Protein AF-A0A847CYR3-F1 (afdb_monomer_lite)

Structure (mmCIF, N/CA/C/O backbone):
data_AF-A0A847CYR3-F1
#
_entry.id   AF-A0A847CYR3-F1
#
loop_
_atom_site.group_PDB
_atom_site.id
_atom_site.type_symbol
_atom_site.label_atom_id
_atom_site.label_alt_id
_atom_site.label_comp_id
_atom_site.label_asym_id
_atom_site.label_entity_id
_atom_site.label_seq_id
_atom_site.pdbx_PDB_ins_code
_atom_site.Cartn_x
_atom_site.Cartn_y
_atom_site.Cartn_z
_atom_site.occupancy
_atom_site.B_iso_or_equiv
_atom_site.auth_seq_id
_atom_site.auth_comp_id
_atom_site.auth_asym_id
_atom_site.auth_atom_id
_atom_site.pdbx_PDB_model_num
ATOM 1 N N . MET A 1 1 ? 11.014 29.394 -1.853 1.00 54.16 1 MET A N 1
ATOM 2 C CA . MET A 1 1 ? 11.135 27.942 -1.633 1.00 54.16 1 MET A CA 1
ATOM 3 C C . MET A 1 1 ? 9.811 27.490 -1.051 1.00 54.16 1 MET A C 1
ATOM 5 O O . MET A 1 1 ? 9.315 28.183 -0.170 1.00 54.16 1 MET A O 1
ATOM 9 N N . ASP A 1 2 ? 9.189 26.465 -1.626 1.00 77.44 2 ASP A N 1
ATOM 10 C CA . ASP A 1 2 ? 7.878 25.978 -1.182 1.00 77.44 2 ASP A CA 1
ATOM 11 C C . ASP A 1 2 ? 7.961 25.466 0.272 1.00 77.44 2 ASP A C 1
ATOM 13 O O . ASP A 1 2 ? 8.981 24.902 0.672 1.00 77.44 2 ASP A O 1
ATOM 17 N N . LYS A 1 3 ? 6.912 25.697 1.075 1.00 76.50 3 LYS A N 1
ATOM 18 C CA . LYS A 1 3 ? 6.835 25.234 2.471 1.00 76.50 3 LYS A CA 1
ATOM 19 C C . LYS A 1 3 ? 6.951 23.711 2.541 1.00 76.50 3 LYS A C 1
ATOM 21 O O . LYS A 1 3 ? 7.580 23.198 3.464 1.00 76.50 3 LYS A O 1
ATOM 26 N N . PHE A 1 4 ? 6.401 23.009 1.548 1.00 70.62 4 PHE A N 1
ATOM 27 C CA . PHE A 1 4 ? 6.527 21.558 1.422 1.00 70.62 4 PHE A CA 1
ATOM 28 C C . PHE A 1 4 ? 7.966 21.119 1.138 1.00 70.62 4 PHE A C 1
ATOM 30 O O . PHE A 1 4 ? 8.460 20.209 1.800 1.00 70.62 4 PHE A O 1
ATOM 37 N N . GLU A 1 5 ? 8.668 21.807 0.236 1.00 74.38 5 GLU A N 1
ATOM 38 C CA . GLU A 1 5 ? 10.084 21.539 -0.053 1.00 74.38 5 GLU A CA 1
ATOM 39 C C . GLU A 1 5 ? 10.963 21.766 1.188 1.00 74.38 5 GLU A C 1
ATOM 41 O O . GLU A 1 5 ? 11.888 21.005 1.459 1.00 74.38 5 GLU A O 1
ATOM 46 N N . LEU A 1 6 ? 10.648 22.797 1.983 1.00 77.88 6 LEU A N 1
ATOM 47 C CA . LEU A 1 6 ? 11.369 23.107 3.219 1.00 77.88 6 LEU A CA 1
ATOM 48 C C . LEU A 1 6 ? 11.134 22.034 4.290 1.00 77.88 6 LEU A C 1
ATOM 50 O O . LEU A 1 6 ? 12.084 21.563 4.907 1.00 77.88 6 LEU A O 1
ATOM 54 N N . LEU A 1 7 ? 9.883 21.608 4.484 1.00 83.06 7 LEU A N 1
ATOM 55 C CA . LEU A 1 7 ? 9.541 20.529 5.415 1.00 83.06 7 LEU A CA 1
ATOM 56 C C . LEU A 1 7 ? 10.179 19.197 5.018 1.00 83.06 7 LEU A C 1
ATOM 58 O O . LEU A 1 7 ? 10.617 18.457 5.896 1.00 83.06 7 LEU A O 1
ATOM 62 N N . LYS A 1 8 ? 10.270 18.913 3.714 1.00 85.88 8 LYS A N 1
ATOM 63 C CA . LYS A 1 8 ? 10.933 17.714 3.197 1.00 85.88 8 LYS A CA 1
ATOM 64 C C . LYS A 1 8 ? 12.419 17.693 3.559 1.00 85.88 8 LYS A C 1
ATOM 66 O O . LYS A 1 8 ? 12.887 16.695 4.087 1.00 85.88 8 LYS A O 1
ATOM 71 N N . GLN A 1 9 ? 13.120 18.814 3.394 1.00 82.50 9 GLN A N 1
ATOM 72 C CA . GLN A 1 9 ? 14.530 18.916 3.789 1.00 82.50 9 GLN A CA 1
ATOM 73 C C . GLN A 1 9 ? 14.729 18.755 5.298 1.00 82.50 9 GLN A C 1
ATOM 75 O O . GLN A 1 9 ? 15.654 18.081 5.732 1.00 82.50 9 GLN A O 1
ATOM 80 N N . TYR A 1 10 ? 13.854 19.337 6.121 1.00 78.62 10 TYR A N 1
ATOM 81 C CA . TYR A 1 10 ? 13.931 19.139 7.571 1.00 78.62 10 TYR A CA 1
ATOM 82 C C . TYR A 1 10 ? 13.644 17.693 7.978 1.00 78.62 10 TYR A C 1
ATOM 84 O O . TYR A 1 10 ? 14.228 17.216 8.946 1.00 78.62 10 TYR A O 1
ATOM 92 N N . LYS A 1 11 ? 12.783 16.996 7.234 1.00 82.25 11 LYS A N 1
ATOM 93 C CA . LYS A 1 11 ? 12.520 15.577 7.458 1.00 82.25 11 LYS A CA 1
ATOM 94 C C . LYS A 1 11 ? 13.734 14.724 7.088 1.00 82.25 11 LYS A C 1
ATOM 96 O O . LYS A 1 11 ? 14.122 13.885 7.881 1.00 82.25 11 LYS A O 1
ATOM 101 N N . GLU A 1 12 ? 14.397 15.016 5.972 1.00 82.38 12 GLU A N 1
ATOM 102 C CA . GLU A 1 12 ? 15.655 14.350 5.598 1.00 82.38 12 GLU A CA 1
ATOM 103 C C . GLU A 1 12 ? 16.734 14.534 6.684 1.00 82.38 12 GLU A C 1
ATOM 105 O O . GLU A 1 12 ? 17.414 13.584 7.051 1.00 82.38 12 GLU A O 1
ATOM 110 N N . LEU A 1 13 ? 16.834 15.722 7.294 1.00 79.19 13 LEU A N 1
ATOM 111 C CA . LEU A 1 13 ? 17.760 15.958 8.412 1.00 79.19 13 LEU A CA 1
ATOM 112 C C . LEU A 1 13 ? 17.386 15.194 9.693 1.00 79.19 13 LEU A C 1
ATOM 114 O O . LEU A 1 13 ? 18.271 14.848 10.477 1.00 79.19 13 LEU A O 1
ATOM 118 N N . LEU A 1 14 ? 16.094 14.979 9.940 1.00 79.56 14 LEU A N 1
ATOM 119 C CA . LEU A 1 14 ? 15.612 14.170 11.058 1.00 79.56 14 LEU A CA 1
ATOM 120 C C . LEU A 1 14 ? 15.943 12.690 10.823 1.00 79.56 14 LEU A C 1
ATOM 122 O O . LEU A 1 14 ? 16.481 12.042 11.717 1.00 79.56 14 LEU A O 1
ATOM 126 N N . ASP A 1 15 ? 15.691 12.198 9.610 1.00 75.00 15 ASP A N 1
ATOM 127 C CA . ASP A 1 15 ? 15.953 10.814 9.202 1.00 75.00 15 ASP A CA 1
ATOM 128 C C . ASP A 1 15 ? 17.467 10.508 9.205 1.00 75.00 15 ASP A C 1
ATOM 130 O O . ASP A 1 15 ? 17.891 9.409 9.560 1.00 75.00 15 ASP A O 1
ATOM 134 N N . GLU A 1 16 ? 18.309 11.504 8.906 1.00 81.56 16 GLU A N 1
ATOM 135 C CA . GLU A 1 16 ? 19.772 11.422 9.032 1.00 81.56 16 GLU A CA 1
ATOM 136 C C . GLU A 1 16 ? 20.283 11.585 10.484 1.00 81.56 16 GLU A C 1
ATOM 138 O O . GLU A 1 16 ? 21.493 11.540 10.729 1.00 81.56 16 GLU A O 1
ATOM 143 N N . GLY A 1 17 ? 19.393 11.798 11.464 1.00 71.75 17 GLY A N 1
ATOM 144 C CA . GLY A 1 17 ? 19.739 11.984 12.879 1.00 71.75 17 GLY A CA 1
ATOM 145 C C . GLY A 1 17 ? 20.493 13.287 13.180 1.00 71.75 17 GLY A C 1
ATOM 146 O O . GLY A 1 17 ? 21.142 13.411 14.222 1.00 71.75 17 GLY A O 1
ATOM 147 N N . ILE A 1 18 ? 20.445 14.260 12.265 1.00 70.00 18 ILE A N 1
ATOM 148 C CA . ILE A 1 18 ? 21.126 15.559 12.382 1.00 70.00 18 ILE A CA 1
ATOM 149 C C . ILE A 1 18 ? 20.370 16.487 13.335 1.00 70.00 18 ILE A C 1
ATOM 151 O O . ILE A 1 18 ? 20.986 17.304 14.025 1.00 70.00 18 ILE A O 1
ATOM 155 N N . ILE A 1 19 ? 19.045 16.365 13.371 1.00 80.81 19 ILE A N 1
ATOM 156 C CA . ILE A 1 19 ? 18.164 17.090 14.288 1.00 80.81 19 ILE A CA 1
ATOM 157 C C . ILE A 1 19 ? 17.325 16.102 15.093 1.00 80.81 19 ILE A C 1
ATOM 159 O O . ILE A 1 19 ? 17.097 14.973 14.665 1.00 80.81 19 ILE A O 1
ATOM 163 N N . THR A 1 20 ? 16.861 16.524 16.265 1.00 84.88 20 THR A N 1
ATOM 164 C CA . THR A 1 20 ? 15.950 15.705 17.071 1.00 84.88 20 THR A CA 1
ATOM 165 C C . THR A 1 20 ? 14.507 15.837 16.578 1.00 84.88 20 THR A C 1
ATOM 167 O O . THR A 1 20 ? 14.157 16.803 15.896 1.00 84.88 20 THR A O 1
ATOM 170 N N . GLN A 1 21 ? 13.640 14.898 16.970 1.00 81.62 21 GLN A N 1
ATOM 171 C CA . GLN A 1 21 ? 12.198 14.991 16.706 1.00 81.62 21 GLN A CA 1
ATOM 172 C C . GLN A 1 21 ? 11.602 16.301 17.259 1.00 81.62 21 GLN A C 1
ATOM 174 O O . GLN A 1 21 ? 10.798 16.950 16.596 1.00 81.62 21 GLN A O 1
ATOM 179 N N . GLU A 1 22 ? 12.069 16.747 18.430 1.00 81.56 22 GLU A N 1
ATOM 180 C CA . GLU A 1 22 ? 11.645 18.002 19.060 1.00 81.56 22 GLU A CA 1
ATOM 181 C C . GLU A 1 22 ? 12.035 19.236 18.221 1.00 81.56 22 GLU A C 1
ATOM 183 O O . GLU A 1 22 ? 11.235 20.162 18.050 1.00 81.56 22 GLU A O 1
ATOM 188 N N . ASP A 1 23 ? 13.234 19.231 17.626 1.00 77.00 23 ASP A N 1
ATOM 189 C CA . ASP A 1 23 ? 13.691 20.288 16.716 1.00 77.00 23 ASP A CA 1
ATOM 190 C C . ASP A 1 23 ? 12.875 20.315 15.415 1.00 77.00 23 ASP A C 1
ATOM 192 O O . ASP A 1 23 ? 12.523 21.394 14.921 1.00 77.00 23 ASP A O 1
ATOM 196 N N . PHE A 1 24 ? 12.551 19.137 14.870 1.00 88.88 24 PHE A N 1
ATOM 197 C CA . PHE A 1 24 ? 11.722 19.004 13.675 1.00 88.88 24 PHE A CA 1
ATOM 198 C C . PHE A 1 24 ? 10.305 19.534 13.915 1.00 88.88 24 PHE A C 1
ATOM 200 O O . PHE A 1 24 ? 9.823 20.362 13.140 1.00 88.88 24 PHE A O 1
ATOM 207 N N . ASP A 1 25 ? 9.657 19.134 15.009 1.00 77.69 25 ASP A N 1
ATOM 208 C CA . ASP A 1 25 ? 8.285 19.544 15.320 1.00 77.69 25 ASP A CA 1
ATOM 209 C C . ASP A 1 25 ? 8.183 21.045 15.606 1.00 77.69 25 ASP A C 1
ATOM 211 O O . ASP A 1 25 ? 7.256 21.717 15.134 1.00 77.69 25 ASP A O 1
ATOM 215 N N . LYS A 1 26 ? 9.189 21.612 16.282 1.00 86.62 26 LYS A N 1
ATOM 216 C CA . LYS A 1 26 ? 9.305 23.062 16.464 1.00 86.62 26 LYS A CA 1
ATOM 217 C C . LYS A 1 26 ? 9.406 23.787 15.123 1.00 86.62 26 LYS A C 1
ATOM 219 O O . LYS A 1 26 ? 8.707 24.780 14.908 1.00 86.62 26 LYS A O 1
ATOM 224 N N . LYS A 1 27 ? 10.231 23.289 14.195 1.00 80.81 27 LYS A N 1
ATOM 225 C CA . LYS A 1 27 ? 10.402 23.921 12.881 1.00 80.81 27 LYS A CA 1
ATOM 226 C C . LYS A 1 27 ? 9.192 23.742 11.976 1.00 80.81 27 LYS A C 1
ATOM 228 O O . LYS A 1 27 ? 8.808 24.677 11.278 1.00 80.81 27 LYS A O 1
ATOM 233 N N . LYS A 1 28 ? 8.548 22.579 12.035 1.00 84.00 28 LYS A N 1
ATOM 234 C CA . LYS A 1 28 ? 7.296 22.294 11.338 1.00 84.00 28 LYS A CA 1
ATOM 235 C C . LYS A 1 28 ? 6.201 23.262 11.767 1.00 84.00 28 LYS A C 1
ATOM 237 O O . LYS A 1 28 ? 5.533 23.835 10.908 1.00 84.00 28 LYS A O 1
ATOM 242 N N . LYS A 1 29 ? 6.084 23.515 13.072 1.00 81.56 29 LYS A N 1
ATOM 243 C CA . LYS A 1 29 ? 5.170 24.522 13.613 1.00 81.56 29 LYS A CA 1
ATOM 244 C C . LYS A 1 29 ? 5.506 25.929 13.114 1.00 81.56 29 LYS A C 1
ATOM 246 O O . LYS A 1 29 ? 4.622 26.596 12.600 1.00 81.56 29 LYS A O 1
ATOM 251 N N . GLU A 1 30 ? 6.774 26.345 13.154 1.00 78.19 30 GLU A N 1
ATOM 252 C CA . GLU A 1 30 ? 7.202 27.659 12.638 1.00 78.19 30 GLU A CA 1
ATOM 253 C C . GLU A 1 30 ? 6.883 27.850 11.137 1.00 78.19 30 GLU A C 1
ATOM 255 O O . GLU A 1 30 ? 6.375 28.898 10.739 1.00 78.19 30 GLU A O 1
ATOM 260 N N . ILE A 1 31 ? 7.130 26.837 10.296 1.00 79.88 31 ILE A N 1
ATOM 261 C CA . ILE A 1 31 ? 6.894 26.893 8.839 1.00 79.88 31 ILE A CA 1
ATOM 262 C C . ILE A 1 31 ? 5.391 26.954 8.515 1.00 79.88 31 ILE A C 1
ATOM 264 O O . ILE A 1 31 ? 4.963 27.691 7.612 1.00 79.88 31 ILE A O 1
ATOM 268 N N . LEU A 1 32 ? 4.582 26.190 9.252 1.00 74.56 32 LEU A N 1
ATOM 269 C CA . LEU A 1 32 ? 3.137 26.114 9.047 1.00 74.56 32 LEU A CA 1
ATOM 270 C C . LEU A 1 32 ? 2.405 27.337 9.624 1.00 74.56 32 LEU A C 1
ATOM 272 O O . LEU A 1 32 ? 1.521 27.852 8.944 1.00 74.56 32 LEU A O 1
ATOM 276 N N . ASP A 1 33 ? 2.852 27.885 10.761 1.00 68.38 33 ASP A N 1
ATOM 277 C CA . ASP A 1 33 ? 2.268 29.085 11.394 1.00 68.38 33 ASP A CA 1
ATOM 278 C C . ASP A 1 33 ? 2.635 30.405 10.690 1.00 68.38 33 ASP A C 1
ATOM 280 O O . ASP A 1 33 ? 2.083 31.460 11.014 1.00 68.38 33 ASP A O 1
ATOM 284 N N . THR A 1 34 ? 3.537 30.397 9.699 1.00 51.47 34 THR A N 1
ATOM 285 C CA . THR A 1 34 ? 3.918 31.633 8.996 1.00 51.47 34 THR A CA 1
ATOM 286 C C . THR A 1 34 ? 2.783 32.124 8.082 1.00 51.47 34 THR A C 1
ATOM 288 O O . THR A 1 34 ? 2.704 31.755 6.902 1.00 51.47 34 THR A O 1
ATOM 291 N N . THR A 1 35 ? 1.918 32.978 8.631 1.00 38.53 35 THR A N 1
ATOM 292 C CA . THR A 1 35 ? 1.044 33.908 7.905 1.00 38.53 35 THR A CA 1
ATOM 293 C C . THR A 1 35 ? 1.848 35.181 7.623 1.00 38.53 35 THR A C 1
ATOM 295 O O . THR A 1 35 ? 2.403 35.756 8.548 1.00 38.53 35 THR A O 1
ATOM 298 N N . PHE A 1 36 ? 1.951 35.556 6.343 1.00 33.12 36 PHE A N 1
ATOM 299 C CA . PHE A 1 36 ? 2.362 36.860 5.788 1.00 33.12 36 PHE A CA 1
ATOM 300 C C . PHE A 1 36 ? 3.142 37.829 6.716 1.00 33.12 36 PHE A C 1
ATOM 302 O O . PHE A 1 36 ? 2.530 38.547 7.492 1.00 33.12 36 PHE A O 1
ATOM 309 N N . GLU A 1 37 ? 4.469 37.927 6.550 1.00 29.14 37 GLU A N 1
ATOM 310 C CA . GLU A 1 37 ? 5.198 39.207 6.414 1.00 29.14 37 GLU A CA 1
ATOM 311 C C . GLU A 1 37 ? 6.682 38.959 6.069 1.00 29.14 37 GLU A C 1
ATOM 313 O O . GLU A 1 37 ? 7.480 38.476 6.871 1.00 29.14 37 GLU A O 1
ATOM 318 N N . LEU A 1 38 ? 7.051 39.297 4.830 1.00 37.91 38 LEU A N 1
ATOM 319 C CA . LEU A 1 38 ? 8.431 39.563 4.434 1.00 37.91 38 LEU A CA 1
ATOM 320 C C . LEU A 1 38 ? 8.771 40.989 4.885 1.00 37.91 38 LEU A C 1
ATOM 322 O O . LEU A 1 38 ? 8.400 41.925 4.190 1.00 37.91 38 LEU A O 1
ATOM 326 N N . ASP A 1 39 ? 9.420 41.140 6.041 1.00 33.78 39 ASP A N 1
ATOM 327 C CA . ASP A 1 39 ? 10.458 42.154 6.303 1.00 33.78 39 ASP A CA 1
ATOM 328 C C . ASP A 1 39 ? 10.849 42.169 7.791 1.00 33.78 39 ASP A C 1
ATOM 330 O O . ASP A 1 39 ? 10.149 42.741 8.625 1.00 33.78 39 ASP A O 1
ATOM 334 N N . LYS A 1 40 ? 12.011 41.581 8.116 1.00 31.08 40 LYS A N 1
ATOM 335 C CA . LYS A 1 40 ? 13.066 42.163 8.975 1.00 31.08 40 LYS A CA 1
ATOM 336 C C . LYS A 1 40 ? 14.165 41.140 9.274 1.00 31.08 40 LYS A C 1
ATOM 338 O O . LYS A 1 40 ? 13.949 40.073 9.832 1.00 31.08 40 LYS A O 1
ATOM 343 N N . ILE A 1 41 ? 15.360 41.535 8.863 1.00 31.02 41 ILE A N 1
ATOM 344 C CA . ILE A 1 41 ? 16.682 40.967 9.136 1.00 31.02 41 ILE A CA 1
ATOM 345 C C . ILE A 1 41 ? 16.961 41.005 10.654 1.00 31.02 41 ILE A C 1
ATOM 347 O O . ILE A 1 41 ? 16.659 42.028 11.258 1.00 31.02 41 ILE A O 1
ATOM 351 N N . ASP A 1 42 ? 17.606 39.988 11.248 1.00 30.03 42 ASP A N 1
ATOM 352 C CA . ASP A 1 42 ? 18.969 40.185 11.780 1.00 30.03 42 ASP A CA 1
ATOM 353 C C . ASP A 1 42 ? 19.765 38.911 12.088 1.00 30.03 42 ASP A C 1
ATOM 355 O O . ASP A 1 42 ? 19.241 37.825 12.327 1.00 30.03 42 ASP A O 1
ATOM 359 N N . LYS A 1 43 ? 21.076 39.118 11.977 1.00 44.38 43 LYS A N 1
ATOM 360 C CA . LYS A 1 43 ? 22.206 38.222 12.181 1.00 44.38 43 LYS A CA 1
ATOM 361 C C . LYS A 1 43 ? 22.343 37.814 13.652 1.00 44.38 43 LYS A C 1
ATOM 363 O O . LYS A 1 43 ? 21.827 38.469 14.545 1.00 44.38 43 LYS A O 1
ATOM 368 N N . ASP A 1 44 ? 23.155 36.779 13.839 1.00 35.59 44 ASP A N 1
ATOM 369 C CA . ASP A 1 44 ? 23.726 36.294 15.100 1.00 35.59 44 ASP A CA 1
ATOM 370 C C . ASP A 1 44 ? 22.869 35.290 15.883 1.00 35.59 44 ASP A C 1
ATOM 372 O O . ASP A 1 44 ? 22.121 35.614 16.799 1.00 35.59 44 ASP A O 1
ATOM 376 N N . VAL A 1 45 ? 23.094 34.008 15.574 1.00 31.50 45 VAL A N 1
ATOM 377 C CA . VAL A 1 45 ? 22.905 32.920 16.539 1.00 31.50 45 VAL A CA 1
ATOM 378 C C . VAL A 1 45 ? 24.277 32.304 16.814 1.00 31.50 45 VAL A C 1
ATOM 380 O O . VAL A 1 45 ? 24.862 31.630 15.963 1.00 31.50 45 VAL A O 1
ATOM 383 N N . GLU A 1 46 ? 24.821 32.588 17.998 1.00 29.86 46 GLU A N 1
ATOM 384 C CA . GLU A 1 46 ? 26.012 31.930 18.538 1.00 29.86 46 GLU A CA 1
ATOM 385 C C . GLU A 1 46 ? 25.713 30.459 18.852 1.00 29.86 46 GLU A C 1
ATOM 387 O O . GLU A 1 46 ? 24.806 30.141 19.619 1.00 29.86 46 GLU A O 1
ATOM 392 N N . ILE A 1 47 ? 26.521 29.554 18.296 1.00 28.72 47 ILE A N 1
ATOM 393 C CA . ILE A 1 47 ? 26.496 28.124 18.622 1.00 28.72 47 ILE A CA 1
ATOM 394 C C . ILE A 1 47 ? 27.456 27.871 19.800 1.00 28.72 47 ILE A C 1
ATOM 396 O O . ILE A 1 47 ? 28.650 28.186 19.682 1.00 28.72 47 ILE A O 1
ATOM 400 N N . PRO A 1 48 ? 27.009 27.258 20.914 1.00 29.17 48 PRO A N 1
ATOM 401 C CA . PRO A 1 48 ? 27.892 26.843 21.997 1.00 29.17 48 PRO A CA 1
ATOM 402 C C . PRO A 1 48 ? 28.877 25.772 21.516 1.00 29.17 48 PRO A C 1
ATOM 404 O O . PRO A 1 48 ? 28.512 24.670 21.113 1.00 29.17 48 PRO A O 1
ATOM 407 N N . LYS A 1 49 ? 30.169 26.102 21.567 1.00 34.53 49 LYS A N 1
ATOM 408 C CA . LYS A 1 49 ? 31.267 25.194 21.228 1.00 34.53 49 LYS A CA 1
ATOM 409 C C . LYS A 1 49 ? 31.371 24.066 22.256 1.00 34.53 49 LYS A C 1
ATOM 411 O O . LYS A 1 49 ? 31.854 24.299 23.364 1.00 34.53 49 LYS A O 1
ATOM 416 N N . LYS A 1 50 ? 31.094 22.826 21.848 1.00 30.22 50 LYS A N 1
ATOM 417 C CA . LYS A 1 50 ? 31.831 21.669 22.373 1.00 30.22 50 LYS A CA 1
ATOM 418 C C . LYS A 1 50 ? 31.953 20.555 21.330 1.00 30.22 50 LYS A C 1
ATOM 420 O O . LYS A 1 50 ? 30.968 19.986 20.895 1.00 30.22 50 LYS A O 1
ATOM 425 N N . ASN A 1 51 ? 33.212 20.302 20.962 1.00 35.84 51 ASN A N 1
ATOM 426 C CA . ASN A 1 51 ? 33.752 19.181 20.188 1.00 35.84 51 ASN A CA 1
ATOM 427 C C . ASN A 1 51 ? 33.057 18.821 18.869 1.00 35.84 51 ASN A C 1
ATOM 429 O O . ASN A 1 51 ? 32.378 17.807 18.770 1.00 35.84 51 ASN A O 1
ATOM 433 N N . ILE A 1 52 ? 33.367 19.582 17.814 1.00 29.25 52 ILE A N 1
ATOM 434 C CA . ILE A 1 52 ? 33.157 19.141 16.431 1.00 29.25 52 ILE A CA 1
ATOM 435 C C . ILE A 1 52 ? 34.476 19.252 15.663 1.00 29.25 52 ILE A C 1
ATOM 437 O O . ILE A 1 52 ? 35.208 20.238 15.753 1.00 29.25 52 ILE A O 1
ATOM 441 N N . ASN A 1 53 ? 34.774 18.181 14.934 1.00 32.88 53 ASN A N 1
ATOM 442 C CA . ASN A 1 53 ? 35.987 17.939 14.171 1.00 32.88 53 ASN A CA 1
ATOM 443 C C . ASN A 1 53 ? 36.141 18.967 13.024 1.00 32.88 53 ASN A C 1
ATOM 445 O O . ASN A 1 53 ? 35.233 19.166 12.214 1.00 32.88 53 ASN A O 1
ATOM 449 N N . ASN A 1 54 ? 37.301 19.626 12.936 1.00 39.19 54 ASN A N 1
ATOM 450 C CA . ASN A 1 54 ? 37.534 20.810 12.089 1.00 39.19 54 ASN A CA 1
ATOM 451 C C . ASN A 1 54 ? 37.495 20.565 10.560 1.00 39.19 54 ASN A C 1
ATOM 453 O O . ASN A 1 54 ? 37.578 21.531 9.799 1.00 39.19 54 ASN A O 1
ATOM 457 N N . SER A 1 55 ? 37.342 19.327 10.072 1.00 34.75 55 SER A N 1
ATOM 458 C CA . SER A 1 55 ? 37.171 19.068 8.629 1.00 34.75 55 SER A CA 1
ATOM 459 C C . SER A 1 55 ? 35.727 19.286 8.144 1.00 34.75 55 SER A C 1
ATOM 461 O O . SER A 1 55 ? 35.523 19.646 6.984 1.00 34.75 55 SER A O 1
ATOM 463 N N . PHE A 1 56 ? 34.732 19.183 9.034 1.00 35.06 56 PHE A N 1
ATOM 464 C CA . PHE A 1 56 ? 33.306 19.301 8.693 1.00 35.06 56 PHE A CA 1
ATOM 465 C C . PHE A 1 56 ? 32.827 20.755 8.580 1.00 35.06 56 PHE A C 1
ATOM 467 O O . PHE A 1 56 ? 32.090 21.097 7.656 1.00 35.06 56 PHE A O 1
ATOM 474 N N . LEU A 1 57 ? 33.346 21.657 9.422 1.00 40.12 57 LEU A N 1
ATOM 475 C CA . LEU A 1 57 ? 33.061 23.100 9.342 1.00 40.12 57 LEU A CA 1
ATOM 476 C C . LEU A 1 57 ? 33.540 23.739 8.027 1.00 40.12 57 LEU A C 1
ATOM 478 O O . LEU A 1 57 ? 32.988 24.748 7.585 1.00 40.12 57 LEU A O 1
ATOM 482 N N . LYS A 1 58 ? 34.550 23.146 7.377 1.00 38.47 58 LYS A N 1
ATOM 483 C CA . LYS A 1 58 ? 35.027 23.579 6.057 1.00 38.47 58 LYS A CA 1
ATOM 484 C C . LYS A 1 58 ? 34.082 23.132 4.935 1.00 38.47 58 LYS A C 1
ATOM 486 O O . LYS A 1 58 ? 33.923 23.858 3.960 1.00 38.47 58 LYS A O 1
ATOM 491 N N . LYS A 1 59 ? 33.414 21.986 5.105 1.00 35.25 59 LYS A N 1
ATOM 492 C CA . LYS A 1 59 ? 32.436 21.433 4.156 1.00 35.25 59 LYS A CA 1
ATOM 493 C C . LYS A 1 59 ? 31.117 22.219 4.195 1.00 35.25 59 LYS A C 1
ATOM 495 O O . LYS A 1 59 ? 30.647 22.660 3.152 1.00 35.25 59 LYS A O 1
ATOM 500 N N . ALA A 1 60 ? 30.613 22.526 5.392 1.00 35.47 60 ALA A N 1
ATOM 501 C CA . ALA A 1 60 ? 29.398 23.330 5.577 1.00 35.47 60 ALA A CA 1
ATOM 502 C C . ALA A 1 60 ? 29.542 24.780 5.062 1.00 35.47 60 ALA A C 1
ATOM 504 O O . ALA A 1 60 ? 28.618 25.332 4.469 1.00 35.47 60 ALA A O 1
ATOM 505 N N . LYS A 1 61 ? 30.729 25.393 5.210 1.00 40.66 61 LYS A N 1
ATOM 506 C CA . LYS A 1 61 ? 30.999 26.746 4.686 1.00 40.66 61 LYS A CA 1
ATOM 507 C C . LYS A 1 61 ? 31.090 26.829 3.159 1.00 40.66 61 LYS A C 1
ATOM 509 O O . LYS A 1 61 ? 30.878 27.916 2.628 1.00 40.66 61 LYS A O 1
ATOM 514 N N . ASN A 1 62 ? 31.406 25.732 2.471 1.00 41.25 62 ASN A N 1
ATOM 515 C CA . ASN A 1 62 ? 31.495 25.717 1.008 1.00 41.25 62 ASN A CA 1
ATOM 516 C C . ASN A 1 62 ? 30.117 25.538 0.351 1.00 41.25 62 ASN A C 1
ATOM 518 O O . ASN A 1 62 ? 29.852 26.160 -0.672 1.00 41.25 62 ASN A O 1
ATOM 522 N N . VAL A 1 63 ? 29.209 24.787 0.983 1.00 40.09 63 VAL A N 1
ATOM 523 C CA . VAL A 1 63 ? 27.821 24.622 0.510 1.00 40.09 63 VAL A CA 1
ATOM 524 C C . VAL A 1 63 ? 27.028 25.931 0.636 1.00 40.09 63 VAL A C 1
ATOM 526 O O . VAL A 1 63 ? 26.338 26.331 -0.296 1.00 40.09 63 VAL A O 1
ATOM 529 N N . LEU A 1 64 ? 27.219 26.681 1.728 1.00 37.66 64 LEU A N 1
ATOM 530 C CA . LEU A 1 64 ? 26.569 27.983 1.951 1.00 37.66 64 LEU A CA 1
ATOM 531 C C . LEU A 1 64 ? 27.097 29.131 1.064 1.00 37.66 64 LEU A C 1
ATOM 533 O O . LEU A 1 64 ? 26.574 30.241 1.136 1.00 37.66 64 LEU A O 1
ATOM 537 N N . LYS A 1 65 ? 28.128 28.898 0.238 1.00 37.59 65 LYS A N 1
ATOM 538 C CA . LYS A 1 65 ? 28.707 29.912 -0.664 1.00 37.59 65 LYS A CA 1
ATOM 539 C C . LYS A 1 65 ? 28.395 29.709 -2.149 1.00 37.59 65 LYS A C 1
ATOM 541 O O . LYS A 1 65 ? 28.825 30.532 -2.949 1.00 37.59 65 LYS A O 1
ATOM 546 N N . GLY A 1 66 ? 27.626 28.684 -2.518 1.00 34.44 66 GLY A N 1
ATOM 547 C CA . GLY A 1 66 ? 27.137 28.533 -3.892 1.00 34.44 66 GLY A CA 1
ATOM 548 C C . GLY A 1 66 ? 28.220 28.261 -4.944 1.00 34.44 66 GLY A C 1
ATOM 549 O O . GLY A 1 66 ? 28.039 28.630 -6.101 1.00 34.44 66 GLY A O 1
ATOM 550 N N . GLU A 1 67 ? 29.333 27.617 -4.584 1.00 32.47 67 GLU A N 1
ATOM 551 C CA . GLU A 1 67 ? 30.307 27.139 -5.573 1.00 32.47 67 GLU A CA 1
ATOM 552 C C . GLU A 1 67 ? 29.976 25.696 -5.975 1.00 32.47 67 GLU A C 1
ATOM 554 O O . GLU A 1 67 ? 30.119 24.748 -5.202 1.00 32.47 67 GLU A O 1
ATOM 559 N N . SER A 1 68 ? 29.475 25.553 -7.202 1.00 31.78 68 SER A N 1
ATOM 560 C CA . SER A 1 68 ? 29.049 24.289 -7.797 1.00 31.78 68 SER A CA 1
ATOM 561 C C . SER A 1 68 ? 30.238 23.334 -7.954 1.00 31.78 68 SER A C 1
ATOM 563 O O . SER A 1 68 ? 31.217 23.651 -8.627 1.00 31.78 68 SER A O 1
ATOM 565 N N . THR A 1 69 ? 30.151 22.146 -7.359 1.00 28.52 69 THR A N 1
ATOM 566 C CA . THR A 1 69 ? 30.975 20.998 -7.758 1.00 28.52 69 THR A CA 1
ATOM 567 C C . THR A 1 69 ? 30.036 19.849 -8.076 1.00 28.52 69 THR A C 1
ATOM 569 O O . THR A 1 69 ? 29.284 19.385 -7.225 1.00 28.52 69 THR A O 1
ATOM 572 N N . SER A 1 70 ? 30.047 19.444 -9.343 1.00 30.53 70 SER A N 1
ATOM 573 C CA . SER A 1 70 ? 29.293 18.314 -9.874 1.00 30.53 70 SER A CA 1
ATOM 574 C C . SER A 1 70 ? 29.677 17.032 -9.139 1.00 30.53 70 SER A C 1
ATOM 576 O O . SER A 1 70 ? 30.845 16.637 -9.169 1.00 30.53 70 SER A O 1
ATOM 578 N N . ILE A 1 71 ? 28.703 16.373 -8.517 1.00 26.05 71 ILE A N 1
ATOM 579 C CA . ILE A 1 71 ? 28.847 15.011 -8.005 1.00 26.05 71 ILE A CA 1
ATOM 580 C C . ILE A 1 71 ? 27.937 14.119 -8.844 1.00 26.05 71 ILE A C 1
ATOM 582 O O . ILE A 1 71 ? 26.728 14.324 -8.908 1.00 26.05 71 ILE A O 1
ATOM 586 N N . THR A 1 72 ? 28.557 13.157 -9.518 1.00 24.78 72 THR A N 1
ATOM 587 C CA . THR A 1 72 ? 27.910 12.063 -10.236 1.00 24.78 72 THR A CA 1
ATOM 588 C C . THR A 1 72 ? 27.098 11.227 -9.249 1.00 24.78 72 THR A C 1
ATOM 590 O O . THR A 1 72 ? 27.671 10.632 -8.338 1.00 24.78 72 THR A O 1
ATOM 593 N N . ILE A 1 73 ? 25.778 11.182 -9.422 1.00 24.83 73 ILE A N 1
ATOM 594 C CA . ILE A 1 73 ? 24.892 10.293 -8.668 1.00 24.83 73 ILE A CA 1
ATOM 595 C C . ILE A 1 73 ? 24.855 8.957 -9.411 1.00 24.83 73 ILE A C 1
ATOM 597 O O . ILE A 1 73 ? 24.270 8.852 -10.486 1.00 24.83 73 ILE A O 1
ATOM 601 N N . THR A 1 74 ? 25.493 7.934 -8.853 1.00 25.80 74 THR A N 1
ATOM 602 C CA . THR A 1 74 ? 25.162 6.540 -9.162 1.00 25.80 74 THR A CA 1
ATOM 603 C C . THR A 1 74 ? 23.963 6.153 -8.306 1.00 25.80 74 THR A C 1
ATOM 605 O O . THR A 1 74 ? 24.089 6.057 -7.088 1.00 25.80 74 THR A O 1
ATOM 608 N N . SER A 1 75 ? 22.801 5.969 -8.931 1.00 27.62 75 SER A N 1
ATOM 609 C CA . SER A 1 75 ? 21.603 5.434 -8.284 1.00 27.62 75 SER A CA 1
ATOM 610 C C . SER A 1 75 ? 21.734 3.916 -8.124 1.00 27.62 75 SER A C 1
ATOM 612 O O . SER A 1 75 ? 21.598 3.176 -9.100 1.00 27.62 75 SER A O 1
ATOM 614 N N . SER A 1 76 ? 21.988 3.447 -6.909 1.00 27.89 76 SER A N 1
ATOM 615 C CA . SER A 1 76 ? 21.630 2.090 -6.491 1.00 27.89 76 SER A CA 1
ATOM 616 C C . SER A 1 76 ? 20.275 2.153 -5.781 1.00 27.89 76 SER A C 1
ATOM 618 O O . SER A 1 76 ? 20.059 3.042 -4.958 1.00 27.89 76 SER A O 1
ATOM 620 N N . LEU A 1 77 ? 19.354 1.259 -6.157 1.00 30.00 77 LEU A N 1
ATOM 621 C CA . LEU A 1 77 ? 18.066 1.043 -5.485 1.00 30.00 77 LEU A CA 1
ATOM 622 C C . LEU A 1 77 ? 18.274 0.742 -3.984 1.00 30.00 77 LEU A C 1
ATOM 624 O O . LEU A 1 77 ? 19.342 0.233 -3.638 1.00 30.00 77 LEU A O 1
ATOM 628 N N . PRO A 1 78 ? 17.287 1.018 -3.105 1.00 36.25 78 PRO A N 1
ATOM 629 C CA . PRO A 1 78 ? 17.358 0.582 -1.714 1.00 36.25 78 PRO A CA 1
ATOM 630 C C . PRO A 1 78 ? 17.375 -0.951 -1.677 1.00 36.25 78 PRO A C 1
ATOM 632 O O . PRO A 1 78 ? 16.475 -1.592 -2.218 1.00 36.25 78 PRO A O 1
ATOM 635 N N . GLU A 1 79 ? 18.434 -1.523 -1.104 1.00 42.34 79 GLU A N 1
ATOM 636 C CA . GLU A 1 79 ? 18.512 -2.953 -0.808 1.00 42.34 79 GLU A CA 1
ATOM 637 C C . GLU A 1 79 ? 17.357 -3.337 0.122 1.00 42.34 79 GLU A C 1
ATOM 639 O O . GLU A 1 79 ? 17.039 -2.633 1.082 1.00 42.34 79 GLU A O 1
ATOM 644 N N . GLU A 1 80 ? 16.699 -4.442 -0.208 1.00 52.41 80 GLU A N 1
ATOM 645 C CA . GLU A 1 80 ? 15.689 -5.067 0.629 1.00 52.41 80 GLU A CA 1
ATOM 646 C C . GLU A 1 80 ? 16.335 -5.482 1.959 1.00 52.41 80 GLU A C 1
ATOM 648 O O . GLU A 1 80 ? 17.360 -6.165 1.960 1.00 52.41 80 GLU A O 1
ATOM 653 N N . LEU A 1 81 ? 15.761 -5.031 3.083 1.00 58.38 81 LEU A N 1
ATOM 654 C CA . LEU A 1 81 ? 16.273 -5.342 4.419 1.00 58.38 81 LEU A CA 1
ATOM 655 C C . LEU A 1 81 ? 16.329 -6.859 4.601 1.00 58.38 81 LEU A C 1
ATOM 657 O O . LEU A 1 81 ? 15.321 -7.559 4.465 1.00 58.38 81 LEU A O 1
ATOM 661 N N . THR A 1 82 ? 17.506 -7.355 4.947 1.00 80.19 82 THR A N 1
ATOM 662 C CA . THR A 1 82 ? 17.731 -8.759 5.269 1.00 80.19 82 THR A CA 1
ATOM 663 C C . THR A 1 82 ? 16.928 -9.162 6.511 1.00 80.19 82 THR A C 1
ATOM 665 O O . THR A 1 82 ? 16.612 -8.342 7.374 1.00 80.19 82 THR A O 1
ATOM 668 N N . GLU A 1 83 ? 16.609 -10.450 6.646 1.00 72.25 83 GLU A N 1
ATOM 669 C CA . GLU A 1 83 ? 15.928 -10.971 7.844 1.00 72.25 83 GLU A CA 1
ATOM 670 C C . GLU A 1 83 ? 16.727 -10.716 9.137 1.00 72.25 83 GLU A C 1
ATOM 672 O O . GLU A 1 83 ? 16.147 -10.564 10.211 1.00 72.25 83 GLU A O 1
ATOM 677 N N . GLU A 1 84 ? 18.055 -10.601 9.036 1.00 75.06 84 GLU A N 1
ATOM 678 C CA . GLU A 1 84 ? 18.921 -10.214 10.152 1.00 75.06 84 GLU A CA 1
ATOM 679 C C . GLU A 1 84 ? 18.691 -8.752 10.571 1.00 75.06 84 GLU A C 1
ATOM 681 O O . GLU A 1 84 ? 18.568 -8.475 11.765 1.00 75.06 84 GLU A O 1
ATOM 686 N N . GLU A 1 85 ? 18.540 -7.833 9.612 1.00 74.06 85 GLU A N 1
ATOM 687 C CA . GLU A 1 85 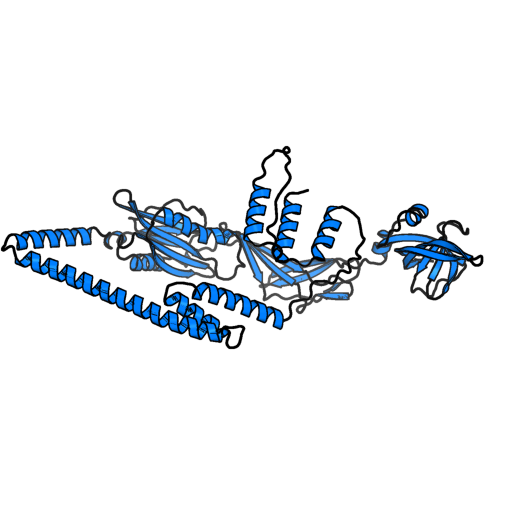? 18.244 -6.417 9.876 1.00 74.06 85 GLU A CA 1
ATOM 688 C C . GLU A 1 85 ? 16.823 -6.218 10.421 1.00 74.06 85 GLU A C 1
ATOM 690 O O . GLU A 1 85 ? 16.620 -5.434 11.351 1.00 74.06 85 GLU A O 1
ATOM 695 N N . LYS A 1 86 ? 15.836 -6.969 9.914 1.00 70.38 86 LYS A N 1
ATOM 696 C CA . LYS A 1 86 ? 14.463 -6.958 10.457 1.00 70.38 86 LYS A CA 1
ATOM 697 C C . LYS A 1 86 ? 14.426 -7.446 11.908 1.00 70.38 86 LYS A C 1
ATOM 699 O O . LYS A 1 86 ? 13.756 -6.846 12.751 1.00 70.38 86 LYS A O 1
ATOM 704 N N . GLU A 1 87 ? 15.168 -8.508 12.222 1.00 81.88 87 GLU A N 1
ATOM 705 C CA . GLU A 1 87 ? 15.266 -9.042 13.583 1.00 81.88 87 GLU A CA 1
ATOM 706 C C . GLU A 1 87 ? 16.029 -8.095 14.524 1.00 81.88 87 GLU A C 1
ATOM 708 O O . GLU A 1 87 ? 15.692 -7.989 15.707 1.00 81.88 87 GLU A O 1
ATOM 713 N N . GLU A 1 88 ? 17.026 -7.366 14.019 1.00 83.56 88 GLU A N 1
ATOM 714 C CA . GLU A 1 88 ? 17.721 -6.324 14.775 1.00 83.56 88 GLU A CA 1
ATOM 715 C C . GLU A 1 88 ? 16.794 -5.141 15.109 1.00 83.56 88 GLU A C 1
ATOM 717 O O . GLU A 1 88 ? 16.765 -4.703 16.263 1.00 83.56 88 GLU A O 1
ATOM 722 N N . ILE A 1 89 ? 15.977 -4.679 14.154 1.00 76.25 89 ILE A N 1
ATOM 723 C CA . ILE A 1 89 ? 14.957 -3.636 14.378 1.00 76.25 89 ILE A CA 1
ATOM 724 C C . ILE A 1 89 ? 13.952 -4.089 15.443 1.00 76.25 89 ILE A C 1
ATOM 726 O O . ILE A 1 89 ? 13.771 -3.400 16.447 1.00 76.25 89 ILE A O 1
ATOM 730 N N . ARG A 1 90 ? 13.391 -5.300 15.313 1.00 87.88 90 ARG A N 1
ATOM 731 C CA . ARG A 1 90 ? 12.446 -5.863 16.295 1.00 87.88 90 ARG A CA 1
ATOM 732 C C . ARG A 1 90 ? 13.033 -5.908 17.710 1.00 87.88 90 ARG A C 1
ATOM 734 O O . ARG A 1 90 ? 12.348 -5.598 18.689 1.00 87.88 90 ARG A O 1
ATOM 741 N N . LYS A 1 91 ? 14.302 -6.315 17.839 1.00 84.56 91 LYS A N 1
ATOM 742 C CA . LYS A 1 91 ? 15.010 -6.352 19.128 1.00 84.56 91 LYS A CA 1
ATOM 743 C C . LYS A 1 91 ? 15.279 -4.955 19.681 1.00 84.56 91 LYS A C 1
ATOM 745 O O . LYS A 1 91 ? 15.246 -4.789 20.898 1.00 84.56 91 LYS A O 1
ATOM 750 N N . ASN A 1 92 ? 15.544 -3.969 18.825 1.00 81.25 92 ASN A N 1
ATOM 751 C CA . ASN A 1 92 ? 15.713 -2.575 19.232 1.00 81.25 92 ASN A CA 1
ATOM 752 C C . ASN A 1 92 ? 14.398 -1.972 19.747 1.00 81.25 92 ASN A C 1
ATOM 754 O O . ASN A 1 92 ? 14.396 -1.427 20.848 1.00 81.25 92 ASN A O 1
ATOM 758 N N . ASP A 1 93 ? 13.281 -2.181 19.051 1.00 82.25 93 ASP A N 1
ATOM 759 C CA . ASP A 1 93 ? 11.968 -1.669 19.468 1.00 82.25 93 ASP A CA 1
ATOM 760 C C . ASP A 1 93 ? 11.525 -2.252 20.820 1.00 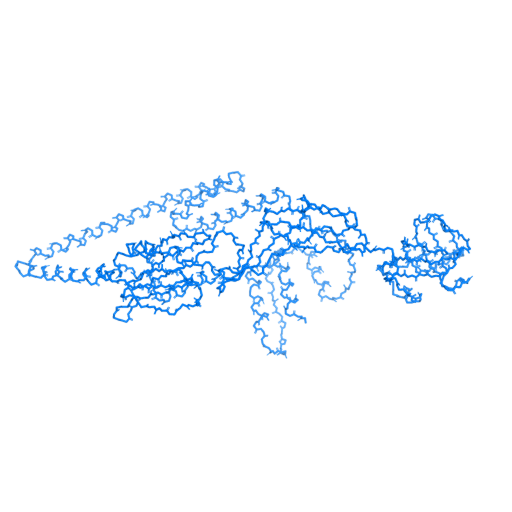82.25 93 ASP A C 1
ATOM 762 O O . ASP A 1 93 ? 11.079 -1.535 21.722 1.00 82.25 93 ASP A O 1
ATOM 766 N N . LEU A 1 94 ? 11.695 -3.568 21.003 1.00 80.75 94 LEU A N 1
ATOM 767 C CA . LEU A 1 94 ? 11.398 -4.235 22.275 1.00 80.75 94 LEU A CA 1
ATOM 768 C C . LEU A 1 94 ? 12.288 -3.737 23.417 1.00 80.75 94 LEU A C 1
ATOM 770 O O . LEU A 1 94 ? 11.829 -3.639 24.558 1.00 80.75 94 LEU A O 1
ATOM 774 N N . TYR A 1 95 ? 13.549 -3.435 23.115 1.00 88.31 95 TYR A N 1
ATOM 775 C CA . TYR A 1 95 ? 14.511 -2.921 24.079 1.00 88.31 95 TYR A CA 1
ATOM 776 C C . TYR A 1 95 ? 14.142 -1.506 24.544 1.00 88.31 95 TYR A C 1
ATOM 778 O O . TYR A 1 95 ? 14.090 -1.246 25.748 1.00 88.31 95 TYR A O 1
ATOM 786 N N . ASP A 1 96 ? 13.807 -0.617 23.610 1.00 85.44 96 ASP A N 1
ATOM 787 C CA . ASP A 1 96 ? 13.440 0.769 23.909 1.00 85.44 96 ASP A CA 1
ATOM 788 C C . ASP A 1 96 ? 12.118 0.846 24.688 1.00 85.44 96 ASP A C 1
ATOM 790 O O . ASP A 1 96 ? 12.001 1.588 25.673 1.00 85.44 96 ASP A O 1
ATOM 794 N N . LEU A 1 97 ? 11.148 -0.005 24.335 1.00 81.56 97 LEU A N 1
ATOM 795 C CA . LEU A 1 97 ? 9.908 -0.154 25.095 1.00 81.56 97 LEU A CA 1
ATOM 796 C C . LEU A 1 97 ? 10.175 -0.625 26.532 1.00 81.56 97 LEU A C 1
ATOM 798 O O . LEU A 1 97 ? 9.572 -0.111 27.478 1.00 81.56 97 LEU A O 1
ATOM 802 N N . ALA A 1 98 ? 11.087 -1.580 26.719 1.00 86.88 98 ALA A N 1
ATOM 803 C CA . ALA A 1 98 ? 11.420 -2.083 28.045 1.00 86.88 98 ALA A CA 1
ATOM 804 C C . ALA A 1 98 ? 12.132 -1.038 28.922 1.00 86.88 98 ALA A C 1
ATOM 806 O O . ALA A 1 98 ? 11.842 -0.957 30.116 1.00 86.88 98 ALA A O 1
ATOM 807 N N . ILE A 1 99 ? 13.001 -0.196 28.347 1.00 87.12 99 ILE A N 1
ATOM 808 C CA . ILE A 1 99 ? 13.604 0.945 29.059 1.00 87.12 99 ILE A CA 1
ATOM 809 C C . ILE A 1 99 ? 12.527 1.947 29.491 1.00 87.12 99 ILE A C 1
ATOM 811 O O . ILE A 1 99 ? 12.526 2.398 30.640 1.00 87.12 99 ILE A O 1
ATOM 815 N N . SER A 1 100 ? 11.596 2.276 28.591 1.00 86.38 100 SER A N 1
ATOM 816 C CA . SER A 1 100 ? 10.496 3.208 28.871 1.00 86.38 100 SER A CA 1
ATOM 817 C C . SER A 1 100 ? 9.625 2.737 30.042 1.00 86.38 100 SER A C 1
ATOM 819 O O . SER A 1 100 ? 9.335 3.514 30.956 1.00 86.38 100 SER A O 1
ATOM 821 N N . LEU A 1 101 ? 9.266 1.448 30.058 1.00 80.19 101 LEU A N 1
ATOM 822 C CA . LEU A 1 101 ? 8.487 0.827 31.134 1.00 80.19 101 LEU A CA 1
ATOM 823 C C . LEU A 1 101 ? 9.284 0.721 32.441 1.00 80.19 101 LEU A C 1
ATOM 825 O O . LEU A 1 101 ? 8.765 1.013 33.518 1.00 80.19 101 LEU A O 1
ATOM 829 N N . GLY A 1 102 ? 10.565 0.358 32.362 1.00 78.31 102 GLY A N 1
ATOM 830 C CA . GLY A 1 102 ? 11.427 0.211 33.531 1.00 78.31 102 GLY A CA 1
ATOM 831 C C . GLY A 1 102 ? 11.666 1.514 34.296 1.00 78.31 102 GLY A C 1
ATOM 832 O O . GLY A 1 102 ? 11.838 1.489 35.518 1.00 78.31 102 GLY A O 1
ATOM 833 N N . GLY A 1 103 ? 11.606 2.658 33.605 1.00 78.38 103 GLY A N 1
ATOM 834 C CA . GLY A 1 103 ? 11.682 3.996 34.198 1.00 78.38 103 GLY A CA 1
ATOM 835 C C . GLY A 1 103 ? 10.443 4.435 34.991 1.00 78.38 103 GLY A C 1
ATOM 836 O O . GLY A 1 103 ? 10.479 5.494 35.616 1.00 78.38 103 GLY A O 1
ATOM 837 N N . LYS A 1 104 ? 9.354 3.658 34.983 1.00 84.25 104 LYS A N 1
ATOM 838 C CA . LYS A 1 104 ? 8.110 3.983 35.698 1.00 84.25 104 LYS A CA 1
ATOM 839 C C . LYS A 1 104 ? 8.140 3.545 37.166 1.00 84.25 104 LYS A C 1
ATOM 841 O O . LYS A 1 104 ? 9.021 2.798 37.594 1.00 84.25 104 LYS A O 1
ATOM 846 N N . GLU A 1 105 ? 7.188 4.044 37.957 1.00 83.81 105 GLU A N 1
ATOM 847 C CA . GLU A 1 105 ? 7.181 3.895 39.421 1.00 83.81 105 GLU A CA 1
ATOM 848 C C . GLU A 1 105 ? 6.338 2.723 39.946 1.00 83.81 105 GLU A C 1
ATOM 850 O O . GLU A 1 105 ? 6.463 2.401 41.126 1.00 83.81 105 GLU A O 1
ATOM 855 N N . THR A 1 106 ? 5.514 2.066 39.120 1.00 84.62 106 THR A N 1
ATOM 856 C CA . THR A 1 106 ? 4.615 0.997 39.597 1.00 84.62 106 THR A CA 1
ATOM 857 C C . THR A 1 106 ? 5.231 -0.396 39.482 1.00 84.62 106 THR A C 1
ATOM 859 O O . THR A 1 106 ? 6.069 -0.664 38.614 1.00 84.62 106 THR A O 1
ATOM 862 N N . SER A 1 107 ? 4.804 -1.322 40.351 1.00 84.94 107 SER A N 1
ATOM 863 C CA . SER A 1 107 ? 5.278 -2.713 40.283 1.00 84.94 107 SER A CA 1
ATOM 864 C C . SER A 1 107 ? 4.844 -3.404 38.983 1.00 84.94 107 SER A C 1
ATOM 866 O O . SER A 1 107 ? 5.621 -4.164 38.409 1.00 84.94 107 SER A O 1
ATOM 868 N N . LYS A 1 108 ? 3.647 -3.098 38.467 1.00 86.44 108 LYS A N 1
ATOM 869 C CA . LYS A 1 108 ? 3.113 -3.672 37.221 1.00 86.44 108 LYS A CA 1
ATOM 870 C C . LYS A 1 108 ? 4.008 -3.363 36.017 1.00 86.44 108 LYS A C 1
ATOM 872 O O . LYS A 1 108 ? 4.465 -4.283 35.345 1.00 86.44 108 LYS A O 1
ATOM 877 N N . GLU A 1 109 ? 4.312 -2.087 35.793 1.00 85.31 109 GLU A N 1
ATOM 878 C CA . GLU A 1 109 ? 5.102 -1.629 34.640 1.00 85.31 109 GLU A CA 1
ATOM 879 C C . GLU A 1 109 ? 6.547 -2.149 34.701 1.00 85.31 109 GLU A C 1
ATOM 881 O O . GLU A 1 109 ? 7.100 -2.590 33.693 1.00 85.31 109 GLU A O 1
ATOM 886 N N . LYS A 1 110 ? 7.146 -2.193 35.902 1.00 86.12 110 LYS A N 1
ATOM 887 C CA . LYS A 1 110 ? 8.468 -2.810 36.098 1.00 86.12 110 LYS A CA 1
ATOM 888 C C . LYS A 1 110 ? 8.451 -4.319 35.841 1.00 86.12 110 LYS A C 1
ATOM 890 O O . LYS A 1 110 ? 9.428 -4.850 35.318 1.00 86.12 110 LYS A O 1
ATOM 895 N N . GLY A 1 111 ? 7.357 -5.006 36.175 1.00 86.25 111 GLY A N 1
ATOM 896 C CA . GLY A 1 111 ? 7.157 -6.419 35.845 1.00 86.25 111 GLY A CA 1
ATOM 897 C C . GLY A 1 111 ? 7.151 -6.663 34.334 1.00 86.25 111 GLY A C 1
ATOM 898 O O . GLY A 1 111 ? 7.884 -7.525 33.849 1.00 86.25 111 GLY A O 1
ATOM 899 N N . GLU A 1 112 ? 6.406 -5.846 33.589 1.00 88.44 112 GLU A N 1
ATOM 900 C CA . GLU A 1 112 ? 6.337 -5.912 32.122 1.00 88.44 112 GLU A CA 1
ATOM 901 C C . GLU A 1 112 ? 7.689 -5.590 31.458 1.00 88.44 112 GLU A C 1
ATOM 903 O O . GLU A 1 112 ? 8.088 -6.258 30.501 1.00 88.44 112 GLU A O 1
ATOM 908 N N . ALA A 1 113 ? 8.442 -4.623 31.995 1.00 88.88 113 ALA A N 1
ATOM 909 C CA . ALA A 1 113 ? 9.799 -4.316 31.537 1.00 88.88 113 ALA A CA 1
ATOM 910 C C . ALA A 1 113 ? 10.745 -5.524 31.675 1.00 88.88 113 ALA A C 1
ATOM 912 O O . ALA A 1 113 ? 11.491 -5.843 30.748 1.00 88.88 113 ALA A O 1
ATOM 913 N N . ILE A 1 114 ? 10.692 -6.230 32.811 1.00 91.12 114 ILE A N 1
ATOM 914 C CA . ILE A 1 114 ? 11.512 -7.425 33.063 1.00 91.12 114 ILE A CA 1
ATOM 915 C C . ILE A 1 114 ? 11.163 -8.552 32.084 1.00 91.12 114 ILE A C 1
ATOM 917 O O . ILE A 1 114 ? 12.067 -9.218 31.582 1.00 91.12 114 ILE A O 1
ATOM 921 N N . GLU A 1 115 ? 9.880 -8.786 31.797 1.00 92.62 115 GLU A N 1
ATOM 922 C CA . GLU A 1 115 ? 9.463 -9.824 30.842 1.00 92.62 115 GLU A CA 1
ATOM 923 C C . GLU A 1 115 ? 9.947 -9.534 29.420 1.00 92.62 115 GLU A C 1
ATOM 925 O O . GLU A 1 115 ? 10.481 -10.427 28.758 1.00 92.62 115 GLU A O 1
ATOM 930 N N . LYS A 1 116 ? 9.846 -8.277 28.973 1.00 88.25 116 LYS A N 1
ATOM 931 C CA . LYS A 1 116 ? 10.354 -7.865 27.658 1.00 88.25 116 LYS A CA 1
ATOM 932 C C . LYS A 1 116 ? 11.871 -8.020 27.565 1.00 88.25 116 LYS A C 1
ATOM 934 O O . LYS A 1 116 ? 12.353 -8.580 26.584 1.00 88.25 116 LYS A O 1
ATOM 939 N N . LEU A 1 117 ? 12.623 -7.636 28.599 1.00 91.31 117 LEU A N 1
ATOM 940 C CA . LEU A 1 117 ? 14.078 -7.825 28.614 1.00 91.31 117 LEU A CA 1
ATOM 941 C C . LEU A 1 117 ? 14.489 -9.301 28.654 1.00 91.31 117 LEU A C 1
ATOM 943 O O . LEU A 1 117 ? 15.480 -9.657 28.026 1.00 91.31 117 LEU A O 1
ATOM 947 N N . LYS A 1 118 ? 13.730 -10.177 29.326 1.00 91.69 118 LYS A N 1
ATOM 948 C CA . LYS A 1 118 ? 13.988 -11.631 29.312 1.00 91.69 118 LYS A CA 1
ATOM 949 C C . LYS A 1 118 ? 13.864 -12.235 27.915 1.00 91.69 118 LYS A C 1
ATOM 951 O O . LYS A 1 118 ? 14.594 -13.163 27.593 1.00 91.69 118 LYS A O 1
ATOM 956 N N . SER A 1 119 ? 12.979 -11.699 27.073 1.00 90.06 119 SER A N 1
ATOM 957 C CA . SER A 1 119 ? 12.892 -12.104 25.660 1.00 90.06 119 SER A CA 1
ATOM 958 C C . SER A 1 119 ? 14.099 -11.653 24.816 1.00 90.06 119 SER A C 1
ATOM 960 O O . SER A 1 119 ? 14.236 -12.069 23.667 1.00 90.06 119 SER A O 1
ATOM 962 N N . LEU A 1 120 ? 14.978 -10.829 25.398 1.00 91.81 120 LEU A N 1
ATOM 963 C CA . LEU A 1 120 ? 16.189 -10.254 24.814 1.00 91.81 120 LEU A CA 1
ATOM 964 C C . LEU A 1 120 ? 17.457 -10.697 25.578 1.00 91.81 120 LEU A C 1
ATOM 966 O O . LEU A 1 120 ? 18.417 -9.932 25.673 1.00 91.81 120 LEU A O 1
ATOM 970 N N . GLU A 1 121 ? 17.474 -11.895 26.171 1.00 86.00 121 GLU A N 1
ATOM 971 C CA . GLU A 1 121 ? 18.631 -12.407 26.929 1.00 86.00 121 GLU A CA 1
ATOM 972 C C . GLU A 1 121 ? 19.918 -12.382 26.077 1.00 86.00 121 GLU A C 1
ATOM 974 O O . GLU A 1 121 ? 19.927 -12.809 24.919 1.00 86.00 121 GLU A O 1
ATOM 979 N N . GLY A 1 122 ? 21.003 -11.832 26.634 1.00 83.50 122 GLY A N 1
ATOM 980 C CA . GLY A 1 122 ? 22.281 -11.664 25.928 1.00 83.50 122 GLY A CA 1
ATOM 981 C C . GLY A 1 122 ? 22.322 -10.554 24.862 1.00 83.50 122 GLY A C 1
ATOM 982 O O . GLY A 1 122 ? 23.317 -10.439 24.142 1.00 83.50 122 GLY A O 1
ATOM 983 N N . TRP A 1 123 ? 21.275 -9.729 24.746 1.00 87.44 123 TRP A N 1
ATOM 984 C CA . TRP A 1 123 ? 21.203 -8.594 23.817 1.00 87.44 123 TRP A CA 1
ATOM 985 C C . TRP A 1 123 ? 21.409 -7.246 24.529 1.00 87.44 123 TRP A C 1
ATOM 987 O O . TRP A 1 123 ? 20.678 -6.900 25.457 1.00 87.44 123 TRP A O 1
ATOM 997 N N . LYS A 1 124 ? 22.380 -6.441 24.068 1.00 91.62 124 LYS A N 1
ATOM 998 C CA . LYS A 1 124 ? 22.808 -5.186 24.727 1.00 91.62 124 LYS A CA 1
ATOM 999 C C . LYS A 1 124 ? 23.091 -5.417 26.226 1.00 91.62 124 LYS A C 1
ATOM 1001 O O . LYS A 1 124 ? 23.802 -6.352 26.579 1.00 91.62 124 LYS A O 1
ATOM 1006 N N . ASP A 1 125 ? 22.591 -4.555 27.108 1.00 92.75 125 ASP A N 1
ATOM 1007 C CA . ASP A 1 125 ? 22.692 -4.672 28.564 1.00 92.75 125 ASP A CA 1
ATOM 1008 C C . ASP A 1 125 ? 21.405 -5.201 29.221 1.00 92.75 125 ASP A C 1
ATOM 1010 O O . ASP A 1 125 ? 21.155 -4.921 30.397 1.00 92.75 125 ASP A O 1
ATOM 1014 N N . SER A 1 126 ? 20.607 -5.994 28.492 1.00 90.56 126 SER A N 1
ATOM 1015 C CA . SER A 1 126 ? 19.347 -6.565 28.984 1.00 90.56 126 SER A CA 1
ATOM 1016 C C . SER A 1 126 ? 19.515 -7.335 30.295 1.00 90.56 126 SER A C 1
ATOM 1018 O O . SER A 1 126 ? 18.782 -7.067 31.242 1.00 90.56 126 SER A O 1
ATOM 1020 N N . ASP A 1 127 ? 20.529 -8.193 30.417 1.00 91.81 127 ASP A N 1
ATOM 1021 C CA . ASP A 1 127 ? 20.781 -8.992 31.627 1.00 91.81 127 ASP A CA 1
ATOM 1022 C C . ASP A 1 127 ? 21.033 -8.113 32.864 1.00 91.81 127 ASP A C 1
ATOM 1024 O O . ASP A 1 127 ? 20.531 -8.376 33.961 1.00 91.81 127 ASP A O 1
ATOM 1028 N N . ARG A 1 128 ? 21.769 -7.009 32.677 1.00 94.62 128 ARG A N 1
ATOM 1029 C CA . ARG A 1 128 ? 22.029 -6.021 33.733 1.00 94.62 128 ARG A CA 1
ATOM 1030 C C . ARG A 1 128 ? 20.746 -5.291 34.128 1.00 94.62 128 ARG A C 1
ATOM 1032 O O . ARG A 1 128 ? 20.506 -5.080 35.318 1.00 94.62 128 ARG A O 1
ATOM 1039 N N . LEU A 1 129 ? 19.933 -4.900 33.147 1.00 92.56 129 LEU A N 1
ATOM 1040 C CA . LEU A 1 129 ? 18.662 -4.216 33.382 1.00 92.56 129 LEU A CA 1
ATOM 1041 C C . LEU A 1 129 ? 17.625 -5.140 34.036 1.00 92.56 129 LEU A C 1
ATOM 1043 O O . LEU A 1 129 ? 16.908 -4.693 34.926 1.00 92.56 129 LEU A O 1
ATOM 1047 N N . ILE A 1 130 ? 17.599 -6.432 33.694 1.00 93.56 130 ILE A N 1
ATOM 1048 C CA . ILE A 1 130 ? 16.772 -7.444 34.371 1.00 93.56 130 ILE A CA 1
ATOM 1049 C C . ILE A 1 130 ? 17.129 -7.497 35.855 1.00 93.56 130 ILE A C 1
ATOM 1051 O O . ILE A 1 130 ? 16.231 -7.468 36.700 1.00 93.56 130 ILE A O 1
ATOM 1055 N N . GLU A 1 131 ? 18.421 -7.545 36.195 1.00 92.56 131 GLU A N 1
ATOM 1056 C CA . GLU A 1 131 ? 18.860 -7.568 37.593 1.00 92.56 131 GLU A CA 1
ATOM 1057 C C . GLU A 1 131 ? 18.466 -6.279 38.333 1.00 92.56 131 GLU A C 1
ATOM 1059 O O . GLU A 1 131 ? 17.963 -6.331 39.461 1.00 92.56 131 GLU A O 1
ATOM 1064 N N . GLN A 1 132 ? 18.666 -5.120 37.698 1.00 92.31 132 GLN A N 1
ATOM 1065 C CA . GLN A 1 132 ? 18.311 -3.823 38.269 1.00 92.31 132 GLN A CA 1
ATOM 1066 C C . GLN A 1 132 ? 16.799 -3.705 38.505 1.00 92.31 132 GLN A C 1
ATOM 1068 O O . GLN A 1 132 ? 16.368 -3.442 39.630 1.00 92.31 132 GLN A O 1
ATOM 1073 N N . TYR A 1 133 ? 15.988 -3.934 37.473 1.00 93.38 133 TYR A N 1
ATOM 1074 C CA . TYR A 1 133 ? 14.538 -3.797 37.560 1.00 93.38 133 TYR A CA 1
ATOM 1075 C C . TYR A 1 133 ? 13.918 -4.844 38.476 1.00 93.38 133 TYR A C 1
ATOM 1077 O O . TYR A 1 133 ? 12.968 -4.518 39.178 1.00 93.38 133 TYR A O 1
ATOM 1085 N N . SER A 1 134 ? 14.482 -6.053 38.575 1.00 90.75 134 SER A N 1
ATOM 1086 C CA . SER A 1 134 ? 14.007 -7.057 39.539 1.00 90.75 134 SER A CA 1
ATOM 1087 C C . SER A 1 134 ? 14.181 -6.589 40.988 1.00 90.75 134 SER A C 1
ATOM 1089 O O . SER A 1 134 ? 13.273 -6.754 41.803 1.00 90.75 134 SER A O 1
ATOM 1091 N N . LYS A 1 135 ? 15.309 -5.941 41.315 1.00 93.00 135 LYS A N 1
ATOM 1092 C CA . LYS A 1 135 ? 15.533 -5.350 42.648 1.00 93.00 135 LYS A CA 1
ATOM 1093 C C . LYS A 1 135 ? 14.562 -4.204 42.927 1.00 93.00 135 LYS A C 1
ATOM 1095 O O . LYS A 1 135 ? 13.999 -4.123 44.016 1.00 93.00 135 LYS A O 1
ATOM 1100 N N . GLU A 1 136 ? 14.361 -3.320 41.954 1.00 91.75 136 GLU A N 1
ATOM 1101 C CA . GLU A 1 136 ? 13.425 -2.200 42.085 1.00 91.75 136 GLU A CA 1
ATOM 1102 C C . GLU A 1 136 ? 11.971 -2.677 42.204 1.00 91.75 136 GLU A C 1
ATOM 1104 O O . GLU A 1 136 ? 11.230 -2.167 43.043 1.00 91.75 136 GLU A O 1
ATOM 1109 N N . PHE A 1 137 ? 11.581 -3.694 41.433 1.00 92.44 137 PHE A N 1
ATOM 1110 C CA . PHE A 1 137 ? 10.263 -4.322 41.474 1.00 92.44 137 PHE A CA 1
ATOM 1111 C C . PHE A 1 137 ? 9.931 -4.848 42.873 1.00 92.44 137 PHE A C 1
ATOM 1113 O O . PHE A 1 137 ? 8.863 -4.543 43.402 1.00 92.44 137 PHE A O 1
ATOM 1120 N N . GLU A 1 138 ? 10.850 -5.575 43.518 1.00 92.06 138 GLU A N 1
ATOM 1121 C CA . GLU A 1 138 ? 10.625 -6.074 44.881 1.00 92.06 138 GLU A CA 1
ATOM 1122 C C . GLU A 1 138 ? 10.454 -4.945 45.908 1.00 92.06 138 GLU A C 1
ATOM 1124 O O . GLU A 1 138 ? 9.645 -5.062 46.833 1.00 92.06 138 GLU A O 1
ATOM 1129 N N . ILE A 1 139 ? 11.199 -3.845 45.754 1.00 91.25 139 ILE A N 1
ATOM 1130 C CA . ILE A 1 139 ? 11.095 -2.675 46.637 1.00 91.25 139 ILE A CA 1
ATO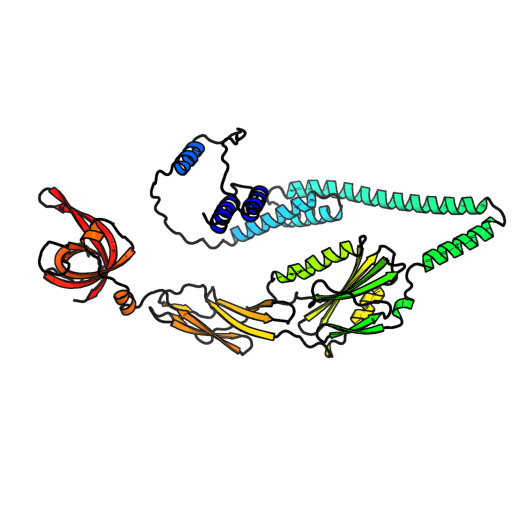M 1131 C C . ILE A 1 139 ? 9.741 -1.986 46.456 1.00 91.25 139 ILE A C 1
ATOM 1133 O O . ILE A 1 139 ? 9.079 -1.674 47.447 1.00 91.25 139 ILE A O 1
ATOM 1137 N N . VAL A 1 140 ? 9.337 -1.735 45.209 1.00 90.38 140 VAL A N 1
ATOM 1138 C CA . VAL A 1 140 ? 8.069 -1.066 44.886 1.00 90.38 140 VAL A CA 1
ATOM 1139 C C . VAL A 1 140 ? 6.889 -1.918 45.342 1.00 90.38 140 VAL A C 1
ATOM 1141 O O . VAL A 1 140 ? 6.030 -1.423 46.067 1.00 90.38 140 VAL A O 1
ATOM 1144 N N . LYS A 1 141 ? 6.900 -3.218 45.034 1.00 91.19 141 LYS A N 1
ATOM 1145 C CA . LYS A 1 141 ? 5.847 -4.151 45.446 1.00 91.19 141 LYS A CA 1
ATOM 1146 C C . LYS A 1 141 ? 5.658 -4.178 46.964 1.00 91.19 141 LYS A C 1
ATOM 1148 O O . LYS A 1 141 ? 4.532 -4.130 47.449 1.00 91.19 141 LYS A O 1
ATOM 1153 N N . ARG A 1 142 ? 6.756 -4.196 47.729 1.00 91.75 142 ARG A N 1
ATOM 1154 C CA . ARG A 1 142 ? 6.689 -4.151 49.197 1.00 91.75 142 ARG A CA 1
ATOM 1155 C C . ARG A 1 142 ? 6.076 -2.846 49.704 1.00 91.75 142 ARG A C 1
ATOM 1157 O O . ARG A 1 142 ? 5.258 -2.886 50.615 1.00 91.75 142 ARG A O 1
ATOM 1164 N N . LYS A 1 143 ? 6.443 -1.703 49.116 1.00 90.25 143 LYS A N 1
ATOM 1165 C CA . LYS A 1 143 ? 5.864 -0.400 49.483 1.00 90.25 143 LYS A CA 1
ATOM 1166 C C . LYS A 1 143 ? 4.365 -0.336 49.191 1.00 90.25 143 LYS A C 1
ATOM 1168 O O . LYS A 1 143 ? 3.616 0.141 50.037 1.00 90.25 143 LYS A O 1
ATOM 1173 N N . GLU A 1 144 ? 3.934 -0.839 48.036 1.00 89.94 144 GLU A N 1
ATOM 1174 C CA . GLU A 1 144 ? 2.515 -0.916 47.666 1.00 89.94 144 GLU A CA 1
ATOM 1175 C C . GLU A 1 144 ? 1.727 -1.812 48.645 1.00 89.94 144 GLU A C 1
ATOM 1177 O O . GLU A 1 144 ? 0.631 -1.454 49.083 1.00 89.94 144 GLU A O 1
ATOM 1182 N N . GLU A 1 145 ? 2.294 -2.954 49.052 1.00 89.88 145 GLU A N 1
ATOM 1183 C CA . GLU A 1 145 ? 1.696 -3.849 50.054 1.00 89.88 145 GLU A CA 1
ATOM 1184 C C . GLU A 1 145 ? 1.628 -3.206 51.454 1.00 89.88 145 GLU A C 1
ATOM 1186 O O . GLU A 1 145 ? 0.584 -3.267 52.110 1.00 89.88 145 GLU A O 1
ATOM 1191 N N . GLU A 1 146 ? 2.701 -2.543 51.898 1.00 92.12 146 GLU A N 1
ATOM 1192 C CA . GLU A 1 146 ? 2.755 -1.813 53.173 1.00 92.12 146 GLU A CA 1
ATOM 1193 C C . GLU A 1 146 ? 1.755 -0.648 53.211 1.00 92.12 146 GLU A C 1
ATOM 1195 O O . GLU A 1 146 ? 1.082 -0.432 54.223 1.00 92.12 146 GLU A O 1
ATOM 1200 N N . GLU A 1 147 ? 1.615 0.095 52.113 1.00 88.00 147 GLU A N 1
ATOM 1201 C CA . GLU A 1 147 ? 0.638 1.175 51.992 1.00 88.00 147 GLU A CA 1
ATOM 1202 C C . GLU A 1 147 ? -0.797 0.646 52.041 1.00 88.00 147 GLU A C 1
ATOM 1204 O O . GLU A 1 147 ? -1.633 1.193 52.767 1.00 88.00 147 GLU A O 1
ATOM 1209 N N . LYS A 1 148 ? -1.070 -0.468 51.357 1.00 84.81 148 LYS A N 1
ATOM 1210 C CA . LYS A 1 148 ? -2.368 -1.146 51.414 1.00 84.81 148 LYS A CA 1
ATOM 1211 C C . LYS A 1 148 ? -2.706 -1.611 52.831 1.00 84.81 148 LYS A C 1
ATOM 1213 O O . LYS A 1 148 ? -3.847 -1.468 53.276 1.00 84.81 148 LYS A O 1
ATOM 1218 N N . GLU A 1 149 ? -1.730 -2.137 53.569 1.00 90.00 149 GLU A N 1
ATOM 1219 C CA . GLU A 1 149 ? -1.924 -2.534 54.966 1.00 90.00 149 GLU A CA 1
ATOM 1220 C C . GLU A 1 149 ? -2.110 -1.321 55.893 1.00 90.00 149 GLU A C 1
ATOM 1222 O O . GLU A 1 149 ? -2.943 -1.361 56.803 1.00 90.00 149 GLU A O 1
ATOM 1227 N N . ARG A 1 150 ? -1.380 -0.224 55.654 1.00 88.00 150 ARG A N 1
ATOM 1228 C CA . ARG A 1 150 ? -1.526 1.037 56.397 1.00 88.00 150 ARG A CA 1
ATOM 1229 C C . ARG A 1 150 ? -2.925 1.619 56.229 1.00 88.00 150 ARG A C 1
ATOM 1231 O O . ARG A 1 150 ? -3.547 1.949 57.234 1.00 88.00 150 ARG A O 1
ATOM 1238 N N . LEU A 1 151 ? -3.422 1.694 54.996 1.00 83.50 151 LEU A N 1
ATOM 1239 C CA . LEU A 1 151 ? -4.774 2.173 54.700 1.00 83.50 151 LEU A CA 1
ATOM 1240 C C . LEU A 1 151 ? -5.828 1.309 55.400 1.00 83.50 151 LEU A C 1
ATOM 1242 O O . LEU A 1 151 ? -6.705 1.835 56.076 1.00 83.50 151 LEU A O 1
ATOM 1246 N N . LYS A 1 152 ? -5.669 -0.020 55.360 1.00 84.31 152 LYS A N 1
ATOM 1247 C CA . LYS A 1 152 ? -6.566 -0.944 56.066 1.00 84.31 152 LYS A CA 1
ATOM 1248 C C . LYS A 1 152 ? -6.576 -0.716 57.583 1.00 84.31 152 LYS A C 1
ATOM 1250 O O . LYS A 1 152 ? -7.641 -0.678 58.192 1.00 84.31 152 LYS A O 1
ATOM 1255 N N . LYS A 1 153 ? -5.404 -0.531 58.201 1.00 87.81 153 LYS A N 1
ATOM 1256 C CA . LYS A 1 153 ? -5.291 -0.224 59.641 1.00 87.81 153 LYS A CA 1
ATOM 1257 C C . LYS A 1 153 ? -5.886 1.139 59.991 1.00 87.81 153 LYS A C 1
ATOM 1259 O O . LYS A 1 153 ? -6.452 1.290 61.071 1.00 87.81 153 LYS A O 1
ATOM 1264 N N . GLU A 1 154 ? -5.739 2.126 59.113 1.00 85.38 154 GLU A N 1
ATOM 1265 C CA . GLU A 1 154 ? -6.321 3.456 59.294 1.00 85.38 154 GLU A CA 1
ATOM 1266 C C . GLU A 1 154 ? -7.854 3.405 59.241 1.00 85.38 154 GLU A C 1
ATOM 1268 O O . GLU A 1 154 ? -8.516 3.999 60.095 1.00 85.38 154 GLU A O 1
ATOM 1273 N N . ASP A 1 155 ? -8.416 2.638 58.309 1.00 80.94 155 ASP A N 1
ATOM 1274 C CA . ASP A 1 155 ? -9.859 2.412 58.205 1.00 80.94 155 ASP A CA 1
ATOM 1275 C C . ASP A 1 155 ? -10.406 1.650 59.423 1.00 80.94 155 ASP A C 1
ATOM 1277 O O . ASP A 1 155 ? -11.409 2.064 60.016 1.00 80.94 155 ASP A O 1
ATOM 1281 N N . ASP A 1 156 ? -9.702 0.606 59.877 1.00 81.75 156 ASP A N 1
ATOM 1282 C CA . ASP A 1 156 ? -10.048 -0.140 61.093 1.00 81.75 156 ASP A CA 1
ATOM 1283 C C . ASP A 1 156 ? -10.002 0.762 62.344 1.00 81.75 156 ASP A C 1
ATOM 1285 O O . ASP A 1 156 ? -10.877 0.680 63.216 1.00 81.75 156 ASP A O 1
ATOM 1289 N N . LEU A 1 157 ? -9.015 1.662 62.437 1.00 83.56 157 LEU A N 1
ATOM 1290 C CA . LEU A 1 157 ? -8.890 2.621 63.538 1.00 83.56 157 LEU A CA 1
ATOM 1291 C C . LEU A 1 157 ? -10.026 3.649 63.518 1.00 83.56 157 LEU A C 1
ATOM 1293 O O . LEU A 1 157 ? -10.660 3.862 64.555 1.00 83.56 157 LEU A O 1
ATOM 1297 N N . LYS A 1 158 ? -10.335 4.234 62.353 1.00 80.69 158 LYS A N 1
ATOM 1298 C CA . LYS A 1 158 ? -11.471 5.158 62.174 1.00 80.69 158 LYS A CA 1
ATOM 1299 C C . LYS A 1 158 ? -12.788 4.490 62.569 1.00 80.69 158 LYS A C 1
ATOM 1301 O O . LYS A 1 158 ? -13.593 5.090 63.288 1.00 80.69 158 LYS A O 1
ATOM 1306 N N . MET A 1 159 ? -12.986 3.226 62.187 1.00 74.31 159 MET A N 1
ATOM 1307 C CA . MET A 1 159 ? -14.159 2.444 62.586 1.00 74.31 159 MET A CA 1
ATOM 1308 C C . MET A 1 159 ? -14.203 2.225 64.105 1.00 74.31 159 MET A C 1
ATOM 1310 O O . MET A 1 159 ? -15.246 2.405 64.741 1.00 74.31 159 MET A O 1
ATOM 1314 N N . HIS A 1 160 ? -13.072 1.891 64.724 1.00 74.44 160 HIS A N 1
ATOM 1315 C CA . HIS A 1 160 ? -13.003 1.655 66.164 1.00 74.44 160 HIS A CA 1
ATOM 1316 C C . HIS A 1 160 ? -13.181 2.945 66.994 1.00 74.44 160 HIS A C 1
ATOM 1318 O O . HIS A 1 160 ? -13.756 2.907 68.092 1.00 74.44 160 HIS A O 1
ATOM 1324 N N . GLU A 1 161 ? -12.722 4.095 66.498 1.00 77.94 161 GLU A N 1
ATOM 1325 C CA . GLU A 1 161 ? -12.956 5.411 67.106 1.00 77.94 161 GLU A CA 1
ATOM 1326 C C . GLU A 1 161 ? -14.423 5.836 67.002 1.00 77.94 161 GLU A C 1
ATOM 1328 O O . GLU A 1 161 ? -14.995 6.279 68.005 1.00 77.94 161 GLU A O 1
ATOM 1333 N N . ALA A 1 162 ? -15.064 5.602 65.852 1.00 68.75 162 ALA A N 1
ATOM 1334 C CA . ALA A 1 162 ? -16.499 5.817 65.661 1.00 68.75 162 ALA A CA 1
ATOM 1335 C C . ALA A 1 162 ? -17.351 4.956 66.618 1.00 68.75 162 ALA A C 1
ATOM 1337 O O . ALA A 1 162 ? -18.314 5.433 67.219 1.00 68.75 162 ALA A O 1
ATOM 1338 N N . ILE A 1 163 ? -16.958 3.700 66.854 1.00 67.12 163 ILE A N 1
ATOM 1339 C CA . ILE A 1 163 ? -17.634 2.820 67.824 1.00 67.12 163 ILE A CA 1
ATOM 1340 C C . ILE A 1 163 ? -17.424 3.310 69.270 1.00 67.12 163 ILE A C 1
ATOM 1342 O O . ILE A 1 163 ? -18.318 3.198 70.114 1.00 67.12 163 ILE A O 1
ATOM 1346 N N . ARG A 1 164 ? -16.243 3.852 69.597 1.00 65.38 164 ARG A N 1
ATOM 1347 C CA . ARG A 1 164 ? -15.918 4.341 70.949 1.00 65.38 164 ARG A CA 1
ATOM 1348 C C . ARG A 1 164 ? -16.643 5.649 71.280 1.00 65.38 164 ARG A C 1
ATOM 1350 O O . ARG A 1 164 ? -17.082 5.809 72.422 1.00 65.38 164 ARG A O 1
ATOM 1357 N N . SER A 1 165 ? -16.785 6.562 70.320 1.00 60.34 165 SER A N 1
ATOM 1358 C CA . SER A 1 165 ? -17.550 7.805 70.495 1.00 60.34 165 SER A CA 1
ATOM 1359 C C . SER A 1 165 ? -19.047 7.527 70.688 1.00 60.34 165 SER A C 1
ATOM 1361 O O . SER A 1 165 ? -19.669 8.147 71.552 1.00 60.34 165 SER A O 1
ATOM 1363 N N . ALA A 1 166 ? -19.591 6.505 70.018 1.00 53.12 166 ALA A N 1
ATOM 1364 C CA . ALA A 1 166 ? -20.974 6.053 70.194 1.00 53.12 166 ALA A CA 1
ATOM 1365 C C . ALA A 1 166 ? -21.274 5.483 71.600 1.00 53.12 166 ALA A C 1
ATOM 1367 O O . ALA A 1 166 ? -22.396 5.596 72.088 1.00 53.12 166 ALA A O 1
ATOM 1368 N N . LYS A 1 167 ? -20.279 4.912 72.298 1.00 55.03 167 LYS A N 1
ATOM 1369 C CA . LYS A 1 167 ? -20.453 4.337 73.651 1.00 55.03 167 LYS A CA 1
ATOM 1370 C C . LYS A 1 167 ? -20.458 5.367 74.791 1.00 55.03 167 LYS A C 1
ATOM 1372 O O . LYS A 1 167 ? -20.921 5.042 75.881 1.00 55.03 167 LYS A O 1
ATOM 1377 N N . LYS A 1 168 ? -19.950 6.591 74.583 1.00 56.25 168 LYS A N 1
ATOM 1378 C CA . LYS A 1 168 ? -19.820 7.615 75.646 1.00 56.25 168 LYS A CA 1
ATOM 1379 C C . LYS A 1 168 ? -21.093 8.425 75.927 1.00 56.25 168 LYS A C 1
ATOM 1381 O O . LYS A 1 168 ? -21.124 9.158 76.910 1.00 56.25 168 LYS A O 1
ATOM 1386 N N . PHE A 1 169 ? -22.144 8.276 75.127 1.00 48.09 169 PHE A N 1
ATOM 1387 C CA . PHE A 1 169 ? -23.375 9.057 75.257 1.00 48.09 169 PHE A CA 1
ATOM 1388 C C . PHE A 1 169 ? -24.589 8.124 75.362 1.00 48.09 169 PHE A C 1
ATOM 1390 O O . PHE A 1 169 ? -25.173 7.708 74.368 1.00 48.09 169 PHE A O 1
ATOM 1397 N N . GLY A 1 170 ? -24.971 7.766 76.590 1.00 57.47 170 GLY A N 1
ATOM 1398 C CA . GLY A 1 170 ? -26.146 6.932 76.849 1.00 57.47 170 GLY A CA 1
ATOM 1399 C C . GLY A 1 170 ? -27.424 7.487 76.204 1.00 57.47 170 GLY A C 1
ATOM 1400 O O . GLY A 1 170 ? -27.675 8.688 76.265 1.00 57.47 170 GLY A O 1
ATOM 1401 N N . ILE A 1 171 ? -28.206 6.584 75.598 1.00 53.75 171 ILE A N 1
ATOM 1402 C CA . ILE A 1 171 ? -29.546 6.724 74.978 1.00 53.75 171 ILE A CA 1
ATOM 1403 C C . ILE A 1 171 ? -29.649 7.750 73.827 1.00 53.75 171 ILE A C 1
ATOM 1405 O O . ILE A 1 171 ? -30.169 7.409 72.766 1.00 53.75 171 ILE A O 1
ATOM 1409 N N . ILE A 1 172 ? -29.077 8.949 73.952 1.00 53.94 172 ILE A N 1
ATOM 1410 C CA . ILE A 1 172 ? -29.030 9.964 72.890 1.00 53.94 172 ILE A CA 1
ATOM 1411 C C . ILE A 1 172 ? -28.099 9.524 71.750 1.00 53.94 172 ILE A C 1
ATOM 1413 O O . ILE A 1 172 ? -28.469 9.695 70.592 1.00 53.94 172 ILE A O 1
ATOM 1417 N N . ALA A 1 173 ? -26.963 8.860 72.021 1.00 52.91 173 ALA A N 1
ATOM 1418 C CA . ALA A 1 173 ? -26.167 8.280 70.933 1.00 52.91 173 ALA A CA 1
ATOM 1419 C C . ALA A 1 173 ? -26.802 7.043 70.317 1.00 52.91 173 ALA A C 1
ATOM 1421 O O . ALA A 1 173 ? -26.466 6.733 69.191 1.00 52.91 173 ALA A O 1
ATOM 1422 N N . GLY A 1 174 ? -27.744 6.366 70.978 1.00 58.12 174 GLY A N 1
ATOM 1423 C CA . GLY A 1 174 ? -28.520 5.311 70.326 1.00 58.12 174 GLY A CA 1
ATOM 1424 C C . GLY A 1 174 ? -29.365 5.884 69.192 1.00 58.12 174 GLY A C 1
ATOM 1425 O O . GLY A 1 174 ? -29.320 5.372 68.083 1.00 58.12 174 GLY A O 1
ATOM 1426 N N . ILE A 1 175 ? -30.060 6.998 69.449 1.00 63.47 175 ILE A N 1
ATOM 1427 C CA . ILE A 1 175 ? -30.902 7.694 68.463 1.00 63.47 175 ILE A CA 1
ATOM 1428 C C . ILE A 1 175 ? -30.051 8.424 67.424 1.00 63.47 175 ILE A C 1
ATOM 1430 O O . ILE A 1 175 ? -30.364 8.360 66.244 1.00 63.47 175 ILE A O 1
ATOM 1434 N N . VAL A 1 176 ? -28.954 9.071 67.825 1.00 62.84 176 VAL A N 1
ATOM 1435 C CA . VAL A 1 176 ? -28.028 9.718 66.884 1.00 62.84 176 VAL A CA 1
ATOM 1436 C C . VAL A 1 176 ? -27.269 8.680 66.059 1.00 62.84 176 VAL A C 1
ATOM 1438 O O . VAL A 1 176 ? -27.091 8.908 64.880 1.00 62.84 176 VAL A O 1
ATOM 1441 N N . LEU A 1 177 ? -26.898 7.515 66.598 1.00 61.69 177 LEU A N 1
ATOM 1442 C CA . LEU A 1 177 ? -26.319 6.411 65.824 1.00 61.69 177 LEU A CA 1
ATOM 1443 C C . LEU A 1 177 ? -27.367 5.773 64.914 1.00 61.69 177 LEU A C 1
ATOM 1445 O O . LEU A 1 177 ? -27.023 5.429 63.801 1.00 61.69 177 LEU A O 1
ATOM 1449 N N . LEU A 1 178 ? -28.636 5.658 65.318 1.00 66.50 178 LEU A N 1
ATOM 1450 C CA . LEU A 1 178 ? -29.711 5.197 64.431 1.00 66.50 178 LEU A CA 1
ATOM 1451 C C . LEU A 1 178 ? -30.001 6.217 63.333 1.00 66.50 178 LEU A C 1
ATOM 1453 O O . LEU A 1 178 ? -30.187 5.822 62.196 1.00 66.50 178 LEU A O 1
ATOM 1457 N N . LEU A 1 179 ? -29.984 7.516 63.636 1.00 71.31 179 LEU A N 1
ATOM 1458 C CA . LEU A 1 179 ? -30.119 8.583 62.647 1.00 71.31 179 LEU A CA 1
ATOM 1459 C C . LEU A 1 179 ? -28.881 8.694 61.767 1.00 71.31 179 LEU A C 1
ATOM 1461 O O . LEU A 1 179 ? -29.042 8.927 60.587 1.00 71.31 179 LEU A O 1
ATOM 1465 N N . ILE A 1 180 ? -27.672 8.472 62.283 1.00 70.88 180 ILE A N 1
ATOM 1466 C CA . ILE A 1 180 ? -26.432 8.406 61.504 1.00 70.88 180 ILE A CA 1
ATOM 1467 C C . ILE A 1 180 ? -26.395 7.116 60.699 1.00 70.88 180 ILE A C 1
ATOM 1469 O O . ILE A 1 180 ? -25.934 7.180 59.584 1.00 70.88 180 ILE A O 1
ATOM 1473 N N . ILE A 1 181 ? -26.903 5.979 61.178 1.00 71.38 181 ILE A N 1
ATOM 1474 C CA . ILE A 1 181 ? -27.033 4.733 60.407 1.00 71.38 181 ILE A CA 1
ATOM 1475 C C . ILE A 1 181 ? -28.131 4.884 59.366 1.00 71.38 181 ILE A C 1
ATOM 1477 O O . ILE A 1 181 ? -27.946 4.403 58.263 1.00 71.38 181 ILE A O 1
ATOM 1481 N N . LEU A 1 182 ? -29.243 5.555 59.662 1.00 65.38 182 LEU A N 1
ATOM 1482 C CA . LEU A 1 182 ? -30.293 5.862 58.692 1.00 65.38 182 LEU A CA 1
ATOM 1483 C C . LEU A 1 182 ? -29.817 6.909 57.693 1.00 65.38 182 LEU A C 1
ATOM 1485 O O . LEU A 1 182 ? -30.155 6.790 56.532 1.00 65.38 182 LEU A O 1
ATOM 1489 N N . PHE A 1 183 ? -28.999 7.877 58.102 1.00 67.25 183 PHE A N 1
ATOM 1490 C CA . PHE A 1 183 ? -28.413 8.904 57.243 1.00 67.25 183 PHE A CA 1
ATOM 1491 C C . PHE A 1 183 ? -27.237 8.353 56.436 1.00 67.25 183 PHE A C 1
ATOM 1493 O O . PHE A 1 183 ? -27.142 8.646 55.260 1.00 67.25 183 PHE A O 1
ATOM 1500 N N . TYR A 1 184 ? -26.402 7.479 57.001 1.00 59.56 184 TYR A N 1
ATOM 1501 C CA . TYR A 1 184 ? -25.390 6.708 56.276 1.00 59.56 184 TYR A CA 1
ATOM 1502 C C . TYR A 1 184 ? -26.050 5.695 55.368 1.00 59.56 184 TYR A C 1
ATOM 1504 O O . TYR A 1 184 ? -25.582 5.550 54.258 1.00 59.56 184 TYR A O 1
ATOM 1512 N N . SER A 1 185 ? -27.131 5.034 55.790 1.00 56.56 185 SER A N 1
ATOM 1513 C CA . SER A 1 185 ? -27.921 4.153 54.929 1.00 56.56 185 SER A CA 1
ATOM 1514 C C . SER A 1 185 ? -28.607 4.959 53.847 1.00 56.56 185 SER A C 1
ATOM 1516 O O . SER A 1 185 ? -28.640 4.457 52.747 1.00 56.56 185 SER A O 1
ATOM 1518 N N . PHE A 1 186 ? -29.073 6.185 54.112 1.00 53.97 186 PHE A N 1
ATOM 1519 C CA . PHE A 1 186 ? -29.660 7.120 53.144 1.00 53.97 186 PHE A CA 1
ATOM 1520 C C . PHE A 1 186 ? -28.610 7.699 52.188 1.00 53.97 186 PHE A C 1
ATOM 1522 O O . PHE A 1 186 ? -28.906 7.845 51.015 1.00 53.97 186 PHE A O 1
ATOM 1529 N N . ILE A 1 187 ? -27.376 7.941 52.643 1.00 52.22 187 ILE A N 1
ATOM 1530 C CA . ILE A 1 187 ? -26.220 8.306 51.807 1.00 52.22 187 ILE A CA 1
ATOM 1531 C C . ILE A 1 187 ? -25.715 7.083 51.013 1.00 52.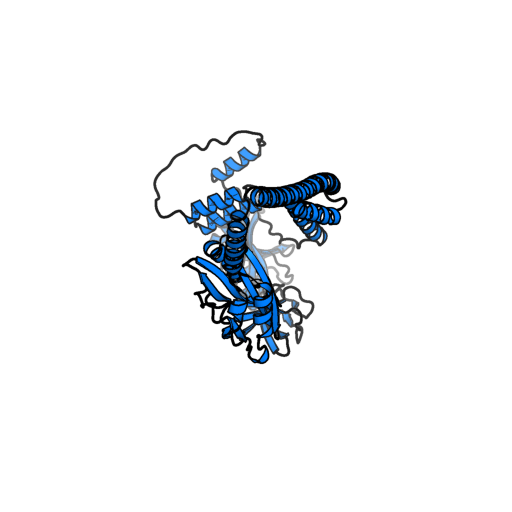22 187 ILE A C 1
ATOM 1533 O O . ILE A 1 187 ? -25.317 7.193 49.859 1.00 52.22 187 ILE A O 1
ATOM 1537 N N . TYR A 1 188 ? -25.779 5.877 51.584 1.00 48.59 188 TYR A N 1
ATOM 1538 C CA . TYR A 1 188 ? -25.542 4.623 50.858 1.00 48.59 188 TYR A CA 1
ATOM 1539 C C . TYR A 1 188 ? -26.692 4.305 49.890 1.00 48.59 188 TYR A C 1
ATOM 1541 O O . TYR A 1 188 ? -26.454 3.652 48.877 1.00 48.59 188 TYR A O 1
ATOM 1549 N N . PHE A 1 189 ? -27.915 4.763 50.187 1.00 45.25 189 PHE A N 1
ATOM 1550 C CA . PHE A 1 189 ? -29.105 4.691 49.330 1.00 45.25 189 PHE A CA 1
ATOM 1551 C C . PHE A 1 189 ? -29.131 5.801 48.282 1.00 45.25 189 PHE A C 1
ATOM 1553 O O . PHE A 1 189 ? -29.850 5.671 47.299 1.00 45.25 189 PHE A O 1
ATOM 1560 N N . SER A 1 190 ? -28.386 6.893 48.489 1.00 47.88 190 SER A N 1
ATOM 1561 C CA . SER A 1 190 ? -28.261 7.976 47.516 1.00 47.88 190 SER A CA 1
ATOM 1562 C C . SER A 1 190 ? -27.275 7.641 46.402 1.00 47.88 190 SER A C 1
ATOM 1564 O O . SER A 1 190 ? -27.180 8.411 45.454 1.00 47.88 190 SER A O 1
ATOM 1566 N N . LYS A 1 191 ? -26.570 6.503 46.488 1.00 53.84 191 LYS A N 1
ATOM 1567 C CA . LYS A 1 191 ? -25.953 5.879 45.314 1.00 53.84 191 LYS A CA 1
ATOM 1568 C C . LYS A 1 191 ? -27.069 5.379 44.397 1.00 53.84 191 LYS A C 1
ATOM 1570 O O . LYS A 1 191 ? -27.990 4.712 44.873 1.00 53.84 191 LYS A O 1
ATOM 1575 N N . PHE A 1 192 ? -26.999 5.715 43.111 1.00 57.56 192 PHE A N 1
ATOM 1576 C CA . PHE A 1 192 ? -28.037 5.389 42.134 1.00 57.56 192 PHE A CA 1
ATOM 1577 C C . PHE A 1 192 ? -28.281 3.866 42.118 1.00 57.56 192 PHE A C 1
ATOM 1579 O O . PHE A 1 192 ? -27.365 3.083 41.872 1.00 57.56 192 PHE A O 1
ATOM 1586 N N . ASN A 1 193 ? -29.483 3.445 42.526 1.00 57.50 193 ASN A N 1
ATOM 1587 C CA . ASN A 1 193 ? -29.798 2.054 42.859 1.00 57.50 193 ASN A CA 1
ATOM 1588 C C . ASN A 1 193 ? -30.262 1.281 41.611 1.00 57.50 193 ASN A C 1
ATOM 1590 O O . ASN A 1 193 ? -30.982 1.835 40.780 1.00 57.50 193 ASN A O 1
ATOM 1594 N N . ILE A 1 194 ? -29.905 -0.004 41.528 1.00 51.00 194 ILE A N 1
ATOM 1595 C CA . ILE A 1 194 ? -30.087 -0.934 40.390 1.00 51.00 194 ILE A CA 1
ATOM 1596 C C . ILE A 1 194 ? -31.534 -0.991 39.859 1.00 51.00 194 ILE A C 1
ATOM 1598 O O . ILE A 1 194 ? -31.754 -1.262 38.683 1.00 51.00 194 ILE A O 1
ATOM 1602 N N . ASN A 1 195 ? -32.530 -0.641 40.680 1.00 55.03 195 ASN A N 1
ATOM 1603 C CA . ASN A 1 195 ? -33.939 -0.546 40.267 1.00 55.03 195 ASN A CA 1
ATOM 1604 C C . ASN A 1 195 ? -34.191 0.486 39.146 1.00 55.03 195 ASN A C 1
ATOM 1606 O O . ASN A 1 195 ? -35.271 0.532 38.564 1.00 55.03 195 ASN A O 1
ATOM 1610 N N . SER A 1 196 ? -33.210 1.331 38.837 1.00 55.75 196 SER A N 1
ATOM 1611 C CA . SER A 1 196 ? -33.244 2.267 37.711 1.00 55.75 196 SER A CA 1
ATOM 1612 C C . SER A 1 196 ? -33.048 1.615 36.332 1.00 55.75 196 SER A C 1
ATOM 1614 O O . SER A 1 196 ? -33.277 2.284 35.322 1.00 55.75 196 SER A O 1
ATOM 1616 N N . PHE A 1 197 ? -32.706 0.321 36.286 1.00 66.81 197 PHE A N 1
ATOM 1617 C CA . PHE A 1 197 ? -32.556 -0.479 35.062 1.00 66.81 197 PHE A CA 1
ATOM 1618 C C . PHE A 1 197 ? -33.727 -1.444 34.807 1.00 66.81 197 PHE A C 1
ATOM 1620 O O . PHE A 1 197 ? -33.689 -2.223 33.865 1.00 66.81 197 PHE A O 1
ATOM 1627 N N . GLU A 1 198 ? -34.794 -1.408 35.617 1.00 68.62 198 GLU A N 1
ATOM 1628 C CA . GLU A 1 198 ? -35.943 -2.322 35.457 1.00 68.62 198 GLU A CA 1
ATOM 1629 C C . GLU A 1 198 ? -36.752 -2.073 34.176 1.00 68.62 198 GLU A C 1
ATOM 1631 O O . GLU A 1 198 ? -37.486 -2.949 33.719 1.00 68.62 198 GLU A O 1
ATOM 1636 N N . LYS A 1 199 ? -36.662 -0.865 33.611 1.00 82.44 199 LYS A N 1
ATOM 1637 C CA . LYS A 1 199 ? -37.379 -0.479 32.395 1.00 82.44 199 LYS A CA 1
ATOM 1638 C C . LYS A 1 199 ? -36.393 -0.081 31.317 1.00 82.44 199 LYS A C 1
ATOM 1640 O O . LYS A 1 199 ? -35.675 0.909 31.480 1.00 82.44 199 LYS A O 1
ATOM 1645 N N . MET A 1 200 ? -36.450 -0.801 30.207 1.00 87.69 200 MET A N 1
ATOM 1646 C CA . MET A 1 200 ? -35.603 -0.587 29.046 1.00 87.69 200 MET A CA 1
ATOM 1647 C C . MET A 1 200 ? -36.404 -0.004 27.877 1.00 87.69 200 MET A C 1
ATOM 1649 O O . MET A 1 200 ? -37.588 -0.305 27.706 1.00 87.69 200 MET A O 1
ATOM 1653 N N . ASN A 1 201 ? -35.752 0.840 27.087 1.00 89.88 201 ASN A N 1
ATOM 1654 C CA . ASN A 1 201 ? -36.213 1.331 25.797 1.00 89.88 201 ASN A CA 1
ATOM 1655 C C . ASN A 1 201 ? -35.439 0.630 24.685 1.00 89.88 201 ASN A C 1
ATOM 1657 O O . ASN A 1 201 ? -34.261 0.322 24.845 1.00 89.88 201 ASN A O 1
ATOM 1661 N N . LYS A 1 202 ? -36.097 0.438 23.541 1.00 92.50 202 LYS A N 1
ATOM 1662 C CA . LYS A 1 202 ? -35.427 -0.036 22.331 1.00 92.50 202 LYS A CA 1
ATOM 1663 C C . LYS A 1 202 ? -34.577 1.075 21.731 1.00 92.50 202 LYS A C 1
ATOM 1665 O O . LYS A 1 202 ? -35.033 2.216 21.651 1.00 92.50 202 LYS A O 1
ATOM 1670 N N . ALA A 1 203 ? -33.397 0.700 21.274 1.00 90.69 203 ALA A N 1
ATOM 1671 C CA . ALA A 1 203 ? -32.455 1.533 20.557 1.00 90.69 203 ALA A CA 1
ATOM 1672 C C . ALA A 1 203 ? -31.902 0.763 19.353 1.00 90.69 203 ALA A C 1
ATOM 1674 O O . ALA A 1 203 ? -32.044 -0.460 19.256 1.00 90.69 203 ALA A O 1
ATOM 1675 N N . THR A 1 204 ? -31.304 1.502 18.424 1.00 86.62 204 THR A N 1
ATOM 1676 C CA . THR A 1 204 ? -30.758 0.958 17.182 1.00 86.62 204 THR A CA 1
ATOM 1677 C C . THR A 1 204 ? -29.467 1.654 16.807 1.00 86.62 204 THR A C 1
ATOM 1679 O O . THR A 1 204 ? -29.437 2.880 16.774 1.00 86.62 204 THR A O 1
ATOM 1682 N N . LEU A 1 205 ? -28.460 0.869 16.431 1.00 82.06 205 LEU A N 1
ATOM 1683 C CA . LEU A 1 205 ? -27.194 1.337 15.868 1.00 82.06 205 LEU A CA 1
ATOM 1684 C C . LEU A 1 205 ? -26.901 0.484 14.631 1.00 82.06 205 LEU A C 1
ATOM 1686 O O . LEU A 1 205 ? -26.719 -0.722 14.750 1.00 82.06 205 LEU A O 1
ATOM 1690 N N . HIS A 1 206 ? -26.927 1.075 13.434 1.00 74.06 206 HIS A N 1
ATOM 1691 C CA . HIS A 1 206 ? -26.686 0.359 12.162 1.00 74.06 206 HIS A CA 1
ATOM 1692 C C . HIS A 1 206 ? -27.520 -0.910 11.975 1.00 74.06 206 HIS A C 1
ATOM 1694 O O . HIS A 1 206 ? -27.031 -1.967 11.585 1.00 74.06 206 HIS A O 1
ATOM 1700 N N . GLY A 1 207 ? -28.805 -0.822 12.314 1.00 75.62 207 GLY A N 1
ATOM 1701 C CA . GLY A 1 207 ? -29.729 -1.954 12.243 1.00 75.62 207 GLY A CA 1
ATOM 1702 C C . GLY A 1 207 ? -29.616 -2.949 13.401 1.00 75.62 207 GLY A C 1
ATOM 1703 O O . GLY A 1 207 ? -30.560 -3.708 13.600 1.00 75.62 207 GLY A O 1
ATOM 1704 N N . LEU A 1 208 ? -28.552 -2.917 14.218 1.00 83.75 208 LEU A N 1
ATOM 1705 C CA . LEU A 1 208 ? -28.499 -3.685 15.463 1.00 83.75 208 LEU A CA 1
ATOM 1706 C C . LEU A 1 208 ? -29.534 -3.119 16.439 1.00 83.75 208 LEU A C 1
ATOM 1708 O O . LEU A 1 208 ? -29.366 -2.008 16.941 1.00 83.75 208 LEU A O 1
ATOM 1712 N N . ASN A 1 209 ? -30.594 -3.878 16.720 1.00 90.50 209 ASN A N 1
ATOM 1713 C CA . ASN A 1 209 ? -31.518 -3.561 17.804 1.00 90.50 209 ASN A CA 1
ATOM 1714 C C . ASN A 1 209 ? -30.927 -3.997 19.148 1.00 90.50 209 ASN A C 1
ATOM 1716 O O . ASN A 1 209 ? -30.455 -5.126 19.294 1.00 90.50 209 ASN A O 1
ATOM 1720 N N . TYR A 1 210 ? -31.029 -3.119 20.140 1.00 92.69 210 TYR A N 1
ATOM 1721 C CA . TYR A 1 210 ? -30.654 -3.389 21.525 1.00 92.69 210 TYR A CA 1
ATOM 1722 C C . TYR A 1 210 ? -31.539 -2.599 22.487 1.00 92.69 210 TYR A C 1
ATOM 1724 O O . TYR A 1 210 ? -32.408 -1.819 22.085 1.00 92.69 210 TYR A O 1
ATOM 1732 N N . GLU A 1 211 ? -31.343 -2.823 23.779 1.00 93.56 211 GLU A N 1
ATOM 1733 C CA . GLU A 1 211 ? -32.098 -2.186 24.843 1.00 93.56 211 GLU A CA 1
ATOM 1734 C C . GLU A 1 211 ? -31.196 -1.319 25.726 1.00 93.56 211 GLU A C 1
ATOM 1736 O O . GLU A 1 211 ? -30.100 -1.720 26.106 1.00 93.56 211 GLU A O 1
ATOM 1741 N N . VAL A 1 212 ? -31.683 -0.132 26.100 1.00 91.56 212 VAL A N 1
ATOM 1742 C CA . VAL A 1 212 ? -31.001 0.822 26.993 1.00 91.56 212 VAL A CA 1
ATOM 1743 C C . VAL A 1 212 ? -31.955 1.236 28.113 1.00 91.56 212 VAL A C 1
ATOM 1745 O O . VAL A 1 212 ? -33.154 1.382 27.857 1.00 91.56 212 VAL A O 1
ATOM 1748 N N . PRO A 1 213 ? -31.495 1.456 29.357 1.00 89.94 213 PRO A N 1
ATOM 1749 C CA . PRO A 1 213 ? -32.377 1.902 30.427 1.00 89.94 213 PRO A CA 1
ATOM 1750 C C . PRO A 1 213 ? -33.121 3.196 30.091 1.00 89.94 213 PRO A C 1
ATOM 1752 O O . PRO A 1 213 ? -32.533 4.176 29.651 1.00 89.94 213 PRO A O 1
ATOM 1755 N N . THR A 1 214 ? -34.412 3.246 30.411 1.00 87.75 214 THR A N 1
ATOM 1756 C CA . THR A 1 214 ? -35.261 4.450 30.262 1.00 87.75 214 THR A CA 1
ATOM 1757 C C . THR A 1 214 ? -34.771 5.668 31.049 1.00 87.75 214 THR A C 1
ATOM 1759 O O . THR A 1 214 ? -35.209 6.787 30.797 1.00 87.75 214 THR A O 1
ATOM 1762 N N . THR A 1 215 ? -33.918 5.446 32.048 1.00 86.06 215 THR A N 1
ATOM 1763 C CA . THR A 1 215 ? -33.314 6.486 32.886 1.00 86.06 215 THR A CA 1
ATOM 1764 C C . THR A 1 215 ? -32.124 7.170 32.219 1.00 86.06 215 THR A C 1
ATOM 1766 O O . THR A 1 215 ? -31.731 8.251 32.654 1.00 86.06 215 THR A O 1
ATOM 1769 N N . PHE A 1 216 ? -31.578 6.563 31.168 1.00 88.19 216 PHE A N 1
ATOM 1770 C CA . PHE A 1 216 ? -30.514 7.121 30.358 1.00 88.19 216 PHE A CA 1
ATOM 1771 C C . PHE A 1 216 ? -31.127 7.937 29.218 1.00 88.19 216 PHE A C 1
ATOM 1773 O O . PHE A 1 216 ? -32.093 7.522 28.578 1.00 88.19 216 PHE A O 1
ATOM 1780 N N . SER A 1 217 ? -30.579 9.126 28.994 1.00 88.44 217 SER A N 1
ATOM 1781 C CA . SER A 1 217 ? -30.962 10.012 27.896 1.00 88.44 217 SER A CA 1
ATOM 1782 C C . SER A 1 217 ? -29.890 9.958 26.822 1.00 88.44 217 SER A C 1
ATOM 1784 O O . SER A 1 217 ? -28.705 10.006 27.138 1.00 88.44 217 SER A O 1
ATOM 1786 N N . GLU A 1 218 ? -30.303 9.842 25.566 1.00 89.44 218 GLU A N 1
ATOM 1787 C CA . GLU A 1 218 ? -29.388 9.907 24.429 1.00 89.44 218 GLU A CA 1
ATOM 1788 C C . GLU A 1 218 ? -28.704 11.277 24.384 1.00 89.44 218 GLU A C 1
ATOM 1790 O O . GLU A 1 218 ? -29.342 12.309 24.623 1.00 89.44 218 GLU A O 1
ATOM 1795 N N . ILE A 1 219 ? -27.400 11.275 24.126 1.00 86.75 219 ILE A N 1
ATOM 1796 C CA . ILE A 1 219 ? -26.591 12.484 23.992 1.00 86.75 219 ILE A CA 1
ATOM 1797 C C . ILE A 1 219 ? -25.875 12.480 22.647 1.00 86.75 219 ILE A C 1
ATOM 1799 O O . ILE A 1 219 ? -25.588 11.429 22.080 1.00 86.75 219 ILE A O 1
ATOM 1803 N N . GLU A 1 220 ? -25.581 13.678 22.154 1.00 79.62 220 GLU A N 1
ATOM 1804 C CA . GLU A 1 220 ? -24.902 13.870 20.877 1.00 79.62 220 GLU A CA 1
ATOM 1805 C C . GLU A 1 220 ? -23.491 13.262 20.928 1.00 79.62 220 GLU A C 1
ATOM 1807 O O . GLU A 1 220 ? -22.721 13.489 21.871 1.00 79.62 220 GLU A O 1
ATOM 1812 N N . SER A 1 221 ? -23.175 12.442 19.928 1.00 67.56 221 SER A N 1
ATOM 1813 C CA . SER A 1 221 ? -21.860 11.831 19.782 1.00 67.56 221 SER A CA 1
ATOM 1814 C C . SER A 1 221 ? -20.964 12.732 18.922 1.00 67.56 221 SER A C 1
ATOM 1816 O O . SER A 1 221 ? -21.427 13.247 17.909 1.00 67.56 221 SER A O 1
ATOM 1818 N N . PRO A 1 222 ? -19.683 12.936 19.285 1.00 56.69 222 PRO A N 1
ATOM 1819 C CA . PRO A 1 222 ? -18.726 13.682 18.472 1.00 56.69 222 PRO A CA 1
ATOM 1820 C C . PRO A 1 222 ? -18.367 12.945 17.175 1.00 56.69 222 PRO A C 1
ATOM 1822 O O . PRO A 1 222 ? -17.920 13.587 16.230 1.00 56.69 222 PRO A O 1
ATOM 1825 N N . SER A 1 223 ? -18.557 11.621 17.130 1.00 57.31 223 SER A N 1
ATOM 1826 C CA . SER A 1 223 ? -18.621 10.845 15.894 1.00 57.31 223 SER A CA 1
ATOM 1827 C C . SER A 1 223 ? -20.080 10.461 15.659 1.00 57.31 223 SER A C 1
ATOM 1829 O O . SER A 1 223 ? -20.632 9.647 16.400 1.00 57.31 223 SER A O 1
ATOM 1831 N N . GLU A 1 224 ? -20.725 11.076 14.664 1.00 55.22 224 GLU A N 1
ATOM 1832 C CA . GLU A 1 224 ? -22.164 10.881 14.405 1.00 55.22 224 GLU A CA 1
ATOM 1833 C C . GLU A 1 224 ? -22.504 9.427 14.030 1.00 55.22 224 GLU A C 1
ATOM 1835 O O . GLU A 1 224 ? -23.646 8.998 14.181 1.00 55.22 224 GLU A O 1
ATOM 1840 N N . ASP A 1 225 ? -21.495 8.642 13.642 1.00 58.59 225 ASP A N 1
ATOM 1841 C CA . ASP A 1 225 ? -21.728 7.440 12.862 1.00 58.59 225 ASP A CA 1
ATOM 1842 C C . ASP A 1 225 ? -21.217 6.132 13.495 1.00 58.59 225 ASP A C 1
ATOM 1844 O O . ASP A 1 225 ? -21.630 5.081 13.043 1.00 58.59 225 ASP A O 1
ATOM 1848 N N . THR A 1 226 ? -20.379 6.095 14.541 1.00 65.44 226 THR A N 1
ATOM 1849 C CA . THR A 1 226 ? -19.843 4.816 15.106 1.00 65.44 226 THR A CA 1
ATOM 1850 C C . THR A 1 226 ? -20.374 4.439 16.488 1.00 65.44 226 THR A C 1
ATOM 1852 O O . THR A 1 226 ? -20.184 3.300 16.932 1.00 65.44 226 THR A O 1
ATOM 1855 N N . ILE A 1 227 ? -20.976 5.392 17.200 1.00 74.75 227 ILE A N 1
ATOM 1856 C CA . ILE A 1 227 ? -21.225 5.278 18.637 1.00 74.75 227 ILE A CA 1
ATOM 1857 C C . ILE A 1 227 ? -22.620 5.794 18.958 1.00 74.75 227 ILE A C 1
ATOM 1859 O O . ILE A 1 227 ? -22.969 6.922 18.621 1.00 74.75 227 ILE A O 1
ATOM 1863 N N . ALA A 1 228 ? -23.386 5.000 19.699 1.00 85.75 228 ALA A N 1
ATOM 1864 C CA . ALA A 1 228 ? -24.564 5.494 20.394 1.00 85.75 228 ALA A CA 1
ATOM 1865 C C . ALA A 1 228 ? -24.194 5.826 21.842 1.00 85.75 228 ALA A C 1
ATOM 1867 O O . ALA A 1 228 ? -23.701 4.962 22.574 1.00 85.75 228 ALA A O 1
ATOM 1868 N N . ARG A 1 229 ? -24.431 7.074 22.258 1.00 89.12 229 ARG A N 1
ATOM 1869 C CA . ARG A 1 229 ? -24.105 7.555 23.604 1.00 89.12 229 ARG A CA 1
ATOM 1870 C C . ARG A 1 229 ? -25.347 7.893 24.393 1.00 89.12 229 ARG A C 1
ATOM 1872 O O . ARG A 1 229 ? -26.246 8.586 23.924 1.00 89.12 229 ARG A O 1
ATOM 1879 N N . TYR A 1 230 ? -25.329 7.489 25.650 1.00 90.31 230 TYR A N 1
ATOM 1880 C CA . TYR A 1 230 ? -26.386 7.794 26.589 1.00 90.31 230 TYR A CA 1
ATOM 1881 C C . TYR A 1 230 ? -25.787 8.249 27.907 1.00 90.31 230 TYR A C 1
ATOM 1883 O O . TYR A 1 230 ? -24.819 7.668 28.384 1.00 90.31 230 TYR A O 1
ATOM 1891 N N . SER A 1 231 ? -26.371 9.261 28.532 1.00 88.62 231 SER A N 1
ATOM 1892 C CA . SER A 1 231 ? -25.942 9.729 29.843 1.00 88.62 231 SER A CA 1
ATOM 1893 C C . SER A 1 231 ? -27.065 9.649 30.856 1.00 88.62 231 SER A C 1
ATOM 1895 O O . SER A 1 231 ? -28.257 9.629 30.533 1.00 88.62 231 SER A O 1
ATOM 1897 N N . ILE A 1 232 ? -26.667 9.624 32.119 1.00 86.19 232 ILE A N 1
ATOM 1898 C CA . ILE A 1 232 ? -27.583 9.799 33.230 1.00 86.19 232 ILE A CA 1
ATOM 1899 C C . ILE A 1 232 ? -27.109 10.926 34.132 1.00 86.19 232 ILE A C 1
ATOM 1901 O O . ILE A 1 232 ? -25.947 10.982 34.537 1.00 86.19 232 ILE A O 1
ATOM 1905 N N . GLU A 1 233 ? -28.032 11.826 34.461 1.00 83.56 233 GLU A N 1
ATOM 1906 C CA . GLU A 1 233 ? -27.756 13.007 35.267 1.00 83.56 233 GLU A CA 1
ATOM 1907 C C . GLU A 1 233 ? -28.481 12.978 36.611 1.00 83.56 233 GLU A C 1
ATOM 1909 O O . GLU A 1 233 ? -29.655 12.619 36.719 1.00 83.56 233 GLU A O 1
ATOM 1914 N N . GLN A 1 234 ? -27.800 13.463 37.647 1.00 77.69 234 GLN A N 1
ATOM 1915 C CA . GLN A 1 234 ? -28.390 13.738 38.948 1.00 77.69 234 GLN A CA 1
ATOM 1916 C C . GLN A 1 234 ? -27.937 15.113 39.430 1.00 77.69 234 GLN A C 1
ATOM 1918 O O . GLN A 1 234 ? -26.754 15.430 39.435 1.00 77.69 234 GLN A O 1
ATOM 1923 N N . ASN A 1 235 ? -28.882 15.959 39.851 1.00 78.75 235 ASN A N 1
ATOM 1924 C CA . ASN A 1 235 ? -28.588 17.320 40.320 1.00 78.75 235 ASN A CA 1
ATOM 1925 C C . ASN A 1 235 ? -27.745 18.153 39.326 1.00 78.75 235 ASN A C 1
ATOM 1927 O O . ASN A 1 235 ? -26.914 18.952 39.755 1.00 78.75 235 ASN A O 1
ATOM 1931 N N . ARG A 1 236 ? -27.988 17.994 38.012 1.00 76.81 236 ARG A N 1
ATOM 1932 C CA . ARG A 1 236 ? -27.238 18.640 36.908 1.00 76.81 236 ARG A CA 1
ATOM 1933 C C . ARG A 1 236 ? -25.768 18.220 36.807 1.00 76.81 236 ARG A C 1
ATOM 1935 O O . ARG A 1 236 ? -24.933 18.992 36.341 1.00 76.81 236 ARG A O 1
ATOM 1942 N N . LYS A 1 237 ? -25.451 17.023 37.288 1.00 79.50 237 LYS A N 1
ATOM 1943 C CA . LYS A 1 237 ? -24.142 16.399 37.151 1.00 79.50 237 LYS A CA 1
ATOM 1944 C C . LYS A 1 237 ? -24.309 15.061 36.446 1.00 79.50 237 LYS A C 1
ATOM 1946 O O . LYS A 1 237 ? -25.180 14.284 36.835 1.00 79.50 237 LYS A O 1
ATOM 1951 N N . VAL A 1 238 ? -23.484 14.807 35.436 1.00 83.06 238 VAL A N 1
ATOM 1952 C CA . VAL A 1 238 ? -23.435 13.511 34.754 1.00 83.06 238 VAL A CA 1
ATOM 1953 C C . VAL A 1 238 ? -22.820 12.489 35.705 1.00 83.06 238 VAL A C 1
ATOM 1955 O O . VAL A 1 238 ? -21.722 12.694 36.219 1.00 83.06 238 VAL A O 1
ATOM 1958 N N . MET A 1 239 ? -23.561 11.419 35.974 1.00 81.50 239 MET A N 1
ATOM 1959 C CA . MET A 1 239 ? -23.163 10.362 36.904 1.00 81.50 239 MET A CA 1
ATOM 1960 C C . MET A 1 239 ? -22.548 9.168 36.174 1.00 81.50 239 MET A C 1
ATOM 1962 O O . MET A 1 239 ? -21.614 8.558 36.691 1.00 81.50 239 MET A O 1
ATOM 1966 N N . ALA A 1 240 ? -23.067 8.843 34.986 1.00 85.31 240 ALA A N 1
ATOM 1967 C CA . ALA A 1 240 ? -22.500 7.839 34.096 1.00 85.31 240 ALA A CA 1
ATOM 1968 C C . ALA A 1 240 ? -22.817 8.137 32.624 1.00 85.31 240 ALA A C 1
ATOM 1970 O O . ALA A 1 240 ? -23.812 8.800 32.313 1.00 85.31 240 ALA A O 1
ATOM 1971 N N . VAL A 1 241 ? -21.970 7.614 31.744 1.00 87.31 241 VAL A N 1
ATOM 1972 C CA . VAL A 1 241 ? -22.125 7.592 30.289 1.00 87.31 241 VAL A CA 1
ATOM 1973 C C . VAL A 1 241 ? -22.026 6.141 29.832 1.00 87.31 241 VAL A C 1
ATOM 1975 O O . VAL A 1 241 ? -21.071 5.452 30.179 1.00 87.31 241 VAL A O 1
ATOM 1978 N N . LEU A 1 242 ? -23.020 5.683 29.080 1.00 88.00 242 LEU A N 1
ATOM 1979 C CA . LEU A 1 242 ? -23.041 4.399 28.395 1.00 88.00 242 LEU A CA 1
ATOM 1980 C C . LEU A 1 242 ? -22.788 4.632 26.909 1.00 88.00 242 LEU A C 1
ATOM 1982 O O . LEU A 1 242 ? -23.448 5.466 26.290 1.00 88.00 242 LEU A O 1
ATOM 1986 N N . GLU A 1 243 ? -21.873 3.862 26.347 1.00 88.81 243 GLU A N 1
ATOM 1987 C CA . GLU A 1 243 ? -21.556 3.850 24.928 1.00 88.81 243 GLU A CA 1
ATOM 1988 C C . GLU A 1 243 ? -21.809 2.458 24.359 1.00 88.81 243 GLU A C 1
ATOM 1990 O O . GLU A 1 243 ? -21.386 1.459 24.941 1.00 88.81 243 GLU A O 1
ATOM 1995 N N . VAL A 1 244 ? -22.479 2.397 23.213 1.00 86.69 244 VAL A N 1
ATOM 1996 C CA . VAL A 1 244 ? -22.491 1.217 22.344 1.00 86.69 244 VAL A CA 1
ATOM 1997 C C . VAL A 1 244 ? -21.667 1.572 21.116 1.00 86.69 244 VAL A C 1
ATOM 1999 O O . VAL A 1 244 ? -22.007 2.509 20.396 1.00 86.69 244 VAL A O 1
ATOM 2002 N N . VAL A 1 245 ? -20.565 0.857 20.923 1.00 79.31 245 VAL A N 1
ATOM 2003 C CA . VAL A 1 245 ? -19.507 1.156 19.958 1.00 79.31 245 VAL A CA 1
ATOM 2004 C C . VAL A 1 245 ? -19.400 0.013 18.962 1.00 79.31 245 VAL A C 1
ATOM 2006 O O . VAL A 1 245 ? -19.381 -1.156 19.343 1.00 79.31 245 VAL A O 1
ATOM 2009 N N . TYR A 1 246 ? -19.288 0.353 17.686 1.00 74.62 246 TYR A N 1
ATOM 2010 C CA . TYR A 1 246 ? -18.915 -0.590 16.638 1.00 74.62 246 TYR A CA 1
ATOM 2011 C C . TYR A 1 246 ? -17.392 -0.830 16.658 1.00 74.62 246 TYR A C 1
ATOM 2013 O O . TYR A 1 246 ? -16.634 0.136 16.572 1.00 74.62 246 TYR A O 1
ATOM 2021 N N . THR A 1 247 ? -16.926 -2.077 16.807 1.00 67.06 247 THR A N 1
ATOM 2022 C CA . THR A 1 247 ? -15.489 -2.417 16.821 1.00 67.06 247 THR A CA 1
ATOM 2023 C C . THR A 1 247 ? -15.043 -2.967 15.461 1.00 67.06 247 THR A C 1
ATOM 2025 O O . THR A 1 247 ? -15.669 -3.851 14.876 1.00 67.06 247 THR A O 1
ATOM 2028 N N . GLU A 1 248 ? -13.962 -2.400 14.918 1.00 56.69 248 GLU A N 1
ATOM 2029 C CA . GLU A 1 248 ? -13.525 -2.607 13.526 1.00 56.69 248 GLU A CA 1
ATOM 2030 C C . GLU A 1 248 ? -12.528 -3.768 13.330 1.00 56.69 248 GLU A C 1
ATOM 2032 O O . GLU A 1 248 ? -12.145 -4.076 12.201 1.00 56.69 248 GLU A O 1
ATOM 2037 N N . ASP A 1 249 ? -12.108 -4.438 14.402 1.00 51.56 249 ASP A N 1
ATOM 2038 C CA . ASP A 1 249 ? -10.792 -5.099 14.457 1.00 51.56 249 ASP A CA 1
ATOM 2039 C C . ASP A 1 249 ? -10.683 -6.514 13.857 1.00 51.56 249 ASP A C 1
ATOM 2041 O O . ASP A 1 249 ? -9.693 -7.212 14.050 1.00 51.56 249 ASP A O 1
ATOM 2045 N N . TYR A 1 250 ? -11.661 -6.941 13.063 1.00 46.66 250 TYR A N 1
ATOM 2046 C CA . TYR A 1 250 ? -11.593 -8.182 12.285 1.00 46.66 250 TYR A CA 1
ATOM 2047 C C . TYR A 1 250 ? -10.393 -8.315 11.320 1.00 46.66 250 TYR A C 1
ATOM 2049 O O . TYR A 1 250 ? -9.663 -9.305 11.308 1.00 46.66 250 TYR A O 1
ATOM 2057 N N . ASP A 1 251 ? -10.341 -7.388 10.350 1.00 45.84 251 ASP A N 1
ATOM 2058 C CA . ASP A 1 251 ? -9.819 -7.717 9.007 1.00 45.84 251 ASP A CA 1
ATOM 2059 C C . ASP A 1 251 ? -9.592 -6.485 8.090 1.00 45.84 251 ASP A C 1
ATOM 2061 O O . ASP A 1 251 ? -9.683 -6.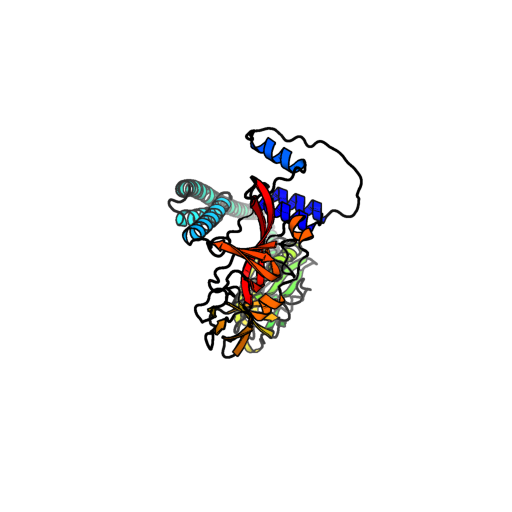584 6.862 1.00 45.84 251 ASP A O 1
ATOM 2065 N N . LEU A 1 252 ? -9.402 -5.291 8.663 1.00 49.75 252 LEU A N 1
ATOM 2066 C CA . LEU A 1 252 ? -9.197 -4.034 7.930 1.00 49.75 252 LEU A CA 1
ATOM 2067 C C . LEU A 1 252 ? -7.832 -3.441 8.284 1.00 49.75 252 LEU A C 1
ATOM 2069 O O . LEU A 1 252 ? -7.481 -3.348 9.458 1.00 49.75 252 LEU A O 1
ATOM 2073 N N . GLU A 1 253 ? -7.056 -3.035 7.277 1.00 48.78 253 GLU A N 1
ATOM 2074 C CA . GLU A 1 253 ? -5.812 -2.309 7.527 1.00 48.78 253 GLU A CA 1
ATOM 2075 C C . GLU A 1 253 ? -6.145 -0.890 8.015 1.00 48.78 253 GLU A C 1
ATOM 2077 O O . GLU A 1 253 ? -6.836 -0.127 7.339 1.00 48.78 253 GLU A O 1
ATOM 2082 N N . TYR A 1 254 ? -5.655 -0.585 9.219 1.00 40.75 254 TYR A N 1
ATOM 2083 C CA . TYR A 1 254 ? -5.710 0.675 9.968 1.00 40.75 254 TYR A CA 1
ATOM 2084 C C . TYR A 1 254 ? -5.854 1.941 9.087 1.00 40.75 254 TYR A C 1
ATOM 2086 O O . TYR A 1 254 ? -4.881 2.391 8.473 1.00 40.75 254 TYR A O 1
ATOM 2094 N N . ASN A 1 255 ? -7.047 2.558 9.048 1.00 45.12 255 ASN A N 1
ATOM 2095 C CA . ASN A 1 255 ? -7.254 3.904 8.483 1.00 45.12 255 ASN A CA 1
ATOM 2096 C C . ASN A 1 255 ? -7.203 4.969 9.597 1.00 45.12 255 ASN A C 1
ATOM 2098 O O . ASN A 1 255 ? -7.596 4.722 10.733 1.00 45.12 255 ASN A O 1
ATOM 2102 N N . LYS A 1 256 ? -6.768 6.188 9.254 1.00 41.41 256 LYS A N 1
ATOM 2103 C CA . LYS A 1 256 ? -6.714 7.381 10.119 1.00 41.41 256 LYS A CA 1
ATOM 2104 C C . LYS A 1 256 ? -8.029 7.720 10.824 1.00 41.41 256 LYS A C 1
ATOM 2106 O O . LYS A 1 256 ? -7.991 8.402 11.838 1.00 41.41 256 LYS A O 1
ATOM 2111 N N . GLU A 1 257 ? -9.172 7.248 10.336 1.00 42.84 257 GLU A N 1
ATOM 2112 C CA . GLU A 1 257 ? -10.457 7.436 11.019 1.00 42.84 257 GLU A CA 1
ATOM 2113 C C . GLU A 1 257 ? -10.564 6.648 12.338 1.00 42.84 257 GLU A C 1
ATOM 2115 O O . GLU A 1 257 ? -11.322 7.048 13.218 1.00 42.84 257 GLU A O 1
ATOM 2120 N N . GLN A 1 258 ? -9.722 5.629 12.565 1.00 43.72 258 GLN A N 1
ATOM 2121 C CA . GLN A 1 258 ? -9.607 4.941 13.862 1.00 43.72 258 GLN A CA 1
ATOM 2122 C C . GLN A 1 258 ? -9.074 5.847 14.983 1.00 43.72 258 GLN A C 1
ATOM 2124 O O . GLN A 1 258 ? -9.274 5.564 16.168 1.00 43.72 258 GLN A O 1
ATOM 2129 N N . GLU A 1 259 ? -8.464 6.985 14.633 1.00 43.09 259 GLU A N 1
ATOM 2130 C CA . GLU A 1 259 ? -8.101 8.032 15.590 1.00 43.09 259 GLU A CA 1
ATOM 2131 C C . GLU A 1 259 ? -9.359 8.614 16.275 1.00 43.09 259 GLU A C 1
ATOM 2133 O O . GLU A 1 259 ? -9.288 8.993 17.442 1.00 43.09 259 GLU A O 1
ATOM 2138 N N . HIS A 1 260 ? -10.542 8.566 15.636 1.00 43.62 260 HIS A N 1
ATOM 2139 C CA . HIS A 1 260 ? -11.803 9.043 16.221 1.00 43.62 260 HIS A CA 1
ATOM 2140 C C . HIS A 1 260 ? -12.320 8.180 17.382 1.00 43.62 260 HIS A C 1
ATOM 2142 O O . HIS A 1 260 ? -12.888 8.731 18.325 1.00 43.62 260 HIS A O 1
ATOM 2148 N N . ILE A 1 261 ? -12.091 6.859 17.383 1.00 42.62 261 ILE A N 1
ATOM 2149 C CA . ILE A 1 261 ? -12.466 5.987 18.517 1.00 42.62 261 ILE A CA 1
ATOM 2150 C C . ILE A 1 261 ? -11.550 6.267 19.725 1.00 42.62 261 ILE A C 1
ATOM 2152 O O . ILE A 1 261 ? -12.002 6.290 20.873 1.00 42.62 261 ILE A O 1
ATOM 2156 N N . ALA A 1 262 ? -10.269 6.566 19.481 1.00 41.09 262 ALA A N 1
ATOM 2157 C CA . ALA A 1 262 ? -9.347 7.009 20.527 1.00 41.09 262 ALA A CA 1
ATOM 2158 C C . ALA A 1 262 ? -9.677 8.432 21.033 1.00 41.09 262 ALA A C 1
ATOM 2160 O O . ALA A 1 262 ? -9.646 8.678 22.242 1.00 41.09 262 ALA A O 1
ATOM 2161 N N . ASP A 1 263 ? -10.070 9.354 20.146 1.00 44.38 263 ASP A N 1
ATOM 2162 C CA . ASP A 1 263 ? -10.489 10.718 20.504 1.00 44.38 263 ASP A CA 1
ATOM 2163 C C . ASP A 1 263 ? -11.849 10.758 21.228 1.00 44.38 263 ASP A C 1
ATOM 2165 O O . ASP A 1 263 ? -12.068 11.619 22.088 1.00 44.38 263 ASP A O 1
ATOM 2169 N N . ALA A 1 264 ? -12.738 9.787 20.991 1.00 43.97 264 ALA A N 1
ATOM 2170 C CA . ALA A 1 264 ? -13.999 9.631 21.721 1.00 43.97 264 ALA A CA 1
ATOM 2171 C C . ALA A 1 264 ? -13.776 9.517 23.243 1.00 43.97 264 ALA A C 1
ATOM 2173 O O . ALA A 1 264 ? -14.532 10.112 24.019 1.00 43.97 264 ALA A O 1
ATOM 2174 N N . SER A 1 265 ? -12.684 8.862 23.661 1.00 43.69 265 SER A N 1
ATOM 2175 C CA . SER A 1 265 ? -12.258 8.730 25.065 1.00 43.69 265 SER A CA 1
ATOM 2176 C C . SER A 1 265 ? -11.792 10.059 25.681 1.00 43.69 265 SER A C 1
ATOM 2178 O O . SER A 1 265 ? -11.896 10.271 26.892 1.00 43.69 265 SER A O 1
ATOM 2180 N N . LYS A 1 266 ? -11.297 10.987 24.853 1.00 51.16 266 LYS A N 1
ATOM 2181 C CA . LYS A 1 266 ? -10.789 12.299 25.275 1.00 51.16 266 LYS A CA 1
ATOM 2182 C C . LYS A 1 266 ? -11.928 13.236 25.677 1.00 51.16 266 LYS A C 1
ATOM 2184 O O . LYS A 1 266 ? -11.838 13.870 26.727 1.00 51.16 266 LYS A O 1
ATOM 2189 N N . GLY A 1 267 ? -13.034 13.235 24.925 1.00 54.53 267 GLY A N 1
ATOM 2190 C CA . GLY A 1 267 ? -14.245 13.994 25.271 1.00 54.53 267 GLY A CA 1
ATOM 2191 C C . GLY A 1 267 ? -14.918 13.509 26.562 1.00 54.53 267 GLY A C 1
ATOM 2192 O O . GLY A 1 267 ? -15.465 14.303 27.320 1.00 54.53 267 GLY A O 1
ATOM 2193 N N . ILE A 1 268 ? -14.816 12.217 26.881 1.00 56.06 268 ILE A N 1
ATOM 2194 C CA . ILE A 1 268 ? -15.411 11.649 28.101 1.00 56.06 268 ILE A CA 1
ATOM 2195 C C . ILE A 1 268 ? -14.683 12.129 29.358 1.00 56.06 268 ILE A C 1
ATOM 2197 O O . ILE A 1 268 ? -15.331 12.344 30.378 1.00 56.06 268 ILE A O 1
ATOM 2201 N N . SER A 1 269 ? -13.372 12.384 29.287 1.00 51.00 269 SER A N 1
ATOM 2202 C CA . SER A 1 269 ? -12.615 12.962 30.409 1.00 51.00 269 SER A CA 1
ATOM 2203 C C . SER A 1 269 ? -13.056 14.389 30.780 1.00 51.00 269 SER A C 1
ATOM 2205 O O . SER A 1 269 ? -12.871 14.810 31.923 1.00 51.00 269 SER A O 1
ATOM 2207 N N . GLU A 1 270 ? -13.691 15.113 29.846 1.00 57.34 270 GLU A N 1
ATOM 2208 C CA . GLU A 1 270 ? -14.336 16.407 30.108 1.00 57.34 270 GLU A CA 1
ATOM 2209 C C . GLU A 1 270 ? -15.726 16.247 30.754 1.00 57.34 270 GLU A C 1
ATOM 2211 O O . GLU A 1 270 ? -16.144 17.107 31.530 1.00 57.34 270 GLU A O 1
ATOM 2216 N N . ILE A 1 271 ? -16.428 15.138 30.475 1.00 59.22 271 ILE A N 1
ATOM 2217 C CA . ILE A 1 271 ? -17.780 14.843 30.983 1.00 59.22 271 ILE A CA 1
ATOM 2218 C C . ILE A 1 271 ? -17.729 14.175 32.373 1.00 59.22 271 ILE A C 1
ATOM 2220 O O . ILE A 1 271 ? -18.504 14.538 33.260 1.00 59.22 271 ILE A O 1
ATOM 2224 N N . ILE A 1 272 ? -16.807 13.227 32.589 1.00 63.47 272 ILE A N 1
ATOM 2225 C CA . ILE A 1 272 ? -16.576 12.516 33.856 1.00 63.47 272 ILE A CA 1
ATOM 2226 C C . ILE A 1 272 ? -15.058 12.525 34.160 1.00 63.47 272 ILE A C 1
ATOM 2228 O O . ILE A 1 272 ? -14.287 11.869 33.467 1.00 63.47 272 ILE A O 1
ATOM 2232 N N . PRO A 1 273 ? -14.592 13.254 35.196 1.00 48.84 273 PRO A N 1
ATOM 2233 C CA . PRO A 1 273 ? -13.155 13.393 35.494 1.00 48.84 273 PRO A CA 1
ATOM 2234 C C . PRO A 1 273 ? -12.509 12.242 36.294 1.00 48.84 273 PRO A C 1
ATOM 2236 O O . PRO A 1 273 ? -11.313 12.295 36.581 1.00 48.84 273 PRO A O 1
ATOM 2239 N N . SER A 1 274 ? -13.271 11.238 36.743 1.00 53.50 274 SER A N 1
ATOM 2240 C CA . SER A 1 274 ? -12.777 10.151 37.606 1.00 53.50 274 SER A CA 1
ATOM 2241 C C . SER A 1 274 ? -13.378 8.815 37.172 1.00 53.50 274 SER A C 1
ATOM 2243 O O . SER A 1 274 ? -14.529 8.544 37.504 1.00 53.50 274 SER A O 1
ATOM 2245 N N . ASN A 1 275 ? -12.616 8.002 36.437 1.00 58.88 275 ASN A N 1
ATOM 2246 C CA . ASN A 1 275 ? -13.198 6.961 35.586 1.00 58.88 275 ASN A CA 1
ATOM 2247 C C . ASN A 1 275 ? -12.972 5.561 36.156 1.00 58.88 275 ASN A C 1
ATOM 2249 O O . ASN A 1 275 ? -11.906 4.974 35.972 1.00 58.88 275 ASN A O 1
ATOM 2253 N N . ASN A 1 276 ? -13.996 5.010 36.808 1.00 63.00 276 ASN A N 1
ATOM 2254 C CA . ASN A 1 276 ? -14.184 3.565 36.733 1.00 63.00 276 ASN A CA 1
ATOM 2255 C C . ASN A 1 276 ? -14.779 3.271 35.348 1.00 63.00 276 ASN A C 1
ATOM 2257 O O . ASN A 1 276 ? -15.705 3.960 34.918 1.00 63.00 276 ASN A O 1
ATOM 2261 N N . CYS A 1 277 ? -14.218 2.285 34.652 1.00 74.00 277 CYS A N 1
ATOM 2262 C CA . CYS A 1 277 ? -14.662 1.858 33.330 1.00 74.00 277 CYS A CA 1
ATOM 2263 C C . CYS A 1 277 ? -15.051 0.382 33.395 1.00 74.00 277 CYS A C 1
ATOM 2265 O O . CYS A 1 277 ? -14.291 -0.426 33.938 1.00 74.00 277 CYS A O 1
ATOM 2267 N N . VAL A 1 278 ? -16.219 0.051 32.850 1.00 73.81 278 VAL A N 1
ATOM 2268 C CA . VAL A 1 278 ? -16.688 -1.324 32.668 1.00 73.81 278 VAL A CA 1
ATOM 2269 C C . VAL A 1 278 ? -16.955 -1.539 31.186 1.00 73.81 278 VAL A C 1
ATOM 2271 O O . VAL A 1 278 ? -17.651 -0.741 30.564 1.00 73.81 278 VAL A O 1
ATOM 2274 N N . GLU A 1 279 ? -16.408 -2.615 30.632 1.00 81.12 279 GLU A N 1
ATOM 2275 C CA . GLU A 1 279 ? -16.410 -2.895 29.198 1.00 81.12 279 GLU A CA 1
ATOM 2276 C C . GLU A 1 279 ? -16.699 -4.375 28.949 1.00 81.12 279 GLU A C 1
ATOM 2278 O O . GLU A 1 279 ? -16.167 -5.245 29.645 1.00 81.12 279 GLU A O 1
ATOM 2283 N N . LEU A 1 280 ? -17.543 -4.656 27.957 1.00 76.50 280 LEU A N 1
ATOM 2284 C CA . LEU A 1 280 ? -17.783 -6.007 27.456 1.00 76.50 280 LEU A CA 1
ATOM 2285 C C . LEU A 1 280 ? -18.081 -5.947 25.949 1.00 76.50 280 LEU A C 1
ATOM 2287 O O . LEU A 1 280 ? -18.583 -4.939 25.447 1.00 76.50 280 LEU A O 1
ATOM 2291 N N . GLU A 1 281 ? -17.757 -7.018 25.231 1.00 81.44 281 GLU A N 1
ATOM 2292 C CA . GLU A 1 281 ? -17.833 -7.102 23.769 1.00 81.44 281 GLU A CA 1
ATOM 2293 C C . GLU A 1 281 ? -18.612 -8.353 23.344 1.00 81.44 281 GLU A C 1
ATOM 2295 O O . GLU A 1 281 ? -18.533 -9.390 24.009 1.00 81.44 281 GLU A O 1
ATOM 2300 N N . ASP A 1 282 ? -19.369 -8.243 22.251 1.00 74.75 282 ASP A N 1
ATOM 2301 C CA . ASP A 1 282 ? -20.055 -9.355 21.589 1.00 74.75 282 ASP A CA 1
ATOM 2302 C C . ASP A 1 282 ? -20.021 -9.176 20.063 1.00 74.75 282 ASP A C 1
ATOM 2304 O O . ASP A 1 282 ? -19.991 -8.050 19.562 1.00 74.75 282 ASP A O 1
ATOM 2308 N N . CYS A 1 283 ? -20.019 -10.276 19.312 1.00 71.06 283 CYS A N 1
ATOM 2309 C CA . CYS A 1 283 ? -19.808 -10.253 17.864 1.00 71.06 283 CYS A CA 1
ATOM 2310 C C . CYS A 1 283 ? -20.924 -10.974 17.107 1.00 71.06 283 CYS A C 1
ATOM 2312 O O . CYS A 1 283 ? -21.315 -12.094 17.445 1.00 71.06 283 CYS A O 1
ATOM 2314 N N . PHE A 1 284 ? -21.383 -10.355 16.020 1.00 66.56 284 PHE A N 1
ATOM 2315 C CA . PHE A 1 284 ? -22.379 -10.909 15.109 1.00 66.56 284 PHE A CA 1
ATOM 2316 C C . PHE A 1 284 ? -21.847 -10.877 13.679 1.00 66.56 284 PHE A C 1
ATOM 2318 O O . PHE A 1 284 ? -21.506 -9.820 13.150 1.00 66.56 284 PHE A O 1
ATOM 2325 N N . ASP A 1 285 ? -21.826 -12.048 13.042 1.00 64.94 285 ASP A N 1
ATOM 2326 C CA . ASP A 1 285 ? -21.271 -12.229 11.698 1.00 64.94 285 ASP A CA 1
ATOM 2327 C C . ASP A 1 285 ? -19.795 -11.781 11.620 1.00 64.94 285 ASP A C 1
ATOM 2329 O O . ASP A 1 285 ? -18.964 -12.310 12.358 1.00 64.94 285 ASP A O 1
ATOM 2333 N N . SER A 1 286 ? -19.458 -10.815 10.759 1.00 58.84 286 SER A N 1
ATOM 2334 C CA . SER A 1 286 ? -18.104 -10.270 10.590 1.00 58.84 286 SER A CA 1
ATOM 2335 C C . SER A 1 286 ? -17.824 -9.011 11.422 1.00 58.84 286 SER A C 1
ATOM 2337 O O . SER A 1 286 ? -16.858 -8.305 11.131 1.00 58.84 286 SER A O 1
ATOM 2339 N N . SER A 1 287 ? -18.699 -8.672 12.369 1.00 65.06 287 SER A N 1
ATOM 2340 C CA . SER A 1 287 ? -18.685 -7.378 13.052 1.00 65.06 287 SER A CA 1
ATOM 2341 C C . SER A 1 287 ? -18.807 -7.553 14.558 1.00 65.06 287 SER A C 1
ATOM 2343 O O . SER A 1 287 ? -19.582 -8.382 15.037 1.00 65.06 287 SER A O 1
ATOM 2345 N N . CYS A 1 288 ? -18.062 -6.752 15.309 1.00 73.19 288 CYS A N 1
ATOM 2346 C CA . CYS A 1 288 ? -18.075 -6.787 16.760 1.00 73.19 288 CYS A CA 1
ATOM 2347 C C . CYS A 1 288 ? -18.640 -5.474 17.311 1.00 73.19 288 CYS A C 1
ATOM 2349 O O . CYS A 1 288 ? -18.558 -4.410 16.694 1.00 73.19 288 CYS A O 1
ATOM 2351 N N . PHE A 1 289 ? -19.305 -5.576 18.452 1.00 79.81 289 PHE A N 1
ATOM 2352 C CA . PHE A 1 289 ? -19.911 -4.463 19.155 1.00 79.81 289 PHE A CA 1
ATOM 2353 C C . PHE A 1 289 ? -19.453 -4.495 20.596 1.00 79.81 289 PHE A C 1
ATOM 2355 O O . PHE A 1 289 ? -19.477 -5.525 21.270 1.00 79.81 289 PHE A O 1
ATOM 2362 N N . LYS A 1 290 ? -19.099 -3.324 21.090 1.00 83.19 290 LYS A N 1
ATOM 2363 C CA . LYS A 1 290 ? -18.643 -3.122 22.447 1.00 83.19 290 LYS A CA 1
ATOM 2364 C C . LYS A 1 290 ? -19.618 -2.237 23.203 1.00 83.19 290 LYS A C 1
ATOM 2366 O O . LYS A 1 290 ? -20.062 -1.216 22.688 1.00 83.19 290 LYS A O 1
ATOM 2371 N N . VAL A 1 291 ? -19.900 -2.590 24.451 1.00 85.25 291 VAL A N 1
ATOM 2372 C CA . VAL A 1 291 ? -20.618 -1.722 25.385 1.00 85.25 291 VAL A CA 1
ATOM 2373 C C . VAL A 1 291 ? -19.653 -1.255 26.464 1.00 85.25 291 VAL A C 1
ATOM 2375 O O . VAL A 1 291 ? -19.041 -2.074 27.152 1.00 85.25 291 VAL A O 1
ATOM 2378 N N . VAL A 1 292 ? -19.531 0.063 26.618 1.00 86.06 292 VAL A N 1
ATOM 2379 C CA . VAL A 1 292 ? -18.669 0.705 27.617 1.00 86.06 292 VAL A CA 1
ATOM 2380 C C . VAL A 1 292 ? -19.515 1.561 28.540 1.00 86.06 292 VAL A C 1
ATOM 2382 O O . VAL A 1 292 ? -20.382 2.304 28.089 1.00 86.06 292 VAL A O 1
ATOM 2385 N N . VAL A 1 293 ? -19.263 1.488 29.843 1.00 86.06 293 VAL A N 1
ATOM 2386 C CA . VAL A 1 293 ? -19.849 2.406 30.818 1.00 86.06 293 VAL A CA 1
ATOM 2387 C C . VAL A 1 293 ? -18.741 3.124 31.574 1.00 86.06 293 VAL A C 1
ATOM 2389 O O . VAL A 1 293 ? -17.930 2.504 32.262 1.00 86.06 293 VAL A O 1
ATOM 2392 N N . TYR A 1 294 ? -18.757 4.449 31.469 1.00 84.50 294 TYR A N 1
ATOM 2393 C CA . TYR A 1 294 ? -17.941 5.364 32.252 1.00 84.50 294 TYR A CA 1
ATOM 2394 C C . TYR A 1 294 ? -18.789 5.895 33.395 1.00 84.50 294 TYR A C 1
ATOM 2396 O O . TYR A 1 294 ? -19.864 6.445 33.167 1.00 84.50 294 TYR A O 1
ATOM 2404 N N . GLU A 1 295 ? -18.323 5.759 34.628 1.00 81.38 295 GLU A N 1
ATOM 2405 C CA . GLU A 1 295 ? -19.039 6.268 35.796 1.00 81.38 295 GLU A CA 1
ATOM 2406 C C . GLU A 1 295 ? -18.138 7.158 36.643 1.00 81.38 295 GLU A C 1
ATOM 2408 O O . GLU A 1 295 ? -16.927 6.940 36.747 1.00 81.38 295 GLU A O 1
ATOM 2413 N N . GLU A 1 296 ? -18.746 8.145 37.303 1.00 76.62 296 GLU A N 1
ATOM 2414 C CA . GLU A 1 296 ? -18.082 8.788 38.427 1.00 76.62 296 GLU A CA 1
ATOM 2415 C C . GLU A 1 296 ? -17.772 7.717 39.477 1.00 76.62 296 GLU A C 1
ATOM 2417 O O . GLU A 1 296 ? -18.627 6.885 39.791 1.00 76.62 296 GLU A O 1
ATOM 2422 N N . LYS A 1 297 ? -16.561 7.751 40.045 1.00 69.31 297 LYS A N 1
ATOM 2423 C CA . LYS A 1 297 ? -16.140 6.818 41.092 1.00 69.31 297 LYS A CA 1
ATOM 2424 C C . LYS A 1 297 ? -17.235 6.676 42.151 1.00 69.31 297 LYS A C 1
ATOM 2426 O O . LYS A 1 297 ? -17.586 7.651 42.815 1.00 69.31 297 LYS A O 1
ATOM 2431 N N . ASP A 1 298 ? -17.734 5.450 42.323 1.00 66.75 298 ASP A N 1
ATOM 2432 C CA . ASP A 1 298 ? -18.781 5.106 43.293 1.00 66.75 298 ASP A CA 1
ATOM 2433 C C . ASP A 1 298 ? -20.169 5.757 43.056 1.00 66.75 298 ASP A C 1
ATOM 2435 O O . ASP A 1 298 ? -21.038 5.663 43.934 1.00 66.75 298 ASP A O 1
ATOM 2439 N N . GLY A 1 299 ? -20.384 6.410 41.908 1.00 65.19 299 GLY A N 1
ATOM 2440 C CA . GLY A 1 299 ? -21.572 7.204 41.576 1.00 65.19 299 GLY A CA 1
ATOM 2441 C C . GLY A 1 299 ? -22.790 6.380 41.154 1.00 65.19 299 GLY A C 1
ATOM 2442 O O . GLY A 1 299 ? -23.921 6.730 41.504 1.00 65.19 299 GLY A O 1
ATOM 2443 N N . VAL A 1 300 ? -22.569 5.250 40.477 1.00 71.12 300 VAL A N 1
ATOM 2444 C CA . VAL A 1 300 ? -23.615 4.314 40.040 1.00 71.12 300 VAL A CA 1
ATOM 2445 C C . VAL A 1 300 ? -23.303 2.915 40.581 1.00 71.12 300 VAL A C 1
ATOM 2447 O O . VAL A 1 300 ? -22.154 2.562 40.823 1.00 71.12 300 VAL A O 1
ATOM 2450 N N . ARG A 1 301 ? -24.334 2.119 40.884 1.00 72.94 301 ARG A N 1
ATOM 2451 C CA . ARG A 1 301 ? -24.174 0.717 41.300 1.00 72.94 301 ARG A CA 1
ATOM 2452 C C . ARG A 1 301 ? -24.725 -0.224 40.242 1.00 72.94 301 ARG A C 1
ATOM 2454 O O . ARG A 1 301 ? -25.834 -0.019 39.762 1.00 72.94 301 ARG A O 1
ATOM 2461 N N . GLY A 1 302 ? -23.997 -1.312 39.990 1.00 76.81 302 GLY A N 1
ATOM 2462 C CA . GLY A 1 302 ? -24.432 -2.382 39.091 1.00 76.81 302 GLY A CA 1
ATOM 2463 C C . GLY A 1 302 ? -24.173 -2.097 37.614 1.00 76.81 302 GLY A C 1
ATOM 2464 O O . GLY A 1 302 ? -24.881 -2.639 36.773 1.00 76.81 302 GLY A O 1
ATOM 2465 N N . THR A 1 303 ? -23.180 -1.263 37.304 1.00 77.25 303 THR A N 1
ATOM 2466 C CA . THR A 1 303 ? -22.737 -0.975 35.934 1.00 77.25 303 THR A CA 1
ATOM 2467 C C . THR A 1 303 ? -22.259 -2.232 35.199 1.00 77.25 303 THR A C 1
ATOM 2469 O O . THR A 1 303 ? -22.621 -2.405 34.041 1.00 77.25 303 THR A O 1
ATOM 2472 N N . ASP A 1 304 ? -21.630 -3.189 35.889 1.00 79.62 304 ASP A N 1
ATOM 2473 C CA . ASP A 1 304 ? -21.342 -4.536 35.353 1.00 79.62 304 ASP A CA 1
ATOM 2474 C C . ASP A 1 304 ? -22.602 -5.260 34.855 1.00 79.62 304 ASP A C 1
ATOM 2476 O O . ASP A 1 304 ? -22.673 -5.730 33.721 1.00 79.62 304 ASP A O 1
ATOM 2480 N N . ALA A 1 305 ? -23.644 -5.302 35.690 1.00 82.50 305 ALA A N 1
ATOM 2481 C CA . ALA A 1 305 ? -24.903 -5.956 35.345 1.00 82.50 305 ALA A CA 1
ATOM 2482 C C . ALA A 1 305 ? -25.652 -5.213 34.228 1.00 82.50 305 ALA A C 1
ATOM 2484 O O . ALA A 1 305 ? -26.348 -5.846 33.433 1.00 82.50 305 ALA A O 1
ATOM 2485 N N . LEU A 1 306 ? -25.511 -3.885 34.159 1.00 84.25 306 LEU A N 1
ATOM 2486 C CA . LEU A 1 306 ? -26.051 -3.073 33.074 1.00 84.25 306 LEU A CA 1
ATOM 2487 C C . LEU A 1 306 ? -25.397 -3.446 31.740 1.00 84.25 306 LEU A C 1
ATOM 2489 O O . LEU A 1 306 ? -26.120 -3.777 30.804 1.00 84.25 306 LEU A O 1
ATOM 2493 N N . VAL A 1 307 ? -24.063 -3.444 31.672 1.00 84.69 307 VAL A N 1
ATOM 2494 C CA . VAL A 1 307 ? -23.306 -3.804 30.461 1.00 84.69 307 VAL A CA 1
ATOM 2495 C C . VAL A 1 307 ? -23.709 -5.195 29.968 1.00 84.69 307 VAL A C 1
ATOM 2497 O O . VAL A 1 307 ? -24.078 -5.359 28.805 1.00 84.69 307 VAL A O 1
ATOM 2500 N N . GLU A 1 308 ? -23.758 -6.183 30.867 1.00 84.94 308 GLU A N 1
ATOM 2501 C CA . GLU A 1 308 ? -24.226 -7.528 30.520 1.00 84.94 308 GLU A CA 1
ATOM 2502 C C . GLU A 1 308 ? -25.672 -7.554 30.007 1.00 84.94 308 GLU A C 1
ATOM 2504 O O . GLU A 1 308 ? -26.001 -8.354 29.133 1.00 84.94 308 GLU A O 1
ATOM 2509 N N . THR A 1 309 ? -26.558 -6.739 30.582 1.00 88.12 309 THR A N 1
ATOM 2510 C CA . THR A 1 309 ? -27.975 -6.698 30.189 1.00 88.12 309 THR A CA 1
ATOM 2511 C C . THR A 1 309 ? -28.134 -6.108 28.794 1.00 88.12 309 THR A C 1
ATOM 2513 O O . THR A 1 309 ? -28.879 -6.665 27.990 1.00 88.12 309 THR A O 1
ATOM 2516 N N . VAL A 1 310 ? -27.409 -5.029 28.488 1.00 88.38 310 VAL A N 1
ATOM 2517 C CA . VAL A 1 310 ? -27.417 -4.413 27.155 1.00 88.38 310 VAL A CA 1
ATOM 2518 C C . VAL A 1 310 ? -26.897 -5.406 26.117 1.00 88.38 310 VAL A C 1
ATOM 2520 O O . VAL A 1 310 ? -27.570 -5.633 25.118 1.00 88.38 310 VAL A O 1
ATOM 2523 N N . ILE A 1 311 ? -25.787 -6.095 26.385 1.00 86.62 311 ILE A N 1
ATOM 2524 C CA . ILE A 1 311 ? -25.246 -7.088 25.444 1.00 86.62 311 ILE A CA 1
ATOM 2525 C C . ILE A 1 311 ? -26.184 -8.277 25.252 1.00 86.62 311 ILE A C 1
ATOM 2527 O O . ILE A 1 311 ? -26.462 -8.667 24.125 1.00 86.62 311 ILE A O 1
ATOM 2531 N N . LYS A 1 312 ? -26.783 -8.808 26.324 1.00 88.44 312 LYS A N 1
ATOM 2532 C CA . LYS A 1 312 ? -27.786 -9.885 26.207 1.00 88.44 312 LYS A CA 1
ATOM 2533 C C . LYS A 1 312 ? -29.037 -9.467 25.427 1.00 88.44 312 LYS A C 1
ATOM 2535 O O . LYS A 1 312 ? -29.787 -10.341 24.997 1.00 88.44 312 LYS A O 1
ATOM 2540 N N . SER A 1 313 ? -29.291 -8.165 25.289 1.00 91.31 313 SER A N 1
ATOM 2541 C CA . SER A 1 313 ? -30.422 -7.633 24.524 1.00 91.31 313 SER A CA 1
ATOM 2542 C C . SER A 1 313 ? -30.136 -7.470 23.030 1.00 91.31 313 SER A C 1
ATOM 2544 O O . SER A 1 313 ? -31.060 -7.166 22.276 1.00 91.31 313 SER A O 1
ATOM 2546 N N . PHE A 1 314 ? -28.887 -7.662 22.601 1.00 91.00 314 PHE A N 1
ATOM 2547 C CA . PHE A 1 314 ? -28.500 -7.549 21.203 1.00 91.00 314 PHE A CA 1
ATOM 2548 C C . PHE A 1 314 ? -29.252 -8.574 20.348 1.00 91.00 314 PHE A C 1
ATOM 2550 O O . PHE A 1 314 ? -29.131 -9.787 20.530 1.00 91.00 314 PHE A O 1
ATOM 2557 N N . ASP A 1 315 ? -30.027 -8.082 19.383 1.00 87.50 315 ASP A N 1
ATOM 2558 C CA . ASP A 1 315 ? -30.653 -8.919 18.364 1.00 87.50 315 ASP A CA 1
ATOM 2559 C C . ASP A 1 315 ? -29.759 -8.977 17.125 1.00 87.50 315 ASP A C 1
ATOM 2561 O O . ASP A 1 315 ? -29.949 -8.234 16.157 1.00 87.50 315 ASP A O 1
ATOM 2565 N N . GLY A 1 316 ? -28.789 -9.892 17.141 1.00 79.25 316 GLY A N 1
ATOM 2566 C CA . GLY A 1 316 ? -27.871 -10.103 16.021 1.00 79.25 316 GLY A CA 1
ATOM 2567 C C . GLY A 1 316 ? -28.556 -10.440 14.689 1.00 79.25 316 GLY A C 1
ATOM 2568 O O . GLY A 1 316 ? -27.979 -10.191 13.639 1.00 79.25 316 GLY A O 1
ATOM 2569 N N . ASN A 1 317 ? -29.801 -10.942 14.691 1.00 80.31 317 ASN A N 1
ATOM 2570 C CA . ASN A 1 317 ? -30.538 -11.202 13.444 1.00 80.31 317 ASN A CA 1
ATOM 2571 C C . ASN A 1 317 ? -31.075 -9.922 12.797 1.00 80.31 317 ASN A C 1
ATOM 2573 O O . ASN A 1 317 ? -31.432 -9.930 11.620 1.00 80.31 317 ASN A O 1
ATOM 2577 N N . SER A 1 318 ? -31.201 -8.849 13.577 1.00 79.88 318 SER A N 1
ATOM 2578 C CA . SER A 1 318 ? -31.604 -7.545 13.059 1.00 79.88 318 SER A CA 1
ATOM 2579 C C . SER A 1 318 ? -30.444 -6.753 12.471 1.00 79.88 318 SER A C 1
ATOM 2581 O O . SER A 1 318 ? -30.665 -5.880 11.629 1.00 79.88 318 SER A O 1
ATOM 2583 N N . TYR A 1 319 ? -29.216 -7.096 12.866 1.00 76.88 319 TYR A N 1
ATOM 2584 C CA . TYR A 1 319 ? -28.026 -6.461 12.339 1.00 76.88 319 TYR A CA 1
ATOM 2585 C C . TYR A 1 319 ? -27.922 -6.693 10.831 1.00 76.88 319 TYR A C 1
ATOM 2587 O O . TYR A 1 319 ? -27.967 -7.818 10.336 1.00 76.88 319 TYR A O 1
ATOM 2595 N N . THR A 1 320 ? -27.790 -5.594 10.095 1.00 65.06 320 THR A N 1
ATOM 2596 C CA . THR A 1 320 ? -27.472 -5.615 8.671 1.00 65.06 320 THR A CA 1
ATOM 2597 C C . THR A 1 320 ? -26.171 -4.864 8.515 1.00 65.06 320 THR A C 1
ATOM 2599 O O . THR A 1 320 ? -26.124 -3.673 8.808 1.00 65.06 320 THR A O 1
ATOM 2602 N N . ASN A 1 321 ? -25.123 -5.554 8.069 1.00 65.38 321 ASN A N 1
ATOM 2603 C CA . ASN A 1 321 ? -23.834 -4.919 7.863 1.00 65.38 321 ASN A CA 1
ATOM 2604 C C . ASN A 1 321 ? -23.978 -3.792 6.820 1.00 65.38 321 ASN A C 1
ATOM 2606 O O . ASN A 1 321 ? -24.296 -4.094 5.666 1.00 65.38 321 ASN A O 1
ATOM 2610 N N . PRO A 1 322 ? -23.770 -2.509 7.186 1.00 58.59 322 PRO A N 1
ATOM 2611 C CA . PRO A 1 322 ? -23.890 -1.405 6.239 1.00 58.59 322 PRO A CA 1
ATOM 2612 C C . PRO A 1 322 ? -22.718 -1.359 5.245 1.00 58.59 322 PRO A C 1
ATOM 2614 O O . PRO A 1 322 ? -22.730 -0.544 4.326 1.00 58.59 322 PRO A O 1
ATOM 2617 N N . ARG A 1 323 ? -21.710 -2.231 5.403 1.00 65.69 323 ARG A N 1
ATOM 2618 C CA . ARG A 1 323 ? -20.550 -2.350 4.516 1.00 65.69 323 ARG A CA 1
ATOM 2619 C C . ARG A 1 323 ? -20.990 -2.548 3.070 1.00 65.69 323 ARG A C 1
ATOM 2621 O O . ARG A 1 323 ? -21.456 -3.616 2.675 1.00 65.69 323 ARG A O 1
ATOM 2628 N N . SER A 1 324 ? -20.753 -1.520 2.268 1.00 63.62 324 SER A N 1
ATOM 2629 C CA . SER A 1 324 ? -20.788 -1.614 0.818 1.00 63.62 324 SER A CA 1
ATOM 2630 C C . SER A 1 324 ? -19.349 -1.683 0.305 1.00 63.62 324 SER A C 1
ATOM 2632 O O . SER A 1 324 ? -18.517 -0.834 0.628 1.00 63.62 324 SER A O 1
ATOM 2634 N N . GLY A 1 325 ? -19.022 -2.747 -0.429 1.00 68.75 325 GLY A N 1
ATOM 2635 C CA . GLY A 1 325 ? -17.762 -2.818 -1.165 1.00 68.75 325 GLY A CA 1
ATOM 2636 C C . GLY A 1 325 ? -17.813 -1.840 -2.333 1.00 68.75 325 GLY A C 1
ATOM 2637 O O . GLY A 1 325 ? -18.728 -1.913 -3.155 1.00 68.75 325 GLY A O 1
ATOM 2638 N N . GLU A 1 326 ? -16.845 -0.929 -2.418 1.00 76.50 326 GLU A N 1
ATOM 2639 C CA . GLU A 1 326 ? -16.713 0.009 -3.543 1.00 76.50 326 GLU A CA 1
ATOM 2640 C C . GLU A 1 326 ? -16.023 -0.634 -4.759 1.00 76.50 326 GLU A C 1
ATOM 2642 O O . GLU A 1 326 ? -15.906 -0.022 -5.821 1.00 76.50 326 GLU A O 1
ATOM 2647 N N . GLY A 1 327 ? -15.600 -1.892 -4.616 1.00 82.50 327 GLY A N 1
ATOM 2648 C CA . GLY A 1 327 ? -14.995 -2.696 -5.664 1.00 82.50 327 GLY A CA 1
ATOM 2649 C C . GLY A 1 327 ? -13.588 -3.159 -5.306 1.00 82.50 327 GLY A C 1
ATOM 2650 O O . GLY A 1 327 ? -12.829 -2.491 -4.600 1.00 82.50 327 GLY A O 1
ATOM 2651 N N . ILE A 1 328 ? -13.250 -4.334 -5.828 1.00 89.75 328 ILE A N 1
ATOM 2652 C CA . ILE A 1 328 ? -11.926 -4.933 -5.702 1.00 89.75 328 ILE A CA 1
ATOM 2653 C C . ILE A 1 328 ? -11.007 -4.316 -6.759 1.00 89.75 328 ILE A C 1
ATOM 2655 O O . ILE A 1 328 ? -11.374 -4.200 -7.929 1.00 89.75 328 ILE A O 1
ATOM 2659 N N . ILE A 1 329 ? -9.799 -3.945 -6.348 1.00 90.88 329 ILE A N 1
ATOM 2660 C CA . ILE A 1 329 ? -8.743 -3.377 -7.179 1.00 90.88 329 ILE A CA 1
ATOM 2661 C C . ILE A 1 329 ? -7.483 -4.222 -6.995 1.00 90.88 329 ILE A C 1
ATOM 2663 O O . ILE A 1 329 ? -7.088 -4.539 -5.873 1.00 90.88 329 ILE A O 1
ATOM 2667 N N . ALA A 1 330 ? -6.820 -4.552 -8.099 1.00 93.31 330 ALA A N 1
ATOM 2668 C CA . ALA A 1 330 ? -5.498 -5.160 -8.083 1.00 93.31 330 ALA A CA 1
ATOM 2669 C C . ALA A 1 330 ? -4.460 -4.196 -8.667 1.00 93.31 330 ALA A C 1
ATOM 2671 O O . ALA A 1 330 ? -4.723 -3.514 -9.660 1.00 93.31 330 ALA A O 1
ATOM 2672 N N . THR A 1 331 ? -3.284 -4.138 -8.045 1.00 93.00 331 THR A N 1
ATOM 2673 C CA . THR A 1 331 ? -2.150 -3.322 -8.501 1.00 93.00 331 THR A CA 1
ATOM 2674 C C . THR A 1 331 ? -0.862 -4.142 -8.523 1.00 93.00 331 THR A C 1
ATOM 2676 O O . THR A 1 331 ? -0.731 -5.116 -7.782 1.00 93.00 331 THR A O 1
ATOM 2679 N N . TYR A 1 332 ? 0.076 -3.750 -9.390 1.00 93.50 332 TYR A N 1
ATOM 2680 C CA . TYR A 1 332 ? 1.373 -4.403 -9.557 1.00 93.50 332 TYR A CA 1
ATOM 2681 C C . TYR A 1 332 ? 2.499 -3.380 -9.447 1.00 93.50 332 TYR A C 1
ATOM 2683 O O . TYR A 1 332 ? 2.537 -2.408 -10.204 1.00 93.50 332 TYR A O 1
ATOM 2691 N N . THR A 1 333 ? 3.418 -3.606 -8.513 1.00 91.75 333 THR A N 1
ATOM 2692 C CA . THR A 1 333 ? 4.589 -2.752 -8.252 1.00 91.75 333 THR A CA 1
ATOM 2693 C C . THR A 1 333 ? 5.915 -3.436 -8.584 1.00 91.75 333 THR A C 1
ATOM 2695 O O . THR A 1 333 ? 6.976 -2.839 -8.398 1.00 91.75 333 THR A O 1
ATOM 2698 N N . GLY A 1 334 ? 5.866 -4.671 -9.093 1.00 91.06 334 GLY A N 1
ATOM 2699 C CA . GLY A 1 334 ? 7.042 -5.417 -9.524 1.00 91.06 334 GLY A CA 1
ATOM 2700 C C . GLY A 1 334 ? 7.657 -4.903 -10.833 1.00 91.06 334 GLY A C 1
ATOM 2701 O O . GLY A 1 334 ? 7.293 -3.859 -11.382 1.00 91.06 334 GLY A O 1
ATOM 2702 N N . SER A 1 335 ? 8.635 -5.648 -11.351 1.00 92.62 335 SER A N 1
ATOM 2703 C CA . SER A 1 335 ? 9.360 -5.283 -12.573 1.00 92.62 335 SER A CA 1
ATOM 2704 C C . SER A 1 335 ? 8.452 -5.308 -13.804 1.00 92.62 335 SER A C 1
ATOM 2706 O O . SER A 1 335 ? 7.844 -6.322 -14.122 1.00 92.62 335 SER A O 1
ATOM 2708 N N . THR A 1 336 ? 8.440 -4.222 -14.574 1.00 94.06 336 THR A N 1
ATOM 2709 C CA . THR A 1 336 ? 7.660 -4.117 -15.820 1.00 94.06 336 THR A CA 1
ATOM 2710 C C . THR A 1 336 ? 8.509 -4.275 -17.084 1.00 94.06 336 THR A C 1
ATOM 2712 O O . THR A 1 336 ? 8.101 -3.859 -18.168 1.00 94.06 336 THR A O 1
ATOM 2715 N N . LYS A 1 337 ? 9.722 -4.829 -16.973 1.00 92.62 337 LYS A N 1
ATOM 2716 C CA . LYS A 1 337 ? 10.617 -5.031 -18.124 1.00 92.62 337 LYS A CA 1
ATOM 2717 C C . LYS A 1 337 ? 10.104 -6.119 -19.063 1.00 92.62 337 LYS A C 1
ATOM 2719 O O . LYS A 1 337 ? 9.379 -7.025 -18.653 1.00 92.62 337 LYS A O 1
ATOM 2724 N N . ALA A 1 338 ? 10.519 -6.052 -20.321 1.00 93.62 338 ALA A N 1
ATOM 2725 C CA . ALA A 1 338 ? 10.161 -7.061 -21.304 1.00 93.62 338 ALA A CA 1
ATOM 2726 C C . ALA A 1 338 ? 10.718 -8.437 -20.912 1.00 93.62 338 ALA A C 1
ATOM 2728 O O . ALA A 1 338 ? 11.850 -8.562 -20.440 1.00 93.62 338 ALA A O 1
ATOM 2729 N N . GLY A 1 339 ? 9.909 -9.476 -21.114 1.00 92.88 339 GLY A N 1
ATOM 2730 C CA . GLY A 1 339 ? 10.232 -10.856 -20.752 1.00 92.88 339 GLY A CA 1
ATOM 2731 C C . GLY A 1 339 ? 9.939 -11.226 -19.295 1.00 92.88 339 GLY A C 1
ATOM 2732 O O . GLY A 1 339 ? 10.010 -12.408 -18.962 1.00 92.88 339 GLY A O 1
ATOM 2733 N N . VAL A 1 340 ? 9.572 -10.269 -18.433 1.00 94.06 340 VAL A N 1
ATOM 2734 C CA . VAL A 1 340 ? 9.055 -10.588 -17.094 1.00 94.06 340 VAL A CA 1
ATOM 2735 C C . VAL A 1 340 ? 7.720 -11.312 -17.240 1.00 94.06 340 VAL A C 1
ATOM 2737 O O . VAL A 1 340 ? 6.864 -10.887 -18.013 1.00 94.06 340 VAL A O 1
ATOM 2740 N N . THR A 1 341 ? 7.556 -12.413 -16.508 1.00 96.31 341 THR A N 1
ATOM 2741 C CA . THR A 1 341 ? 6.293 -13.154 -16.431 1.00 96.31 341 THR A CA 1
ATOM 2742 C C . THR A 1 341 ? 5.623 -12.849 -15.103 1.00 96.31 341 THR A C 1
ATOM 2744 O O . THR A 1 341 ? 6.268 -12.956 -14.067 1.00 96.31 341 THR A O 1
ATOM 2747 N N . ILE A 1 342 ? 4.357 -12.439 -15.162 1.00 95.12 342 ILE A N 1
ATOM 2748 C CA . ILE A 1 342 ? 3.497 -12.199 -14.006 1.00 95.12 342 ILE A CA 1
ATOM 2749 C C . ILE A 1 342 ? 2.648 -13.450 -13.792 1.00 95.12 342 ILE A C 1
ATOM 2751 O O . ILE A 1 342 ? 1.851 -13.825 -14.655 1.00 95.12 342 ILE A O 1
ATOM 2755 N N . ASP A 1 343 ? 2.836 -14.095 -12.651 1.00 94.12 343 ASP A N 1
ATOM 2756 C CA . ASP A 1 343 ? 2.217 -15.351 -12.239 1.00 94.12 343 ASP A CA 1
ATOM 2757 C C . ASP A 1 343 ? 1.943 -15.370 -10.724 1.00 94.12 343 ASP A C 1
ATOM 2759 O O . ASP A 1 343 ? 2.102 -14.365 -10.034 1.00 94.12 343 ASP A O 1
ATOM 2763 N N . ALA A 1 344 ? 1.480 -16.510 -10.205 1.00 86.00 344 ALA A N 1
ATOM 2764 C CA . ALA A 1 344 ? 1.079 -16.652 -8.805 1.00 86.00 344 ALA A CA 1
ATOM 2765 C C . ALA A 1 344 ? 2.220 -16.438 -7.793 1.00 86.00 344 ALA A C 1
ATOM 2767 O O . ALA A 1 344 ? 1.931 -16.133 -6.639 1.00 86.00 344 ALA A O 1
ATOM 2768 N N . ASP A 1 345 ? 3.477 -16.577 -8.219 1.00 86.62 345 ASP A N 1
ATOM 2769 C CA . ASP A 1 345 ? 4.657 -16.414 -7.365 1.00 86.62 345 ASP A CA 1
ATOM 2770 C C . ASP A 1 345 ? 5.269 -15.008 -7.504 1.00 86.62 345 ASP A C 1
ATOM 2772 O O . ASP A 1 345 ? 6.278 -14.687 -6.876 1.00 86.62 345 ASP A O 1
ATOM 2776 N N . SER A 1 346 ? 4.672 -14.154 -8.340 1.00 88.00 346 SER A N 1
ATOM 2777 C CA . SER A 1 346 ? 5.171 -12.809 -8.595 1.00 88.00 346 SER A CA 1
ATOM 2778 C C . SER A 1 346 ? 4.967 -11.891 -7.395 1.00 88.00 346 SER A C 1
ATOM 2780 O O . SER A 1 346 ? 3.846 -11.613 -6.968 1.00 88.00 346 SER A O 1
ATOM 2782 N N . GLU A 1 347 ? 6.074 -11.346 -6.901 1.00 87.75 347 GLU A N 1
ATOM 2783 C CA . GLU A 1 347 ? 6.072 -10.317 -5.868 1.00 87.75 347 GLU A CA 1
ATOM 2784 C C . GLU A 1 347 ? 5.509 -8.985 -6.392 1.00 87.75 347 GLU A C 1
ATOM 2786 O O . GLU A 1 347 ? 5.560 -8.672 -7.586 1.00 87.75 347 GLU A O 1
ATOM 2791 N N . GLY A 1 348 ? 4.975 -8.171 -5.478 1.00 88.44 348 GLY A N 1
ATOM 2792 C CA . GLY A 1 348 ? 4.463 -6.835 -5.791 1.00 88.44 348 GLY A CA 1
ATOM 2793 C C . GLY A 1 348 ? 3.030 -6.794 -6.325 1.00 88.44 348 GLY A C 1
ATOM 2794 O O . GLY A 1 348 ? 2.603 -5.740 -6.791 1.00 88.44 348 GLY A O 1
ATOM 2795 N N . ILE A 1 349 ? 2.275 -7.897 -6.269 1.00 92.06 349 ILE A N 1
ATOM 2796 C CA . ILE A 1 349 ? 0.825 -7.885 -6.510 1.00 92.06 349 ILE A CA 1
ATOM 2797 C C . ILE A 1 349 ? 0.105 -7.548 -5.203 1.00 92.06 349 ILE A C 1
ATOM 2799 O O . ILE A 1 349 ? 0.240 -8.259 -4.209 1.00 92.06 349 ILE A O 1
ATOM 2803 N N . LEU A 1 350 ? -0.696 -6.485 -5.223 1.00 91.88 350 LEU A N 1
ATOM 2804 C CA . LEU A 1 350 ? -1.538 -6.073 -4.105 1.00 91.88 350 LEU A CA 1
ATOM 2805 C C . LEU A 1 350 ? -3.002 -6.073 -4.545 1.00 91.88 350 LEU A C 1
ATOM 2807 O O . LEU A 1 350 ? -3.389 -5.301 -5.426 1.00 91.88 350 LEU A O 1
ATOM 2811 N N . VAL A 1 351 ? -3.811 -6.929 -3.917 1.00 92.38 351 VAL A N 1
ATOM 2812 C CA . VAL A 1 351 ? -5.258 -7.020 -4.147 1.00 92.38 351 VAL A CA 1
ATOM 2813 C C . VAL A 1 351 ? -5.969 -6.432 -2.945 1.00 92.38 351 VAL A C 1
ATOM 2815 O O . VAL A 1 351 ? -5.843 -6.930 -1.829 1.00 92.38 351 VAL A O 1
ATOM 2818 N N . THR A 1 352 ? -6.721 -5.369 -3.183 1.00 90.38 352 THR A N 1
ATOM 2819 C CA . THR A 1 352 ? -7.409 -4.618 -2.138 1.00 90.38 352 THR A CA 1
ATOM 2820 C C . THR A 1 352 ? -8.857 -4.398 -2.510 1.00 90.38 352 THR A C 1
ATOM 2822 O O . THR A 1 352 ? -9.211 -4.348 -3.682 1.00 90.38 352 THR A O 1
ATOM 2825 N N . GLU A 1 353 ? -9.709 -4.240 -1.515 1.00 86.44 353 GLU A N 1
ATOM 2826 C CA . GLU A 1 353 ? -11.053 -3.720 -1.718 1.00 86.44 353 GLU A CA 1
ATOM 2827 C C . GLU A 1 353 ? -11.233 -2.506 -0.830 1.00 86.44 353 GLU A C 1
ATOM 2829 O O . GLU A 1 353 ? -10.867 -2.516 0.349 1.00 86.44 353 GLU A O 1
ATOM 2834 N N . LYS A 1 354 ? -11.763 -1.445 -1.433 1.00 81.62 354 LYS A N 1
ATOM 2835 C CA . LYS A 1 354 ? -12.203 -0.276 -0.688 1.00 81.62 354 LYS A CA 1
ATOM 2836 C C . LYS A 1 354 ? -13.599 -0.539 -0.167 1.00 81.62 354 LYS A C 1
ATOM 2838 O O . LYS A 1 354 ? -14.449 -1.060 -0.890 1.00 81.62 354 LYS A O 1
ATOM 2843 N N . PHE A 1 355 ? -13.833 -0.160 1.076 1.00 72.62 355 PHE A N 1
ATOM 2844 C CA . PHE A 1 355 ? -15.145 -0.260 1.687 1.00 72.62 355 PHE A CA 1
ATOM 2845 C C . PHE A 1 355 ? -15.549 1.077 2.248 1.00 72.62 355 PHE A C 1
ATOM 2847 O O . PHE A 1 355 ? -14.730 1.803 2.810 1.00 72.62 355 PHE A O 1
ATOM 2854 N N . ASN A 1 356 ? -16.845 1.321 2.145 1.00 67.19 356 ASN A N 1
ATOM 2855 C CA . ASN A 1 356 ? -17.510 2.403 2.823 1.00 67.19 356 ASN A CA 1
ATOM 2856 C C . ASN A 1 356 ? -18.655 1.798 3.636 1.00 67.19 356 ASN A C 1
ATOM 2858 O O . ASN A 1 356 ? -19.552 1.135 3.095 1.00 67.19 356 ASN A O 1
ATOM 2862 N N . THR A 1 357 ? -18.583 1.964 4.953 1.00 59.44 357 THR A N 1
ATOM 2863 C CA . THR A 1 357 ? -19.608 1.488 5.893 1.00 59.44 357 THR A CA 1
ATOM 2864 C C . THR A 1 357 ? -20.698 2.532 6.138 1.00 59.44 357 THR A C 1
ATOM 2866 O O . THR A 1 357 ? -21.600 2.289 6.932 1.00 59.44 357 THR A O 1
ATOM 2869 N N . GLY A 1 358 ? -20.619 3.691 5.474 1.00 54.31 358 GLY A N 1
ATOM 2870 C CA . GLY A 1 358 ? -21.384 4.898 5.788 1.00 54.31 358 GLY A CA 1
ATOM 2871 C C . GLY A 1 358 ? -20.825 5.676 6.981 1.00 54.31 358 GLY A C 1
ATOM 2872 O O . GLY A 1 358 ? -21.350 6.733 7.298 1.00 54.31 358 GLY A O 1
ATOM 2873 N N . VAL A 1 359 ? -19.785 5.139 7.623 1.00 51.44 359 VAL A N 1
ATOM 2874 C CA . VAL A 1 359 ? -19.292 5.543 8.943 1.00 51.44 359 VAL A CA 1
ATOM 2875 C C . VAL A 1 359 ? -17.771 5.710 8.943 1.00 51.44 359 VAL A C 1
ATOM 2877 O O . VAL A 1 359 ? -17.245 6.626 9.567 1.00 51.44 359 VAL A O 1
ATOM 2880 N N . ALA A 1 360 ? -17.079 4.806 8.249 1.00 55.12 360 ALA A N 1
ATOM 2881 C CA . ALA A 1 360 ? -15.645 4.835 8.045 1.00 55.12 360 ALA A CA 1
ATOM 2882 C C . ALA A 1 360 ? -15.300 4.304 6.647 1.00 55.12 360 ALA A C 1
ATOM 2884 O O . ALA A 1 360 ? -15.933 3.367 6.133 1.00 55.12 360 ALA A O 1
ATOM 2885 N N . GLU A 1 361 ? -14.282 4.899 6.037 1.00 65.38 361 GLU A N 1
ATOM 2886 C CA . GLU A 1 361 ? -13.625 4.368 4.851 1.00 65.38 361 GLU A CA 1
ATOM 2887 C C . GLU A 1 361 ? -12.515 3.400 5.279 1.00 65.38 361 GLU A C 1
ATOM 2889 O O . GLU A 1 361 ? -11.802 3.619 6.258 1.00 65.38 361 GLU A O 1
ATOM 2894 N N . GLY A 1 362 ? -12.336 2.307 4.544 1.00 69.69 362 GLY A N 1
ATOM 2895 C CA . GLY A 1 362 ? -11.319 1.316 4.883 1.00 69.69 362 GLY A CA 1
ATOM 2896 C C . GLY A 1 362 ? -10.828 0.535 3.680 1.00 69.69 362 GLY A C 1
ATOM 2897 O O . GLY A 1 362 ? -11.463 0.506 2.622 1.00 69.69 362 GLY A O 1
ATOM 2898 N N . VAL A 1 363 ? -9.687 -0.124 3.859 1.00 75.94 363 VAL A N 1
ATOM 2899 C CA . VAL A 1 363 ? -9.106 -1.013 2.855 1.00 75.94 363 VAL A CA 1
ATOM 2900 C C . VAL A 1 363 ? -8.925 -2.395 3.471 1.00 75.94 363 VAL A C 1
ATOM 2902 O O . VAL A 1 363 ? -8.336 -2.539 4.540 1.00 75.94 363 VAL A O 1
ATOM 2905 N N . LYS A 1 364 ? -9.446 -3.423 2.795 1.00 78.94 364 LYS A N 1
ATOM 2906 C CA . LYS A 1 364 ? -9.101 -4.820 3.092 1.00 78.94 364 LYS A CA 1
ATOM 2907 C C . LYS A 1 364 ? -8.077 -5.290 2.085 1.00 78.94 364 LYS A C 1
ATOM 2909 O O . LYS A 1 364 ? -8.323 -5.180 0.883 1.00 78.94 364 LYS A O 1
ATOM 2914 N N . THR A 1 365 ? -6.997 -5.878 2.572 1.00 85.81 365 THR A N 1
ATOM 2915 C CA . THR A 1 365 ? -6.022 -6.575 1.738 1.00 85.81 365 THR A CA 1
ATOM 2916 C C . THR A 1 365 ? -6.386 -8.051 1.655 1.00 85.81 365 THR A C 1
ATOM 2918 O O . THR A 1 365 ? -6.666 -8.700 2.661 1.00 85.81 365 THR A O 1
ATOM 2921 N N . TYR A 1 366 ? -6.388 -8.595 0.443 1.00 85.31 366 TYR A N 1
ATOM 2922 C CA . TYR A 1 366 ? -6.577 -10.020 0.210 1.00 85.31 366 TYR A CA 1
ATOM 2923 C C . TYR A 1 366 ? -5.223 -10.700 0.043 1.00 85.31 366 TYR A C 1
ATOM 2925 O O . TYR A 1 366 ? -4.395 -10.270 -0.757 1.00 85.31 366 TYR A O 1
ATOM 2933 N N . THR A 1 367 ? -5.025 -11.800 0.762 1.00 86.12 367 THR A N 1
ATOM 2934 C CA . THR A 1 367 ? -3.853 -12.677 0.613 1.00 86.12 367 THR A CA 1
ATOM 2935 C C . THR A 1 367 ? -4.178 -13.946 -0.173 1.00 86.12 367 THR A C 1
ATOM 2937 O O . THR A 1 367 ? -3.302 -14.499 -0.826 1.00 86.12 367 THR A O 1
ATOM 2940 N N . ASP A 1 368 ? -5.442 -14.382 -0.164 1.00 88.38 368 ASP A N 1
ATOM 2941 C CA . ASP A 1 368 ? -5.903 -15.593 -0.850 1.00 88.38 368 ASP A CA 1
ATOM 2942 C C . ASP A 1 368 ? -6.541 -15.248 -2.210 1.00 88.38 368 ASP A C 1
ATOM 2944 O O . ASP A 1 368 ? -7.759 -15.283 -2.407 1.00 88.38 368 ASP A O 1
ATOM 2948 N N . TRP A 1 369 ? -5.699 -14.842 -3.159 1.00 93.31 369 TRP A N 1
ATOM 2949 C CA . TRP A 1 369 ? -6.067 -14.561 -4.550 1.00 93.31 369 TRP A CA 1
ATOM 2950 C C . TRP A 1 369 ? -5.263 -15.444 -5.507 1.00 93.31 369 TRP A C 1
ATOM 2952 O O . TRP A 1 369 ? -4.246 -16.031 -5.141 1.00 93.31 369 TRP A O 1
ATOM 2962 N N . LYS A 1 370 ? -5.734 -15.584 -6.752 1.00 93.06 370 LYS A N 1
ATOM 2963 C CA . LYS A 1 370 ? -5.077 -16.426 -7.768 1.00 93.06 370 LYS A CA 1
ATOM 2964 C C . LYS A 1 370 ? -5.050 -15.750 -9.124 1.00 93.06 370 LYS A C 1
ATOM 2966 O O . LYS A 1 370 ? -6.078 -15.261 -9.581 1.00 93.06 370 LYS A O 1
ATOM 2971 N N . ILE A 1 371 ? -3.915 -15.801 -9.810 1.00 94.50 371 ILE A N 1
ATOM 2972 C CA . ILE A 1 371 ? -3.851 -15.447 -11.231 1.00 94.50 371 ILE A CA 1
ATOM 2973 C C . ILE A 1 371 ? -4.441 -16.588 -12.060 1.00 94.50 371 ILE A C 1
ATOM 2975 O O . ILE A 1 371 ? -4.134 -17.758 -11.824 1.00 94.50 371 ILE A O 1
ATOM 2979 N N . LYS A 1 372 ? -5.301 -16.251 -13.027 1.00 93.62 372 LYS A N 1
ATOM 2980 C CA . LYS A 1 372 ? -5.908 -17.252 -13.916 1.00 93.62 372 LYS A CA 1
ATOM 2981 C C . LYS A 1 372 ? -4.903 -17.860 -14.880 1.00 93.62 372 LYS A C 1
ATOM 2983 O O . LYS A 1 372 ? -4.845 -19.079 -15.008 1.00 93.62 372 LYS A O 1
ATOM 2988 N N . GLU A 1 373 ? -4.141 -17.009 -15.553 1.00 93.62 373 GLU A N 1
ATOM 2989 C CA . GLU A 1 373 ? -3.140 -17.409 -16.535 1.00 93.62 373 GLU A CA 1
ATOM 2990 C C . GLU A 1 373 ? -1.911 -16.502 -16.402 1.00 93.62 373 GLU A C 1
ATOM 2992 O O . GLU A 1 373 ? -2.083 -15.285 -16.299 1.00 93.62 373 GLU A O 1
ATOM 2997 N N . PRO A 1 374 ? -0.688 -17.065 -16.390 1.00 95.81 374 PRO A N 1
ATOM 2998 C CA . PRO A 1 374 ? 0.536 -16.278 -16.419 1.00 95.81 374 PRO A CA 1
ATOM 2999 C C . PRO A 1 374 ? 0.620 -15.382 -17.655 1.00 95.81 374 PRO A C 1
ATOM 3001 O O . PRO A 1 374 ? 0.263 -15.796 -18.759 1.00 95.81 374 PRO A O 1
ATOM 3004 N N . VAL A 1 375 ? 1.157 -14.177 -17.481 1.00 96.88 375 VAL A N 1
ATOM 3005 C CA . VAL A 1 375 ? 1.278 -13.177 -18.548 1.00 96.88 375 VAL A CA 1
ATOM 3006 C C . VAL A 1 375 ? 2.729 -12.731 -18.674 1.00 96.88 375 VAL A C 1
ATOM 3008 O O . VAL A 1 375 ? 3.288 -12.163 -17.741 1.00 96.88 375 VAL A O 1
ATOM 3011 N N . THR A 1 376 ? 3.349 -12.959 -19.832 1.00 96.25 376 THR A N 1
ATOM 3012 C CA . THR A 1 376 ? 4.699 -12.457 -20.128 1.00 96.25 376 THR A CA 1
ATOM 3013 C C . THR A 1 376 ? 4.622 -11.099 -20.817 1.00 96.25 376 THR A C 1
ATOM 3015 O O . THR A 1 376 ? 4.004 -10.972 -21.872 1.00 96.25 376 THR A O 1
ATOM 3018 N N . LEU A 1 377 ? 5.280 -10.091 -20.243 1.00 94.56 377 LEU A N 1
ATOM 3019 C CA . LEU A 1 377 ? 5.274 -8.726 -20.763 1.00 94.56 377 LEU A CA 1
ATOM 3020 C C . LEU A 1 377 ? 6.090 -8.617 -22.057 1.00 94.56 377 LEU A C 1
ATOM 3022 O O . LEU A 1 377 ? 7.275 -8.964 -22.094 1.00 94.56 377 LEU A O 1
ATOM 3026 N N . ALA A 1 378 ? 5.471 -8.076 -23.104 1.00 93.06 378 ALA A N 1
ATOM 3027 C CA . ALA A 1 378 ? 6.122 -7.748 -24.367 1.00 93.06 378 ALA A CA 1
ATOM 3028 C C . ALA A 1 378 ? 6.460 -6.251 -24.440 1.00 93.06 378 ALA A C 1
ATOM 3030 O O . ALA A 1 378 ? 5.696 -5.405 -23.972 1.00 93.06 378 ALA A O 1
ATOM 3031 N N . SER A 1 379 ? 7.609 -5.914 -25.037 1.00 90.94 379 SER A N 1
ATOM 3032 C CA . SER A 1 379 ? 8.055 -4.524 -25.177 1.00 90.94 379 SER A CA 1
ATOM 3033 C C . SER A 1 379 ? 7.002 -3.664 -25.868 1.00 90.94 379 SER A C 1
ATOM 3035 O O . SER A 1 379 ? 6.580 -3.965 -26.983 1.00 90.94 379 SER A O 1
ATOM 3037 N N . GLY A 1 380 ? 6.645 -2.550 -25.239 1.00 89.44 380 GLY A N 1
ATOM 3038 C CA . GLY A 1 380 ? 5.736 -1.566 -25.806 1.00 89.44 380 GLY A CA 1
ATOM 3039 C C . GLY A 1 380 ? 4.253 -1.892 -25.719 1.00 89.44 380 GLY A C 1
ATOM 3040 O O . GLY A 1 380 ? 3.448 -1.104 -26.221 1.00 89.44 380 GLY A O 1
ATOM 3041 N N . GLU A 1 381 ? 3.896 -3.015 -25.101 1.00 92.69 381 GLU A N 1
ATOM 3042 C CA . GLU A 1 381 ? 2.517 -3.467 -24.962 1.00 92.69 381 GLU A CA 1
ATOM 3043 C C . GLU A 1 381 ? 2.012 -3.304 -23.522 1.00 92.69 381 GLU A C 1
ATOM 3045 O O . GLU A 1 381 ? 2.772 -3.333 -22.547 1.00 92.69 381 GLU A O 1
ATOM 3050 N N . THR A 1 382 ? 0.696 -3.148 -23.398 1.00 94.31 382 THR A N 1
ATOM 3051 C CA . THR A 1 382 ? -0.025 -3.257 -22.130 1.00 94.31 382 THR A CA 1
ATOM 3052 C C . THR A 1 382 ? -0.702 -4.614 -22.100 1.00 94.31 382 THR A C 1
ATOM 3054 O O . THR A 1 382 ? -1.473 -4.941 -23.000 1.00 94.31 382 THR A O 1
ATOM 3057 N N . SER A 1 383 ? -0.393 -5.411 -21.083 1.00 94.75 383 SER A N 1
ATOM 3058 C CA . SER A 1 383 ? -0.991 -6.728 -20.888 1.00 94.75 383 SER A CA 1
ATOM 3059 C C . SER A 1 383 ? -1.992 -6.687 -19.739 1.00 94.75 383 SER A C 1
ATOM 3061 O O . SER A 1 383 ? -1.725 -6.073 -18.708 1.00 94.75 383 SER A O 1
ATOM 3063 N N . THR A 1 384 ? -3.127 -7.362 -19.902 1.00 96.38 384 THR A N 1
ATOM 3064 C CA . THR A 1 384 ? -4.149 -7.478 -18.857 1.00 96.38 384 THR A CA 1
ATOM 3065 C C . THR A 1 384 ? -3.952 -8.780 -18.087 1.00 96.38 384 THR A C 1
ATOM 3067 O O . THR A 1 384 ? -4.014 -9.866 -18.661 1.00 96.38 384 THR A O 1
ATOM 3070 N N . VAL A 1 385 ? -3.746 -8.672 -16.778 1.00 96.38 385 VAL A N 1
ATOM 3071 C CA . VAL A 1 385 ? -3.656 -9.796 -15.841 1.00 96.38 385 VAL A CA 1
ATOM 3072 C C . VAL A 1 385 ? -5.011 -9.968 -15.160 1.00 96.38 385 VAL A C 1
ATOM 3074 O O . VAL A 1 385 ? -5.583 -8.999 -14.659 1.00 96.38 385 VAL A O 1
ATOM 3077 N N . ILE A 1 386 ? -5.534 -11.196 -15.138 1.00 95.81 386 ILE A N 1
ATOM 3078 C CA . ILE A 1 386 ? -6.813 -11.513 -14.490 1.00 95.81 386 ILE A CA 1
ATOM 3079 C C . ILE A 1 386 ? -6.558 -12.238 -13.172 1.00 95.81 386 ILE A C 1
ATOM 3081 O O . ILE A 1 386 ? -5.990 -13.335 -13.151 1.00 95.81 386 ILE A O 1
ATOM 3085 N N . ILE A 1 387 ? -7.025 -11.630 -12.086 1.00 95.12 387 ILE A N 1
ATOM 3086 C CA . ILE A 1 387 ? -6.906 -12.141 -10.724 1.00 95.12 387 ILE A CA 1
ATOM 3087 C C . ILE A 1 387 ? -8.293 -12.557 -10.232 1.00 95.12 387 ILE A C 1
ATOM 3089 O O . ILE A 1 387 ? -9.259 -11.814 -10.354 1.00 95.12 387 ILE A O 1
ATOM 3093 N N . SER A 1 388 ? -8.388 -13.760 -9.676 1.00 93.12 388 SER A N 1
ATOM 3094 C CA . SER A 1 388 ? -9.590 -14.317 -9.065 1.00 93.12 388 SER A CA 1
ATOM 3095 C C . SER A 1 388 ? -9.491 -14.213 -7.546 1.00 93.12 388 SER A C 1
ATOM 3097 O O . SER A 1 388 ? -8.576 -14.780 -6.945 1.00 93.12 388 SER A O 1
ATOM 3099 N N . VAL A 1 389 ? -10.478 -13.578 -6.920 1.00 91.69 389 VAL A N 1
ATOM 3100 C CA . VAL A 1 389 ? -10.621 -13.453 -5.463 1.00 91.69 389 VAL A CA 1
ATOM 3101 C C . VAL A 1 389 ? -12.077 -13.707 -5.077 1.00 91.69 389 VAL A C 1
ATOM 3103 O O . VAL A 1 389 ? -12.991 -13.151 -5.676 1.00 91.69 389 VAL A O 1
ATOM 3106 N N . ASN A 1 390 ? -12.320 -14.616 -4.128 1.00 84.38 390 ASN A N 1
ATOM 3107 C CA . ASN A 1 390 ? -13.673 -15.008 -3.689 1.00 84.38 390 ASN A CA 1
ATOM 3108 C C . ASN A 1 390 ? -14.654 -15.371 -4.831 1.00 84.38 390 ASN A C 1
ATOM 3110 O O . ASN A 1 390 ? -15.862 -15.169 -4.721 1.00 84.38 390 ASN A O 1
ATOM 3114 N N . GLY A 1 391 ? -14.143 -15.913 -5.943 1.00 82.38 391 GLY A N 1
ATOM 3115 C CA . GLY A 1 391 ? -14.943 -16.260 -7.124 1.00 82.38 391 GLY A CA 1
ATOM 3116 C C . GLY A 1 391 ? -15.309 -15.078 -8.034 1.00 82.38 391 GLY A C 1
ATOM 3117 O O . GLY A 1 391 ? -16.066 -15.274 -8.984 1.00 82.38 391 GLY A O 1
ATOM 3118 N N . GLN A 1 392 ? -14.780 -13.882 -7.765 1.00 86.81 392 GLN A N 1
ATOM 3119 C CA . GLN A 1 392 ? -14.859 -12.707 -8.631 1.00 86.81 392 GLN A CA 1
ATOM 3120 C C . GLN A 1 392 ? -13.542 -12.502 -9.380 1.00 86.81 392 GLN A C 1
ATOM 3122 O O . GLN A 1 392 ? -12.467 -12.706 -8.818 1.00 86.81 392 GLN A O 1
ATOM 3127 N N . ASP A 1 393 ? -13.637 -12.060 -10.633 1.00 93.94 393 ASP A N 1
ATOM 3128 C CA . ASP A 1 393 ? -12.478 -11.729 -11.458 1.00 93.94 393 ASP A CA 1
ATOM 3129 C C . ASP A 1 393 ? -12.256 -10.216 -11.477 1.00 93.94 393 ASP A C 1
ATOM 3131 O O . ASP A 1 393 ? -13.163 -9.457 -11.823 1.00 93.94 393 ASP A O 1
ATOM 3135 N N . VAL A 1 394 ? -11.032 -9.792 -11.175 1.00 93.88 394 VAL A N 1
ATOM 3136 C CA . VAL A 1 394 ? -10.565 -8.414 -11.318 1.00 93.88 394 VAL A CA 1
ATOM 3137 C C . VAL A 1 394 ? -9.451 -8.354 -12.361 1.00 93.88 394 VAL A C 1
ATOM 3139 O O . VAL A 1 394 ? -8.574 -9.219 -12.415 1.00 93.88 394 VAL A O 1
ATOM 3142 N N . SER A 1 395 ? -9.500 -7.339 -13.221 1.00 94.12 395 SER A N 1
ATOM 3143 C CA . SER A 1 395 ? -8.481 -7.080 -14.236 1.00 94.12 395 SER A CA 1
ATOM 3144 C C . SER A 1 395 ? -7.488 -6.031 -13.757 1.00 94.12 395 SER A C 1
ATOM 3146 O O . SER A 1 395 ? -7.885 -4.998 -13.218 1.00 94.12 395 SER A O 1
ATOM 3148 N N . MET A 1 396 ? -6.213 -6.265 -14.033 1.00 94.44 396 MET A N 1
ATOM 3149 C CA . MET A 1 396 ? -5.121 -5.337 -13.776 1.00 94.44 396 MET A CA 1
ATOM 3150 C C . MET A 1 396 ? -4.294 -5.170 -15.046 1.00 94.44 396 MET A C 1
ATOM 3152 O O . MET A 1 396 ? -3.748 -6.142 -15.564 1.00 94.44 396 MET A O 1
ATOM 3156 N N . ASP A 1 397 ? -4.179 -3.939 -15.529 1.00 95.12 397 ASP A N 1
ATOM 3157 C CA . ASP A 1 397 ? -3.383 -3.631 -16.713 1.00 95.12 397 ASP A CA 1
ATOM 3158 C C . ASP A 1 397 ? -1.948 -3.283 -16.318 1.00 95.12 397 ASP A C 1
ATOM 3160 O O . ASP A 1 397 ? -1.703 -2.378 -15.518 1.00 95.12 397 ASP A O 1
ATOM 3164 N N . VAL A 1 398 ? -0.984 -3.984 -16.915 1.00 94.44 398 VAL A N 1
ATOM 3165 C CA . VAL A 1 398 ? 0.446 -3.762 -16.695 1.00 94.44 398 VAL A CA 1
ATOM 3166 C C . VAL A 1 398 ? 1.094 -3.360 -18.011 1.00 94.44 398 VAL A C 1
ATOM 3168 O O . VAL A 1 398 ? 1.110 -4.117 -18.981 1.00 94.44 398 VAL A O 1
ATOM 3171 N N . THR A 1 399 ? 1.630 -2.141 -18.052 1.00 93.56 399 THR A N 1
ATOM 3172 C CA . THR A 1 399 ? 2.336 -1.616 -19.228 1.00 93.56 399 THR A CA 1
ATOM 3173 C C . THR A 1 399 ? 3.819 -1.924 -19.123 1.00 93.56 399 THR A C 1
ATOM 3175 O O . THR A 1 399 ? 4.452 -1.583 -18.122 1.00 93.56 399 THR A O 1
ATOM 3178 N N . CYS A 1 400 ? 4.379 -2.550 -20.158 1.00 92.75 400 CYS A N 1
ATOM 3179 C CA . CYS A 1 400 ? 5.809 -2.813 -20.213 1.00 92.75 400 CYS A CA 1
ATOM 3180 C C . CYS A 1 400 ? 6.598 -1.494 -20.284 1.00 92.75 400 CYS A C 1
ATOM 3182 O O . CYS A 1 400 ? 6.284 -0.613 -21.084 1.00 92.75 400 CYS A O 1
ATOM 3184 N N . SER A 1 401 ? 7.632 -1.353 -19.453 1.00 91.94 401 SER A N 1
ATOM 3185 C CA . SER A 1 401 ? 8.488 -0.158 -19.427 1.00 91.94 401 SER A CA 1
ATOM 3186 C C . SER A 1 401 ? 9.497 -0.109 -20.575 1.00 91.94 401 SER A C 1
ATOM 3188 O O . SER A 1 401 ? 9.957 0.975 -20.938 1.00 91.94 401 SER A O 1
ATOM 3190 N N . ASP A 1 402 ? 9.832 -1.254 -21.174 1.00 91.25 402 ASP A N 1
ATOM 3191 C CA . ASP A 1 402 ? 10.691 -1.301 -22.353 1.00 91.25 402 ASP A CA 1
ATOM 3192 C C . ASP A 1 402 ? 9.893 -0.930 -23.604 1.00 91.25 402 ASP A C 1
ATOM 3194 O O . ASP A 1 402 ? 8.903 -1.576 -23.940 1.00 91.25 402 ASP A O 1
ATOM 3198 N N . LEU A 1 403 ? 10.355 0.085 -24.335 1.00 90.25 403 LEU A N 1
ATOM 3199 C CA . LEU A 1 403 ? 9.748 0.486 -25.604 1.00 90.25 403 LEU A CA 1
ATOM 3200 C C . LEU A 1 403 ? 9.966 -0.582 -26.683 1.00 90.25 403 LEU A C 1
ATOM 3202 O O . LEU A 1 403 ? 11.081 -1.095 -26.845 1.00 90.25 403 LEU A O 1
ATOM 3206 N N . SER A 1 404 ? 8.930 -0.838 -27.486 1.00 92.62 404 SER A N 1
ATOM 3207 C CA . SER A 1 404 ? 9.088 -1.545 -28.763 1.00 92.62 404 SER A CA 1
ATOM 3208 C C . SER A 1 404 ? 10.055 -0.794 -29.688 1.00 92.62 404 SER A C 1
ATOM 3210 O O . SER A 1 404 ? 10.317 0.399 -29.509 1.00 92.62 404 SER A O 1
ATOM 3212 N N . GLU A 1 405 ? 10.578 -1.468 -30.716 1.00 91.88 405 GLU A N 1
ATOM 3213 C CA . GLU A 1 405 ? 11.442 -0.824 -31.713 1.00 91.88 405 GLU A CA 1
ATOM 3214 C C . GLU A 1 405 ? 10.774 0.412 -32.337 1.00 91.88 405 GLU A C 1
ATOM 3216 O O . GLU A 1 405 ? 11.389 1.477 -32.382 1.00 91.88 405 GLU A O 1
ATOM 3221 N N . SER A 1 406 ? 9.502 0.302 -32.740 1.00 91.94 406 SER A N 1
ATOM 3222 C CA . SER A 1 406 ? 8.754 1.419 -33.335 1.00 91.94 406 SER A CA 1
ATOM 3223 C C . SER A 1 406 ? 8.618 2.591 -32.365 1.00 91.94 406 SER A C 1
ATOM 3225 O O . SER A 1 406 ? 8.977 3.710 -32.712 1.00 91.94 406 SER A O 1
ATOM 3227 N N . GLN A 1 407 ? 8.173 2.346 -31.128 1.00 91.56 407 GLN A N 1
ATOM 3228 C CA . GLN A 1 407 ? 8.006 3.415 -30.135 1.00 91.56 407 GLN A CA 1
ATOM 3229 C C . GLN A 1 407 ? 9.340 4.068 -29.761 1.00 91.56 407 GLN A C 1
ATOM 3231 O O . GLN A 1 407 ? 9.399 5.280 -29.558 1.00 91.56 407 GLN A O 1
ATOM 3236 N N . PHE A 1 408 ? 10.424 3.288 -29.682 1.00 93.62 408 PHE A N 1
ATOM 3237 C CA . PHE A 1 408 ? 11.752 3.843 -29.445 1.00 93.62 408 PHE A CA 1
ATOM 3238 C C . PHE A 1 408 ? 12.167 4.758 -30.602 1.00 93.62 408 PHE A C 1
ATOM 3240 O O . PHE A 1 408 ? 12.560 5.898 -30.356 1.00 93.62 408 PHE A O 1
ATOM 3247 N N . LYS A 1 409 ? 12.018 4.301 -31.853 1.00 94.06 409 LYS A N 1
ATOM 3248 C CA . LYS A 1 409 ? 12.298 5.103 -33.056 1.00 94.06 409 LYS A CA 1
ATOM 3249 C C . LYS A 1 409 ? 11.443 6.376 -33.119 1.00 94.06 409 LYS A C 1
ATOM 3251 O O . LYS A 1 409 ? 11.970 7.426 -33.482 1.00 94.06 409 LYS A O 1
ATOM 3256 N N . ASP A 1 410 ? 10.176 6.309 -32.712 1.00 92.38 410 ASP A N 1
ATOM 3257 C CA . ASP A 1 410 ? 9.266 7.462 -32.645 1.00 92.38 410 ASP A CA 1
ATOM 3258 C C . ASP A 1 410 ? 9.647 8.451 -31.533 1.00 92.38 410 ASP A C 1
ATOM 3260 O O . ASP A 1 410 ? 9.490 9.661 -31.697 1.00 92.38 410 ASP A O 1
ATOM 3264 N N . SER A 1 411 ? 10.201 7.957 -30.420 1.00 92.25 411 SER A N 1
ATOM 3265 C CA . SER A 1 411 ? 10.713 8.803 -29.334 1.00 92.25 411 SER A CA 1
ATOM 3266 C C . SER A 1 411 ? 11.995 9.562 -29.709 1.00 92.25 411 SER A C 1
ATOM 3268 O O . SER A 1 411 ? 12.345 10.549 -29.060 1.00 92.25 411 SER A O 1
ATOM 3270 N N . CYS A 1 412 ? 12.704 9.124 -30.755 1.00 93.38 412 CYS A N 1
ATOM 3271 C CA . CYS A 1 412 ? 13.942 9.746 -31.203 1.00 93.38 412 CYS A CA 1
ATOM 3272 C C . CYS A 1 412 ? 13.687 11.046 -31.978 1.00 93.38 412 CYS A C 1
ATOM 3274 O O . CYS A 1 412 ? 13.013 11.082 -33.013 1.00 93.38 412 CYS A O 1
ATOM 3276 N N . SER A 1 413 ? 14.334 12.120 -31.533 1.00 90.00 413 SER A N 1
ATOM 3277 C CA . SER A 1 413 ? 14.241 13.439 -32.163 1.00 90.00 413 SER A CA 1
ATOM 3278 C C . SER A 1 413 ? 15.457 13.761 -33.040 1.00 90.00 413 SER A C 1
ATOM 3280 O O . SER A 1 413 ? 16.552 13.236 -32.846 1.00 90.00 413 SER A O 1
ATOM 3282 N N . ASN A 1 414 ? 15.271 14.637 -34.033 1.00 85.69 414 ASN A N 1
ATOM 3283 C CA . ASN A 1 414 ? 16.404 15.248 -34.732 1.00 85.69 414 ASN A CA 1
ATOM 3284 C C . ASN A 1 414 ? 16.955 16.368 -33.849 1.00 85.69 414 ASN A C 1
ATOM 3286 O O . ASN A 1 414 ? 16.215 17.296 -33.520 1.00 85.69 414 ASN A O 1
ATOM 3290 N N . LEU A 1 415 ? 18.243 16.319 -33.519 1.00 77.50 415 LEU A N 1
ATOM 3291 C CA . LEU A 1 415 ? 18.906 17.387 -32.777 1.00 77.50 415 LEU A CA 1
ATOM 3292 C C . LEU A 1 415 ? 19.891 18.151 -33.659 1.00 77.50 415 LEU A C 1
ATOM 3294 O O . LEU A 1 415 ? 20.551 17.582 -34.524 1.00 77.50 415 LEU A O 1
ATOM 3298 N N . ASP A 1 416 ? 19.994 19.455 -33.408 1.00 84.19 416 ASP A N 1
ATOM 3299 C CA . ASP A 1 416 ? 20.956 20.324 -34.080 1.00 84.19 416 ASP A CA 1
ATOM 3300 C C . ASP A 1 416 ? 22.389 19.990 -33.637 1.00 84.19 416 ASP A C 1
ATOM 3302 O O . ASP A 1 416 ? 22.715 20.001 -32.445 1.00 84.19 416 ASP A O 1
ATOM 3306 N N . TYR A 1 417 ? 23.253 19.729 -34.617 1.00 85.75 417 TYR A N 1
ATOM 3307 C CA . TYR A 1 417 ? 24.649 19.347 -34.413 1.00 85.75 417 TYR A CA 1
ATOM 3308 C C . TYR A 1 417 ? 25.436 20.351 -33.557 1.00 85.75 417 TYR A C 1
ATOM 3310 O O . TYR A 1 417 ? 26.152 19.980 -32.622 1.00 85.75 417 TYR A O 1
ATOM 3318 N N . LYS A 1 418 ? 25.287 21.653 -33.834 1.00 84.19 418 LYS A N 1
ATOM 3319 C CA . LYS A 1 418 ? 26.037 22.706 -33.133 1.00 84.19 418 LYS A CA 1
ATOM 3320 C C . LYS A 1 418 ? 25.552 22.880 -31.703 1.00 84.19 418 LYS A C 1
ATOM 3322 O O . LYS A 1 418 ? 26.352 23.238 -30.839 1.00 84.19 418 LYS A O 1
ATOM 3327 N N . ASN A 1 419 ? 24.273 22.639 -31.446 1.00 80.44 419 ASN A N 1
ATOM 3328 C CA . ASN A 1 419 ? 23.730 22.666 -30.097 1.00 80.44 419 ASN A CA 1
ATOM 3329 C C . ASN A 1 419 ? 24.286 21.517 -29.253 1.00 80.44 419 ASN A C 1
ATOM 3331 O O . ASN A 1 419 ? 24.736 21.787 -28.142 1.00 80.44 419 ASN A O 1
ATOM 3335 N N . GLN A 1 420 ? 24.392 20.300 -29.798 1.00 79.25 420 GLN A N 1
ATOM 3336 C CA . GLN A 1 420 ? 25.020 19.182 -29.078 1.00 79.25 420 GLN A CA 1
ATOM 3337 C C . GLN A 1 420 ? 26.498 19.434 -28.743 1.00 79.25 420 GLN A C 1
ATOM 3339 O O . GLN A 1 420 ? 26.971 19.050 -27.675 1.00 79.25 420 GLN A O 1
ATOM 3344 N N . LEU A 1 421 ? 27.234 20.126 -29.620 1.00 79.31 421 LEU A N 1
ATOM 3345 C CA . LEU A 1 421 ? 28.622 20.524 -29.349 1.00 79.31 421 LEU A CA 1
ATOM 3346 C C . LEU A 1 421 ? 28.758 21.612 -28.272 1.00 79.31 421 LEU A C 1
ATOM 3348 O O . LEU A 1 421 ? 29.805 21.713 -27.635 1.00 79.31 421 LEU A O 1
ATOM 3352 N N . ARG A 1 422 ? 27.743 22.465 -28.096 1.00 77.88 422 ARG A N 1
ATOM 3353 C CA . ARG A 1 422 ? 27.776 23.604 -27.157 1.00 77.88 422 ARG A CA 1
ATOM 3354 C C . ARG A 1 422 ? 27.223 23.255 -25.782 1.00 77.88 422 ARG A C 1
ATOM 3356 O O . ARG A 1 422 ? 27.723 23.761 -24.783 1.00 77.88 422 ARG A O 1
ATOM 3363 N N . ALA A 1 423 ? 26.198 22.417 -25.748 1.00 67.56 423 ALA A N 1
ATOM 3364 C CA . ALA A 1 423 ? 25.558 21.916 -24.549 1.00 67.56 423 ALA A CA 1
ATOM 3365 C C . ALA A 1 423 ? 25.567 20.392 -24.653 1.00 67.56 423 ALA A C 1
ATOM 3367 O O . ALA A 1 423 ? 24.662 19.801 -25.233 1.00 67.56 423 ALA A O 1
ATOM 3368 N N . SER A 1 424 ? 26.640 19.773 -24.152 1.00 67.25 424 SER A N 1
ATOM 3369 C CA . SER A 1 424 ? 26.775 18.315 -24.126 1.00 67.25 424 SER A CA 1
ATOM 3370 C C . SER A 1 424 ? 25.578 17.714 -23.392 1.00 67.25 424 SER A C 1
ATOM 3372 O O . SER A 1 424 ? 25.518 17.789 -22.166 1.00 67.25 424 SER A O 1
ATOM 3374 N N . SER A 1 425 ? 24.644 17.119 -24.131 1.00 70.44 425 SER A N 1
ATOM 3375 C CA . SER A 1 425 ? 23.541 16.351 -23.567 1.00 70.44 425 SER A CA 1
ATOM 3376 C C . SER A 1 425 ? 23.902 14.866 -23.536 1.00 70.44 425 SER A C 1
ATOM 3378 O O . SER A 1 425 ? 24.565 14.336 -24.432 1.00 70.44 425 SER A O 1
ATOM 3380 N N . THR A 1 426 ? 23.501 14.192 -22.465 1.00 83.81 426 THR A N 1
ATOM 3381 C CA . THR A 1 426 ? 23.655 12.745 -22.284 1.00 83.81 426 THR A CA 1
ATOM 3382 C C . THR A 1 426 ? 22.299 12.172 -21.921 1.00 83.81 426 THR A C 1
ATOM 3384 O O . THR A 1 426 ? 21.632 12.728 -21.050 1.00 83.81 426 THR A O 1
ATOM 3387 N N . GLY A 1 427 ? 21.908 11.060 -22.540 1.00 86.44 427 GLY A N 1
ATOM 3388 C CA . GLY A 1 427 ? 20.639 10.394 -22.233 1.00 86.44 427 GLY A CA 1
ATOM 3389 C C . GLY A 1 427 ? 19.465 10.779 -23.139 1.00 86.44 427 GLY A C 1
ATOM 3390 O O . GLY A 1 427 ? 18.394 10.200 -23.001 1.00 86.44 427 GLY A O 1
ATOM 3391 N N . GLU A 1 428 ? 19.639 11.699 -24.090 1.00 89.75 428 GLU A N 1
ATOM 3392 C CA . GLU A 1 428 ? 18.561 12.099 -25.004 1.00 89.75 428 GLU A CA 1
ATOM 3393 C C . GLU A 1 428 ? 18.412 11.097 -26.154 1.00 89.75 428 GLU A C 1
ATOM 3395 O O . GLU A 1 428 ? 19.406 10.684 -26.754 1.00 89.75 428 GLU A O 1
ATOM 3400 N N . HIS A 1 429 ? 17.171 10.725 -26.487 1.00 93.38 429 HIS A N 1
ATOM 3401 C CA . HIS A 1 429 ? 16.872 9.873 -27.638 1.00 93.38 429 HIS A CA 1
ATOM 3402 C C . HIS A 1 429 ? 16.933 10.684 -28.932 1.00 93.38 429 HIS A C 1
ATOM 3404 O O . HIS A 1 429 ? 16.140 11.606 -29.161 1.00 93.38 429 HIS A O 1
ATOM 3410 N N . ILE A 1 430 ? 17.864 10.313 -29.805 1.00 91.88 430 ILE A N 1
ATOM 3411 C CA . ILE A 1 430 ? 18.126 11.013 -31.056 1.00 91.88 430 ILE A CA 1
ATOM 3412 C C . ILE A 1 430 ? 18.071 10.074 -32.245 1.00 91.88 430 ILE A C 1
ATOM 3414 O O . ILE A 1 430 ? 18.345 8.876 -32.133 1.00 91.88 430 ILE A O 1
ATOM 3418 N N . LYS A 1 431 ? 17.757 10.654 -33.400 1.00 93.06 431 LYS A N 1
ATOM 3419 C CA . LYS A 1 431 ? 17.977 10.024 -34.695 1.00 93.06 431 LYS A CA 1
ATOM 3420 C C . LYS A 1 431 ? 18.945 10.857 -35.521 1.00 93.06 431 LYS A C 1
ATOM 3422 O O . LYS A 1 431 ? 18.861 12.086 -35.537 1.00 93.06 431 LYS A O 1
ATOM 3427 N N . ILE A 1 432 ? 19.843 10.176 -36.218 1.00 91.12 432 ILE A N 1
ATOM 3428 C CA . ILE A 1 432 ? 20.731 10.781 -37.208 1.00 91.12 432 ILE A CA 1
ATOM 3429 C C . ILE A 1 432 ? 20.593 10.018 -38.518 1.00 91.12 432 ILE A C 1
ATOM 3431 O O . ILE A 1 432 ? 20.433 8.802 -38.515 1.00 91.12 432 ILE A O 1
ATOM 3435 N N . TYR A 1 433 ? 20.664 10.733 -39.632 1.00 91.62 433 TYR A N 1
ATOM 3436 C CA . TYR A 1 433 ? 20.704 10.139 -40.961 1.00 91.62 433 TYR A CA 1
ATOM 3437 C C . TYR A 1 433 ? 21.916 10.668 -41.714 1.00 91.62 433 TYR A C 1
ATOM 3439 O O . TYR A 1 433 ? 22.077 11.887 -41.846 1.00 91.62 433 TYR A O 1
ATOM 3447 N N . GLY A 1 434 ? 22.721 9.763 -42.261 1.00 91.00 434 GLY A N 1
ATOM 3448 C CA . GLY A 1 434 ? 23.744 10.122 -43.229 1.00 91.00 434 GLY A CA 1
ATOM 3449 C C . GLY A 1 434 ? 24.717 8.996 -43.523 1.00 91.00 434 GLY A C 1
ATOM 3450 O O . GLY A 1 434 ? 24.364 7.822 -43.432 1.00 91.00 434 GLY A O 1
ATOM 3451 N N . LYS A 1 435 ? 25.916 9.367 -43.972 1.00 93.25 435 LYS A N 1
ATOM 3452 C CA . LYS A 1 435 ? 26.855 8.445 -44.607 1.00 93.25 435 LYS A CA 1
ATOM 3453 C C . LYS A 1 435 ? 27.961 8.035 -43.641 1.00 93.25 435 LYS A C 1
ATOM 3455 O O . LYS A 1 435 ? 28.561 8.888 -42.985 1.00 93.25 435 LYS A O 1
ATOM 3460 N N . VAL A 1 436 ? 28.268 6.744 -43.594 1.00 93.19 436 VAL A N 1
ATOM 3461 C CA . VAL A 1 436 ? 29.414 6.196 -42.864 1.00 93.19 436 VAL A CA 1
ATOM 3462 C C . VAL A 1 436 ? 30.686 6.580 -43.614 1.00 93.19 436 VAL A C 1
ATOM 3464 O O . VAL A 1 436 ? 30.926 6.129 -44.733 1.00 93.19 436 VAL A O 1
ATOM 3467 N N . ILE A 1 437 ? 31.494 7.448 -43.012 1.00 92.56 437 ILE A N 1
ATOM 3468 C CA . ILE A 1 437 ? 32.721 7.984 -43.628 1.00 92.56 437 ILE A CA 1
ATOM 3469 C C . ILE A 1 437 ? 33.992 7.352 -43.072 1.00 92.56 437 ILE A C 1
ATOM 3471 O O . ILE A 1 437 ? 35.065 7.556 -43.637 1.00 92.56 437 ILE A O 1
ATOM 3475 N N . GLN A 1 438 ? 33.889 6.645 -41.945 1.00 91.56 438 GLN A N 1
ATOM 3476 C CA . GLN A 1 438 ? 35.018 5.939 -41.359 1.00 91.56 438 GLN A CA 1
ATOM 3477 C C . GLN A 1 438 ? 34.563 4.850 -40.386 1.00 91.56 438 GLN A C 1
ATOM 3479 O O . GLN A 1 438 ? 33.816 5.144 -39.446 1.00 91.56 438 GLN A O 1
ATOM 3484 N N . ASP A 1 439 ? 35.103 3.645 -40.549 1.00 92.12 439 ASP A N 1
ATOM 3485 C CA . ASP A 1 439 ? 35.113 2.615 -39.509 1.00 92.12 439 ASP A CA 1
ATOM 3486 C C . ASP A 1 439 ? 36.321 2.850 -38.584 1.00 92.12 439 ASP A C 1
ATOM 3488 O O . ASP A 1 439 ? 37.483 2.832 -39.001 1.00 92.12 439 ASP A O 1
ATOM 3492 N N . CYS A 1 440 ? 36.051 3.149 -37.313 1.00 89.12 440 CYS A N 1
ATOM 3493 C CA . CYS A 1 440 ? 37.082 3.377 -36.298 1.00 89.12 440 CYS A CA 1
ATOM 3494 C C . CYS A 1 440 ? 37.452 2.093 -35.530 1.00 89.12 440 CYS A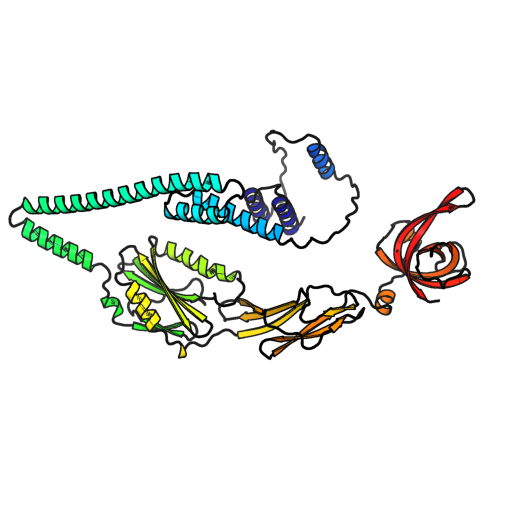 C 1
ATOM 3496 O O . CYS A 1 440 ? 38.310 2.146 -34.643 1.00 89.12 440 CYS A O 1
ATOM 3498 N N . GLY A 1 441 ? 36.834 0.956 -35.864 1.00 85.88 441 GLY A N 1
ATOM 3499 C CA . GLY A 1 441 ? 36.967 -0.327 -35.186 1.00 85.88 441 GLY A CA 1
ATOM 3500 C C . GLY A 1 441 ? 36.127 -0.428 -33.909 1.00 85.88 441 GLY A C 1
ATOM 3501 O O . GLY A 1 441 ? 35.651 0.566 -33.365 1.00 85.88 441 GLY A O 1
ATOM 3502 N N . ASN A 1 442 ? 35.963 -1.655 -33.400 1.00 86.75 442 ASN A N 1
ATOM 3503 C CA . ASN A 1 442 ? 35.229 -1.960 -32.159 1.00 86.75 442 ASN A CA 1
ATOM 3504 C C . ASN A 1 442 ? 33.793 -1.394 -32.123 1.00 86.75 442 ASN A C 1
ATOM 3506 O O . ASN A 1 442 ? 33.347 -0.905 -31.085 1.00 86.75 442 ASN A O 1
ATOM 3510 N N . GLY A 1 443 ? 33.088 -1.422 -33.260 1.00 89.25 443 GLY A N 1
ATOM 3511 C CA . GLY A 1 443 ? 31.710 -0.927 -33.360 1.00 89.25 443 GLY A CA 1
ATOM 3512 C C . GLY A 1 443 ? 31.581 0.600 -33.307 1.00 89.25 443 GLY A C 1
ATOM 3513 O O . GLY A 1 443 ? 30.496 1.114 -33.048 1.00 89.25 443 GLY A O 1
ATOM 3514 N N . CYS A 1 444 ? 32.678 1.335 -33.509 1.00 91.88 444 CYS A N 1
ATOM 3515 C CA . CYS A 1 444 ? 32.686 2.795 -33.539 1.00 91.88 444 CYS A CA 1
ATOM 3516 C C . CYS A 1 444 ? 32.777 3.298 -34.984 1.00 91.88 444 CYS A C 1
ATOM 3518 O O . CYS A 1 444 ? 33.739 3.004 -35.689 1.00 91.88 444 CYS A O 1
ATOM 3520 N N . PHE A 1 445 ? 31.828 4.132 -35.393 1.00 93.62 445 PHE A N 1
ATOM 3521 C CA . PHE A 1 445 ? 31.738 4.683 -36.741 1.00 93.62 445 PHE A CA 1
ATOM 3522 C C . PHE A 1 445 ? 31.660 6.205 -36.701 1.00 93.62 445 PHE A C 1
ATOM 3524 O O . PHE A 1 445 ? 31.067 6.793 -35.795 1.00 93.62 445 PHE A O 1
ATOM 3531 N N . ARG A 1 446 ? 32.231 6.860 -37.713 1.00 92.75 446 ARG A N 1
ATOM 3532 C CA . ARG A 1 446 ? 31.962 8.277 -37.983 1.00 92.75 446 ARG A CA 1
ATOM 3533 C C . ARG A 1 446 ? 30.901 8.370 -39.058 1.00 92.75 446 ARG A C 1
ATOM 3535 O O . ARG A 1 446 ? 31.090 7.837 -40.152 1.00 92.75 446 ARG A O 1
ATOM 3542 N N . ILE A 1 447 ? 29.808 9.049 -38.738 1.00 92.38 447 ILE A N 1
ATOM 3543 C CA . ILE A 1 447 ? 28.645 9.176 -39.615 1.00 92.38 447 ILE A CA 1
ATOM 3544 C C . ILE A 1 447 ? 28.321 10.653 -39.786 1.00 92.38 447 ILE A C 1
ATOM 3546 O O . ILE A 1 447 ? 28.272 11.401 -38.811 1.00 92.38 447 ILE A O 1
ATOM 3550 N N . THR A 1 448 ? 28.135 11.091 -41.024 1.00 90.88 448 THR A N 1
ATOM 3551 C CA . THR A 1 448 ? 27.745 12.474 -41.322 1.00 90.88 448 THR A CA 1
ATOM 3552 C C . THR A 1 448 ? 26.259 12.691 -41.043 1.00 90.88 448 THR A C 1
ATOM 3554 O O . THR A 1 448 ? 25.478 11.751 -41.150 1.00 90.88 448 THR A O 1
ATOM 3557 N N . SER A 1 449 ? 25.817 13.916 -40.742 1.00 79.81 449 SER A N 1
ATOM 3558 C CA . SER A 1 449 ? 24.385 14.252 -40.785 1.00 79.81 449 SER A CA 1
ATOM 3559 C C . SER A 1 449 ? 24.019 14.954 -42.091 1.00 79.81 449 SER A C 1
ATOM 3561 O O . SER A 1 449 ? 24.504 16.047 -42.370 1.00 79.81 449 SER A O 1
ATOM 3563 N N . GLY A 1 450 ? 23.131 14.354 -42.889 1.00 65.62 450 GLY A N 1
ATOM 3564 C CA . GLY A 1 450 ? 22.454 15.032 -44.003 1.00 65.62 450 GLY A CA 1
ATOM 3565 C C . GLY A 1 450 ? 23.254 15.251 -45.298 1.00 65.62 450 GLY A C 1
ATOM 3566 O O . GLY A 1 450 ? 22.764 15.958 -46.177 1.00 65.62 450 GLY A O 1
ATOM 3567 N N . GLY A 1 451 ? 24.439 14.651 -45.474 1.00 61.78 451 GLY A N 1
ATOM 3568 C CA . GLY A 1 451 ? 25.228 14.799 -46.709 1.00 61.78 451 GLY A CA 1
ATOM 3569 C C . GLY A 1 451 ? 26.497 13.943 -46.769 1.00 61.78 451 GLY A C 1
ATOM 3570 O O . GLY A 1 451 ? 26.843 13.267 -45.811 1.00 61.78 451 GLY A O 1
ATOM 3571 N N . SER A 1 452 ? 27.217 13.964 -47.896 1.00 58.38 452 SER A N 1
ATOM 3572 C CA . SER A 1 452 ? 28.481 13.222 -48.086 1.00 58.38 452 SER A CA 1
ATOM 3573 C C . SER A 1 452 ? 29.741 14.015 -47.693 1.00 58.38 452 SER A C 1
ATOM 3575 O O . SER A 1 452 ? 30.841 13.643 -48.105 1.00 58.38 452 SER A O 1
ATOM 3577 N N . SER A 1 453 ? 29.593 15.144 -46.990 1.00 64.50 453 SER A N 1
ATOM 3578 C CA . SER A 1 453 ? 30.691 16.036 -46.592 1.00 64.50 453 SER A CA 1
ATOM 3579 C C . SER A 1 453 ? 31.093 15.844 -45.126 1.00 64.50 453 SER A C 1
ATOM 3581 O O . SER A 1 453 ? 30.308 15.386 -44.305 1.00 64.50 453 SER A O 1
ATOM 3583 N N . TRP A 1 454 ? 32.332 16.216 -44.792 1.00 69.38 454 TRP A N 1
ATOM 3584 C CA . TRP A 1 454 ? 32.936 16.089 -43.455 1.00 69.38 454 TRP A CA 1
ATOM 3585 C C . TRP A 1 454 ? 32.503 17.188 -42.461 1.00 69.38 454 TRP A C 1
ATOM 3587 O O . TRP A 1 454 ? 33.209 17.434 -41.485 1.00 69.38 454 TRP A O 1
ATOM 3597 N N . ASP A 1 455 ? 31.395 17.884 -42.720 1.00 72.38 455 ASP A N 1
ATOM 3598 C CA . ASP A 1 455 ? 31.044 19.108 -41.988 1.00 72.38 455 ASP A CA 1
ATOM 3599 C C . ASP A 1 455 ? 30.426 18.808 -40.612 1.00 72.38 455 ASP A C 1
ATOM 3601 O O . ASP A 1 455 ? 30.934 19.272 -39.589 1.00 72.38 455 ASP A O 1
ATOM 3605 N N . ASP A 1 456 ? 29.388 17.971 -40.581 1.00 87.81 456 ASP A N 1
ATOM 3606 C CA . ASP A 1 456 ? 28.675 17.592 -39.361 1.00 87.81 456 ASP A CA 1
ATOM 3607 C C . ASP A 1 456 ? 28.828 16.081 -39.145 1.00 87.81 456 ASP A C 1
ATOM 3609 O O . ASP A 1 456 ? 28.175 15.280 -39.817 1.00 87.81 456 ASP A O 1
ATOM 3613 N N . VAL A 1 457 ? 29.738 15.680 -38.251 1.00 90.88 457 VAL A N 1
ATOM 3614 C CA . VAL A 1 457 ? 30.140 14.277 -38.048 1.00 90.88 457 VAL A CA 1
ATOM 3615 C C . VAL A 1 457 ? 29.822 13.832 -36.630 1.00 90.88 457 VAL A C 1
ATOM 3617 O O . VAL A 1 457 ? 30.288 14.438 -35.673 1.00 90.88 457 VAL A O 1
ATOM 3620 N N . TYR A 1 458 ? 29.104 12.726 -36.494 1.00 92.12 458 TYR A N 1
ATOM 3621 C CA . TYR A 1 458 ? 28.808 12.072 -35.226 1.00 92.12 458 TYR A CA 1
ATOM 3622 C C . TYR A 1 458 ? 29.728 10.874 -35.016 1.00 92.12 458 TYR A C 1
ATOM 3624 O O . TYR A 1 458 ? 30.015 10.125 -35.951 1.00 92.12 458 TYR A O 1
ATOM 3632 N N . MET A 1 459 ? 30.160 10.673 -33.772 1.00 94.00 459 MET A N 1
ATOM 3633 C CA . MET A 1 459 ? 30.670 9.385 -33.318 1.00 94.00 459 MET A CA 1
ATOM 3634 C C . MET A 1 459 ? 29.480 8.491 -32.959 1.00 94.00 459 MET A C 1
ATOM 3636 O O . MET A 1 459 ? 28.671 8.841 -32.103 1.00 94.00 459 MET A O 1
ATOM 3640 N N . VAL A 1 460 ? 29.370 7.337 -33.604 1.00 94.12 460 VAL A N 1
ATOM 3641 C CA . VAL A 1 460 ? 28.288 6.378 -33.374 1.00 94.12 460 VAL A CA 1
ATOM 3642 C C . VAL A 1 460 ? 28.892 5.081 -32.885 1.00 94.12 460 VAL A C 1
ATOM 3644 O O . VAL A 1 460 ? 29.680 4.455 -33.587 1.00 94.12 460 VAL A O 1
ATOM 3647 N N . VAL A 1 461 ? 28.512 4.682 -31.680 1.00 94.44 461 VAL A N 1
ATOM 3648 C CA . VAL A 1 461 ? 28.876 3.391 -31.104 1.00 94.44 461 VAL A CA 1
ATOM 3649 C C . VAL A 1 461 ? 27.694 2.450 -31.275 1.00 94.44 461 VAL A C 1
ATOM 3651 O O . VAL A 1 461 ? 26.573 2.787 -30.900 1.00 94.44 461 VAL A O 1
ATOM 3654 N N . THR A 1 462 ? 27.919 1.276 -31.848 1.00 91.94 462 THR A N 1
ATOM 3655 C CA . THR A 1 462 ? 26.891 0.251 -32.034 1.00 91.94 462 THR A CA 1
ATOM 3656 C C . THR A 1 462 ? 27.494 -1.141 -31.921 1.00 91.94 462 THR A C 1
ATOM 3658 O O . THR A 1 462 ? 28.681 -1.348 -32.160 1.00 91.94 462 THR A O 1
ATOM 3661 N N . THR A 1 463 ? 26.667 -2.115 -31.553 1.00 83.69 463 THR A N 1
ATOM 3662 C CA . THR A 1 463 ? 27.017 -3.539 -31.609 1.00 83.69 463 THR A CA 1
ATOM 3663 C C . THR A 1 463 ? 26.704 -4.165 -32.968 1.00 83.69 463 THR A C 1
ATOM 3665 O O . THR A 1 463 ? 27.053 -5.323 -33.183 1.00 83.69 463 THR A O 1
ATOM 3668 N N . SER A 1 464 ? 26.062 -3.427 -33.884 1.00 75.81 464 SER A N 1
ATOM 3669 C CA . SER A 1 464 ? 25.785 -3.903 -35.240 1.00 75.81 464 SER A CA 1
ATOM 3670 C C . SER A 1 464 ? 27.084 -4.110 -36.022 1.00 75.81 464 SER A C 1
ATOM 3672 O O . SER A 1 464 ? 27.902 -3.197 -36.130 1.00 75.81 464 SER A O 1
ATOM 3674 N N . SER A 1 465 ? 27.267 -5.311 -36.575 1.00 68.56 465 SER A N 1
ATOM 3675 C CA . SER A 1 465 ? 28.430 -5.680 -37.394 1.00 68.56 465 SER A CA 1
ATOM 3676 C C . SER A 1 465 ? 28.241 -5.410 -38.888 1.00 68.56 465 SER A C 1
ATOM 3678 O O . SER A 1 465 ? 29.176 -5.598 -39.662 1.00 68.56 465 SER A O 1
ATOM 3680 N N . ASP A 1 466 ? 27.038 -5.006 -39.300 1.00 81.75 466 ASP A N 1
ATOM 3681 C CA . ASP A 1 466 ? 26.605 -5.093 -40.702 1.00 81.75 466 ASP A CA 1
ATOM 3682 C C . ASP A 1 466 ? 26.712 -3.757 -41.452 1.00 81.75 466 ASP A C 1
ATOM 3684 O O . ASP A 1 466 ? 26.209 -3.612 -42.568 1.00 81.75 466 ASP A O 1
ATOM 3688 N N . ILE A 1 467 ? 27.371 -2.779 -40.832 1.00 89.06 467 ILE A N 1
ATOM 3689 C CA . ILE A 1 467 ? 27.570 -1.431 -41.356 1.00 89.06 467 ILE A CA 1
ATOM 3690 C C . ILE A 1 467 ? 29.013 -1.308 -41.816 1.00 89.06 467 ILE A C 1
ATOM 3692 O O . ILE A 1 467 ? 29.938 -1.623 -41.067 1.00 89.06 467 ILE A O 1
ATOM 3696 N N . VAL A 1 468 ? 29.205 -0.821 -43.038 1.00 90.56 468 VAL A N 1
ATOM 3697 C CA . VAL A 1 468 ? 30.535 -0.588 -43.608 1.00 90.56 468 VAL A CA 1
ATOM 3698 C C . VAL A 1 468 ? 30.684 0.852 -44.084 1.00 90.56 468 VAL A C 1
ATOM 3700 O O . VAL A 1 468 ? 29.712 1.599 -44.205 1.00 90.56 468 VAL A O 1
ATOM 3703 N N . GLU A 1 469 ? 31.927 1.258 -44.344 1.00 92.00 469 GLU A N 1
ATOM 3704 C CA . GLU A 1 469 ? 32.203 2.539 -44.992 1.00 92.00 469 GLU A CA 1
ATOM 3705 C C . GLU A 1 469 ? 31.405 2.679 -46.296 1.00 92.00 469 GLU A C 1
ATOM 3707 O O . GLU A 1 469 ? 31.158 1.708 -47.010 1.00 92.00 469 GLU A O 1
ATOM 3712 N N . ASP A 1 470 ? 31.009 3.913 -46.587 1.00 91.19 470 ASP A N 1
ATOM 3713 C CA . ASP A 1 470 ? 30.142 4.318 -47.690 1.00 91.19 470 ASP A CA 1
ATOM 3714 C C . ASP A 1 470 ? 28.638 4.006 -47.573 1.00 91.19 470 ASP A C 1
ATOM 3716 O O . ASP A 1 470 ? 27.871 4.526 -48.394 1.00 91.19 470 ASP A O 1
ATOM 3720 N N . ASP A 1 471 ? 28.187 3.284 -46.543 1.00 92.69 471 ASP A N 1
ATOM 3721 C CA . ASP A 1 471 ? 26.757 3.055 -46.313 1.00 92.69 471 ASP A CA 1
ATOM 3722 C C . ASP A 1 471 ? 26.010 4.327 -45.897 1.00 92.69 471 ASP A C 1
ATOM 3724 O O . ASP A 1 471 ? 26.519 5.165 -45.151 1.00 92.69 471 ASP A O 1
ATOM 3728 N N . TRP A 1 472 ? 24.769 4.455 -46.369 1.00 92.44 472 TRP A N 1
ATOM 3729 C CA . TRP A 1 472 ? 23.806 5.415 -45.838 1.00 92.44 472 TRP A CA 1
ATOM 3730 C C . TRP A 1 472 ? 22.970 4.718 -44.783 1.00 92.44 472 TRP A C 1
ATOM 3732 O O . TRP A 1 472 ? 22.442 3.642 -45.038 1.00 92.44 472 TRP A O 1
ATOM 3742 N N . VAL A 1 473 ? 22.874 5.320 -43.604 1.00 93.06 473 VAL A N 1
ATOM 3743 C CA . VAL A 1 473 ? 22.155 4.729 -42.480 1.00 93.06 473 VAL A CA 1
ATOM 3744 C C . VAL A 1 473 ? 21.366 5.782 -41.719 1.00 93.06 473 VAL A C 1
ATOM 3746 O O . VAL A 1 473 ? 21.755 6.952 -41.641 1.00 93.06 473 VAL A O 1
ATOM 3749 N N . THR A 1 474 ? 20.259 5.348 -41.125 1.00 93.62 474 THR A N 1
ATOM 3750 C CA . THR A 1 474 ? 19.556 6.073 -40.068 1.00 93.62 474 THR A CA 1
ATOM 3751 C C . THR A 1 474 ? 19.837 5.380 -38.744 1.00 93.62 474 THR A C 1
ATOM 3753 O O . THR A 1 474 ? 19.443 4.232 -38.550 1.00 93.62 474 THR A O 1
ATOM 3756 N N . CYS A 1 475 ? 20.512 6.061 -37.823 1.00 93.50 475 CYS A N 1
ATOM 3757 C CA . CYS A 1 475 ? 20.807 5.529 -36.498 1.00 93.50 475 CYS A CA 1
ATOM 3758 C C . CYS A 1 475 ? 19.857 6.131 -35.465 1.00 93.50 475 CYS A C 1
ATOM 3760 O O . CYS A 1 475 ? 19.733 7.352 -35.373 1.00 93.50 475 CYS A O 1
ATOM 3762 N N . TYR A 1 476 ? 19.248 5.268 -34.654 1.00 95.19 476 TYR A N 1
ATOM 3763 C CA . TYR A 1 476 ? 18.376 5.619 -33.537 1.00 95.19 476 TYR A CA 1
ATOM 3764 C C . TYR A 1 476 ? 19.044 5.196 -32.235 1.00 95.19 476 TYR A C 1
ATOM 3766 O O . TYR A 1 476 ? 19.447 4.039 -32.074 1.00 95.19 476 TYR A O 1
ATOM 3774 N N . GLY A 1 477 ? 19.178 6.117 -31.289 1.00 93.69 477 GLY A N 1
ATOM 3775 C CA . GLY A 1 477 ? 19.906 5.820 -30.065 1.00 93.69 477 GLY A CA 1
ATOM 3776 C C . GLY A 1 477 ? 19.948 6.967 -29.082 1.00 93.69 477 GLY A C 1
ATOM 3777 O O . GLY A 1 477 ? 19.162 7.905 -29.166 1.00 93.69 477 GLY A O 1
ATOM 3778 N N . THR A 1 478 ? 20.886 6.880 -28.150 1.00 93.62 478 THR A N 1
ATOM 3779 C CA . THR A 1 478 ? 20.971 7.788 -27.007 1.00 93.62 478 THR A CA 1
ATOM 3780 C C . THR A 1 478 ? 22.269 8.586 -27.057 1.00 93.62 478 THR A C 1
ATOM 3782 O O . THR A 1 478 ? 23.333 8.016 -27.310 1.00 93.62 478 THR A O 1
ATOM 3785 N N . THR A 1 479 ? 22.211 9.896 -26.808 1.00 92.56 479 THR A N 1
ATOM 3786 C CA . THR A 1 479 ? 23.413 10.743 -26.748 1.00 92.56 479 THR A CA 1
ATOM 3787 C C . THR A 1 479 ? 24.340 10.317 -25.611 1.00 92.56 479 THR A C 1
ATOM 3789 O O . THR A 1 479 ? 23.907 10.058 -24.486 1.00 92.56 479 THR A O 1
ATOM 3792 N N . THR A 1 480 ? 25.641 10.279 -25.892 1.00 91.75 480 THR A N 1
ATOM 3793 C CA . THR A 1 480 ? 26.701 9.951 -24.922 1.00 91.75 480 THR A CA 1
ATOM 3794 C C . THR A 1 480 ? 27.639 11.139 -24.681 1.00 91.75 480 THR A C 1
ATOM 3796 O O . THR A 1 480 ? 28.742 10.960 -24.166 1.00 91.75 480 THR A O 1
ATOM 3799 N N . GLY A 1 481 ? 27.224 12.352 -25.061 1.00 90.50 481 GLY A N 1
ATOM 3800 C CA . GLY A 1 481 ? 27.998 13.583 -24.915 1.00 90.50 481 GLY A CA 1
ATOM 3801 C C . GLY A 1 481 ? 28.952 13.846 -26.081 1.00 90.50 481 GLY A C 1
ATOM 3802 O O . GLY A 1 481 ? 28.617 13.612 -27.241 1.00 90.50 481 GLY A O 1
ATOM 3803 N N . ILE A 1 482 ? 30.146 14.365 -25.781 1.00 91.44 482 ILE A N 1
ATOM 3804 C CA . ILE A 1 482 ? 31.143 14.783 -26.778 1.00 91.44 482 ILE A CA 1
ATOM 3805 C C . ILE A 1 482 ? 32.329 13.816 -26.784 1.00 91.44 482 ILE A C 1
ATOM 3807 O O . ILE A 1 482 ? 32.975 13.591 -25.761 1.00 91.44 482 ILE A O 1
ATOM 3811 N N . TYR A 1 483 ? 32.680 13.311 -27.963 1.00 90.69 483 TYR A N 1
ATOM 3812 C CA . TYR A 1 483 ? 33.887 12.531 -28.198 1.00 90.69 483 TYR A CA 1
ATOM 3813 C C . TYR A 1 483 ? 35.010 13.427 -28.739 1.00 90.69 483 TYR A C 1
ATOM 3815 O O . TYR A 1 483 ? 34.819 14.165 -29.705 1.00 90.69 483 TYR A O 1
ATOM 3823 N N . THR A 1 484 ? 36.201 13.365 -28.133 1.00 90.38 484 THR A N 1
ATOM 3824 C CA . THR A 1 484 ? 37.369 14.163 -28.547 1.00 90.38 484 THR A CA 1
ATOM 3825 C C . THR A 1 484 ? 38.528 13.263 -28.958 1.00 90.38 484 THR A C 1
ATOM 3827 O O . THR A 1 484 ? 38.938 12.392 -28.195 1.00 90.38 484 THR A O 1
ATOM 3830 N N . TYR A 1 485 ? 39.098 13.504 -30.140 1.00 85.81 485 TYR A N 1
ATOM 3831 C CA . TYR A 1 485 ? 40.238 12.754 -30.674 1.00 85.81 485 TYR A CA 1
ATOM 3832 C C . TYR A 1 485 ? 41.327 13.672 -31.229 1.00 85.81 485 TYR A C 1
ATOM 3834 O O . TYR A 1 485 ? 41.093 14.843 -31.521 1.00 85.81 485 TYR A O 1
ATOM 3842 N N . LYS A 1 486 ? 42.540 13.132 -31.396 1.00 87.25 486 LYS A N 1
ATOM 3843 C CA . LYS A 1 486 ? 43.640 13.827 -32.077 1.00 87.25 486 LYS A CA 1
ATOM 3844 C C . LYS A 1 486 ? 43.652 13.476 -33.559 1.00 87.25 486 LYS A C 1
ATOM 3846 O O . LYS A 1 486 ? 43.629 12.306 -33.931 1.00 87.25 486 LYS A O 1
ATOM 3851 N N . THR A 1 487 ? 43.702 14.498 -34.400 1.00 84.75 487 THR A N 1
ATOM 3852 C CA . THR A 1 487 ? 43.904 14.370 -35.845 1.00 84.75 487 THR A CA 1
ATOM 3853 C C . THR A 1 487 ? 45.327 13.900 -36.159 1.00 84.75 487 THR A C 1
ATOM 3855 O O . THR A 1 487 ? 46.227 14.001 -35.324 1.00 84.75 487 THR A O 1
ATOM 3858 N N . VAL A 1 488 ? 45.553 13.439 -37.393 1.00 83.94 488 VAL A N 1
ATOM 3859 C CA . VAL A 1 488 ? 46.878 13.002 -37.879 1.00 83.94 488 VAL A CA 1
ATOM 3860 C C . VAL A 1 488 ? 47.933 14.113 -37.759 1.00 83.94 488 VAL A C 1
ATOM 3862 O O . VAL A 1 488 ? 49.100 13.833 -37.508 1.00 83.94 488 VAL A O 1
ATOM 3865 N N . LEU A 1 489 ? 47.521 15.381 -37.869 1.00 87.75 489 LEU A N 1
ATOM 3866 C CA . LEU A 1 489 ? 48.392 16.552 -37.706 1.00 87.75 489 LEU A CA 1
ATOM 3867 C C . LEU A 1 489 ? 48.540 17.010 -36.241 1.00 87.75 489 LEU A C 1
ATOM 3869 O O . LEU A 1 489 ? 49.143 18.046 -35.975 1.00 87.75 489 LEU A O 1
ATOM 3873 N N . GLY A 1 490 ? 47.992 16.260 -35.282 1.00 85.44 490 GLY A N 1
ATOM 3874 C CA . GLY A 1 490 ? 48.148 16.497 -33.845 1.00 85.44 490 GLY A CA 1
ATOM 3875 C C . GLY A 1 490 ? 47.157 17.484 -33.221 1.00 85.44 490 GLY A C 1
ATOM 3876 O O . GLY A 1 490 ? 47.171 17.646 -32.001 1.00 85.44 490 GLY A O 1
ATOM 3877 N N . ALA A 1 491 ? 46.275 18.109 -34.006 1.00 87.31 491 ALA A N 1
ATOM 3878 C CA . ALA A 1 491 ? 45.211 18.968 -33.482 1.00 87.31 491 ALA A CA 1
ATOM 3879 C C . ALA A 1 491 ? 44.093 18.136 -32.834 1.00 87.31 491 ALA A C 1
ATOM 3881 O O . ALA A 1 491 ? 43.741 17.079 -33.361 1.00 87.31 491 ALA A O 1
ATOM 3882 N N . SER A 1 492 ? 43.522 18.608 -31.724 1.00 87.62 492 SER A N 1
ATOM 3883 C CA . SER A 1 492 ? 42.342 17.991 -31.103 1.00 87.62 492 SER A CA 1
ATOM 3884 C C . SER A 1 492 ? 41.064 18.413 -31.828 1.00 87.62 492 SER A C 1
ATOM 3886 O O . SER A 1 492 ? 40.882 19.596 -32.105 1.00 87.62 492 SER A O 1
ATOM 3888 N N . GLN A 1 493 ? 40.177 17.456 -32.085 1.00 88.12 493 GLN A N 1
ATOM 3889 C CA . GLN A 1 493 ? 38.856 17.664 -32.670 1.00 88.12 493 GLN A CA 1
ATOM 3890 C C . GLN A 1 493 ? 37.799 17.035 -31.761 1.00 88.12 493 GLN A C 1
ATOM 3892 O O . GLN A 1 493 ? 37.983 15.913 -31.288 1.00 88.12 493 GLN A O 1
ATOM 3897 N N . SER A 1 494 ? 36.694 17.747 -31.551 1.00 90.19 494 SER A N 1
ATOM 3898 C CA . SER A 1 494 ? 35.544 17.281 -30.775 1.00 90.19 494 SER A CA 1
ATOM 3899 C C . SER A 1 494 ? 34.329 17.137 -31.685 1.00 90.19 494 SER A C 1
ATOM 3901 O O . SER A 1 494 ? 34.095 17.996 -32.537 1.00 90.19 494 SER A O 1
ATOM 3903 N N . ILE A 1 495 ? 33.585 16.050 -31.504 1.00 91.44 495 ILE A N 1
ATOM 3904 C CA . ILE A 1 495 ? 32.362 15.711 -32.238 1.00 91.44 495 ILE A CA 1
ATOM 3905 C C . ILE A 1 495 ? 31.307 15.166 -31.261 1.00 91.44 495 ILE A C 1
ATOM 3907 O O . ILE A 1 495 ? 31.690 14.571 -30.249 1.00 91.44 495 ILE A O 1
ATOM 3911 N N . PRO A 1 496 ? 29.999 15.344 -31.507 1.00 92.88 496 PRO A N 1
ATOM 3912 C CA . PRO A 1 496 ? 28.963 14.691 -30.715 1.00 92.88 496 PRO A CA 1
ATOM 3913 C C . PRO A 1 496 ? 29.047 13.168 -30.828 1.00 92.88 496 PRO A C 1
ATOM 3915 O O . PRO A 1 496 ? 29.555 12.634 -31.817 1.00 92.88 496 PRO A O 1
ATOM 3918 N N . SER A 1 497 ? 28.543 12.472 -29.814 1.00 92.56 497 SER A N 1
ATOM 3919 C CA . SER A 1 497 ? 28.590 11.018 -29.721 1.00 92.56 497 SER A CA 1
ATOM 3920 C C . SER A 1 497 ? 27.241 10.429 -29.321 1.00 92.56 497 SER A C 1
ATOM 3922 O O . SER A 1 497 ? 26.524 11.002 -28.497 1.00 92.56 497 SER A O 1
ATOM 3924 N N . MET A 1 498 ? 26.912 9.260 -29.871 1.00 93.00 498 MET A N 1
ATOM 3925 C CA . MET A 1 498 ? 25.726 8.485 -29.508 1.00 93.00 498 MET A CA 1
ATOM 3926 C C . MET A 1 498 ? 26.008 6.983 -29.434 1.00 93.00 498 MET A C 1
ATOM 3928 O O . MET A 1 498 ? 26.888 6.469 -30.124 1.00 93.00 498 MET A O 1
ATOM 3932 N N . SER A 1 499 ? 25.206 6.281 -28.636 1.00 95.25 499 SER A N 1
ATOM 3933 C CA . SER A 1 499 ? 25.094 4.823 -28.647 1.00 95.25 499 SER A CA 1
ATOM 3934 C C . SER A 1 499 ? 23.833 4.441 -29.420 1.00 95.25 499 SER A C 1
ATOM 3936 O O . SER A 1 499 ? 22.722 4.743 -28.978 1.00 95.25 499 SER A O 1
ATOM 3938 N N . ALA A 1 500 ? 23.991 3.847 -30.602 1.00 94.50 500 ALA A N 1
ATOM 3939 C CA . ALA A 1 500 ? 22.890 3.454 -31.473 1.00 94.50 500 ALA A CA 1
ATOM 3940 C C . ALA A 1 500 ? 22.339 2.079 -31.080 1.00 94.50 500 ALA A C 1
ATOM 3942 O O . ALA A 1 500 ? 23.067 1.083 -31.076 1.00 94.50 500 ALA A O 1
ATOM 3943 N N . LYS A 1 501 ? 21.033 2.042 -30.793 1.00 93.50 501 LYS A N 1
ATOM 3944 C CA . LYS A 1 501 ? 20.282 0.828 -30.451 1.00 93.50 501 LYS A CA 1
ATOM 3945 C C . LYS A 1 501 ? 19.701 0.152 -31.694 1.00 93.50 501 LYS A C 1
ATOM 3947 O O . LYS A 1 501 ? 19.756 -1.068 -31.788 1.00 93.50 501 LYS A O 1
ATOM 3952 N N . TYR A 1 502 ? 19.189 0.938 -32.644 1.00 93.75 502 TYR A N 1
ATOM 3953 C CA . TYR A 1 502 ? 18.632 0.447 -33.909 1.00 93.75 502 TYR A CA 1
ATOM 3954 C C . TYR A 1 502 ? 19.219 1.217 -35.086 1.00 93.75 502 TYR A C 1
ATOM 3956 O O . TYR A 1 502 ? 19.460 2.425 -34.980 1.00 93.75 502 TYR A O 1
ATOM 3964 N N . ILE A 1 503 ? 19.456 0.523 -36.198 1.00 92.62 503 ILE A N 1
ATOM 3965 C CA . ILE A 1 503 ? 20.042 1.111 -37.400 1.00 92.62 503 ILE A CA 1
ATOM 3966 C C . ILE A 1 503 ? 19.310 0.581 -38.631 1.00 92.62 503 ILE A C 1
ATOM 3968 O O . ILE A 1 503 ? 19.251 -0.628 -38.834 1.00 92.62 503 ILE A O 1
ATOM 3972 N N . ASP A 1 504 ? 18.796 1.505 -39.442 1.00 91.81 504 ASP A N 1
ATOM 3973 C CA . ASP A 1 504 ? 18.146 1.223 -40.723 1.00 91.81 504 ASP A CA 1
ATOM 3974 C C . ASP A 1 504 ? 19.090 1.632 -41.861 1.00 91.81 504 ASP A C 1
ATOM 3976 O O . ASP A 1 504 ? 19.701 2.701 -41.789 1.00 91.81 504 ASP A O 1
ATOM 3980 N N . ARG A 1 505 ? 19.219 0.798 -42.897 1.00 84.50 505 ARG A N 1
ATOM 3981 C CA . ARG A 1 505 ? 20.097 1.015 -44.059 1.00 84.50 505 ARG A CA 1
ATOM 3982 C C . ARG A 1 505 ? 19.302 1.338 -45.318 1.00 84.50 505 ARG A C 1
ATOM 3984 O O . ARG A 1 505 ? 18.254 0.685 -45.523 1.00 84.50 505 ARG A O 1
#

pLDDT: mean 75.88, std 18.92, range [24.78, 96.88]

Foldseek 3Di:
DDLVVVLVVLVVCCVVVVDDPVRSVVVNCVSVPDDDDPDDDDDDDDDDDDDDDPVVVVVVVVVVVPDDDDDDDDDDDDDDDDPVNVVVVVLVVLLVCLVVLLPDQALVSLVVSLVSLVVVPPHDCSVVSNVVSVVSSVVSVVVVVVVVVVVVVVVVVVVVVVVVVLVPDPPVSVVVVVVVVVVVVVVVVQQADPVQQPDWDWDDAQQWIWTAGPQWDWDCQPQNHFKTKTFHDDPNATFKIKIKGKDDPQFFDDDPCVVSVVVSVVVVCVREVAWDKDKDKDDADRIIIMMMMTGHVSRHPPVVVNRVRRVVRTPSVRRDQLKDWPDKDKDAPDAQAAFDKDAPPDPRIWIWIWIDSVRDITIGTDPPKGWPDIDGHHAQDWDWTWIADPNDIDIDIRGRPHHDPVVLQVQADDDDFVVCVVDVDWFHKHKAKAFFADDPDPQWTWGAGPDPDPPAIETEHEPDPPDDGGDIKIFIFTWPTKDWDADPVGDIDIGTYTYGPDMDD

Secondary structure (DSSP, 8-state):
--HHHHHHHHHHHHHTTSS-HHHHHHHHHHHHH--S---------PPP-----TTHHHHHHHHTTT---------PPPPPPPHHHHHHHHHHHHHHHHHHHHTSSSHHHHHHHHHHHHTTTTSTTHHHHHHHHHHHHHHHHHHHHHHHHHHHHHHHHHHHHHHHHHHTSTTHHHHHHHHHHHHHHHHHHSSB-GGGGSSEEEEEETTEEEEEETTSEEE--SSTTTEEEEEEEETTEEEEEEEEEEE-TTS-B--GGGHHHHHHHHHHHHH-SSEEEEEEEEEETTEEEEEEEEEETTTBS-HHHHHHHHHHT-BTTT-----EEEEEEEEE-S---TTPEE-TT-TTEEEEEEEE-SS-EEEEEESSEEESS-EEPPTT-EEEEEEEETTEEEEEEEE-SSPPHHHHHHHPBP--HHHHHHS--EEEEEEEEEEEEEE-STTEEEEESSSSSSSSEEEEE-S-S---TT-EEEEEEEEEEEEEEE-TTS-EEEEEEEEEEEEE-

Radius of gyration: 38.55 Å; chains: 1; bounding box: 86×60×125 Å

Sequence (505 aa):
MDKFELLKQYKELLDEGIITQEDFDKKKKEILDTTFELDKIDKDVEIPKKNINNSFLKKAKNVLKGESTSITITSSLPEELTEEEKEEIRKNDLYDLAISLGGKETSKEKGEAIEKLKSLEGWKDSDRLIEQYSKEFEIVKRKEEEEKERLKKEDDLKMHEAIRSAKKFGIIAGIVLLLIILFYSFIYFSKFNINSFEKMNKATLHGLNYEVPTTFSEIESPSEDTIARYSIEQNRKVMAVLEVVYTEDYDLEYNKEQEHIADASKGISEIIPSNNCVELEDCFDSSCFKVVVYEEKDGVRGTDALVETVIKSFDGNSYTNPRSGEGIIATYTGSTKAGVTIDADSEGILVTEKFNTGVAEGVKTYTDWKIKEPVTLASGETSTVIISVNGQDVSMDVTCSDLSESQFKDSCSNLDYKNQLRASSTGEHIKIYGKVIQDCGNGCFRITSGGSSWDDVYMVVTTSSDIVEDDWVTCYGTTTGIYTYKTVLGASQSIPSMSAKYIDR